Protein AF-A0A7S4ME81-F1 (afdb_monomer_lite)

Sequence (544 aa):
RNMQAREQHVLFHGTSWETSQLIREHGFKPSTDGCCLGPGTYVARADKASRFGADCPRHGGESGAVVKVRITFTRAKYVTYDDNSWRSEGYDACRAERTSRSSHPEWCLKSPSQIEVLHIRPIACGSDFPAFEVETMSLGAVRRAAASAGLAEVYFGEATGVVSFATDPASGESPRVNVYCTTGTVLDHHTQRDRTPLVRRKVDLQKLADIFDALTQRSHAASCHCQQRKRQALDSPHRQQVNGHAAVSSEEEEVGVVLEKLRREVAEAEAVLNDHRLRREEEERRRAEERRLEQERLQREEAERQRQAAVAAAEAKRQEEERQRQAAVAAAEAKRQARGTRQTYLIPRIWHDDTDSNFTRSTTCVALGENCITMFYETGGWWNGTPTKQVYNKLNGRQRHLPAPTYVSLSGDSRYYIEFADGKSAWVGPDSMDDKIDAESRNIRTVAFGQDWDTWFIVFDDGYWGWQGDIPNGLQEQLARRDRRSDLTFVSLGSNGEWFMSAQNGRAWWGGLSDEQQDVVRSVKDRLTSMVFGGDRNIHIRYE

Secondary structure (DSSP, 8-state):
---PPPEEEEEEEEEEHHHHHHHHHH-PPPBSS-TTT-SBEEEE-HHHHHHHHT-HHHH-SSSEEEEEEEEEES-EEEESS--S-TTTTT-SEEEES-BTTBSS-EEEES-GGGEEEEEEEEE-TT--S-SS---S--HHHHHHHHHHTTPEEEEEETTTTEEEEES-SSSS-S-EEEEETTTTEEEEE-SSTTS--EEE-S--HHHHHHHHHHHHHHHHHHHHTTSSSS----------------PPPTTHHHHHHHHHHHHHHHHHHHHHHHHHHHHHHHHHHHHHHHHHHHHHHHHHHHHHHHHHHHHHHHHHHHHHHHHHHHHHHHHHHHHHHHH-SEEEEE--GGGHHHHHHH--TTEEEEEE-SS-EEEEETTS-EEEES--HHHHHHHTT--TTSPPEEEEEE-TTS-EEEEETTS-EEEE--HHHHHHHHHH---EEEEEE-SSTT-EEEEETTS-EEEES---HHHHHHHHHTTT-S-EEEEEE-TTS-EEEEETTS-EEEE---HHHHHHHHHHGGGEEEEEE-STT-EEEEE-

Structure (mmCIF, N/CA/C/O backbone):
data_AF-A0A7S4ME81-F1
#
_entry.id   AF-A0A7S4ME81-F1
#
loop_
_atom_site.group_PDB
_atom_site.id
_atom_site.type_symbol
_atom_site.label_atom_id
_atom_site.label_alt_id
_atom_site.label_comp_id
_atom_site.label_asym_id
_atom_site.label_entity_id
_atom_site.label_seq_id
_atom_site.pdbx_PDB_ins_code
_atom_site.Cartn_x
_atom_site.Cartn_y
_atom_site.Cartn_z
_atom_site.occupancy
_atom_site.B_iso_or_equiv
_atom_site.auth_seq_id
_atom_site.auth_comp_id
_atom_site.auth_asym_id
_atom_site.auth_atom_id
_atom_site.pdbx_PDB_model_num
ATOM 1 N N . ARG A 1 1 ? 61.399 -7.349 0.761 1.00 40.22 1 ARG A N 1
ATOM 2 C CA . ARG A 1 1 ? 60.046 -7.158 1.344 1.00 40.22 1 ARG A CA 1
ATOM 3 C C . ARG A 1 1 ? 59.133 -6.727 0.203 1.00 40.22 1 ARG A C 1
ATOM 5 O O . ARG A 1 1 ? 59.291 -5.606 -0.255 1.00 40.22 1 ARG A O 1
ATOM 12 N N . ASN A 1 2 ? 58.273 -7.614 -0.306 1.00 37.44 2 ASN A N 1
ATOM 13 C CA . ASN A 1 2 ? 57.301 -7.263 -1.348 1.00 37.44 2 ASN A CA 1
ATOM 14 C C . ASN A 1 2 ? 56.343 -6.206 -0.784 1.00 37.44 2 ASN A C 1
ATOM 16 O O . ASN A 1 2 ? 55.561 -6.514 0.113 1.00 37.44 2 ASN A O 1
ATOM 20 N N . MET A 1 3 ? 56.437 -4.963 -1.261 1.00 47.88 3 MET A N 1
ATOM 21 C CA . MET A 1 3 ? 55.400 -3.961 -1.024 1.00 47.88 3 MET A CA 1
ATOM 22 C C . MET A 1 3 ? 54.149 -4.435 -1.766 1.00 47.88 3 MET A C 1
ATOM 24 O O . MET A 1 3 ? 54.098 -4.376 -2.990 1.00 47.88 3 MET A O 1
ATOM 28 N N . GLN A 1 4 ? 53.167 -4.968 -1.035 1.00 56.88 4 GLN A N 1
ATOM 29 C CA . GLN A 1 4 ? 51.828 -5.179 -1.584 1.00 56.88 4 GLN A CA 1
ATOM 30 C C . GLN A 1 4 ? 51.305 -3.829 -2.092 1.00 56.88 4 GLN A C 1
ATOM 32 O O . GLN A 1 4 ? 51.445 -2.815 -1.400 1.00 56.88 4 GLN A O 1
ATOM 37 N N . ALA A 1 5 ? 50.770 -3.810 -3.314 1.00 63.03 5 ALA A N 1
ATOM 38 C CA . ALA A 1 5 ? 50.216 -2.606 -3.916 1.00 63.03 5 ALA A CA 1
ATOM 39 C C . ALA A 1 5 ? 49.115 -2.039 -3.007 1.00 63.03 5 ALA A C 1
ATOM 41 O O . ALA A 1 5 ? 48.243 -2.773 -2.546 1.00 63.03 5 ALA A O 1
ATOM 42 N N . ARG A 1 6 ? 49.188 -0.739 -2.706 1.00 79.56 6 ARG A N 1
ATOM 43 C CA . ARG A 1 6 ? 48.147 -0.037 -1.951 1.00 79.56 6 ARG A CA 1
ATOM 44 C C . ARG A 1 6 ? 47.025 0.321 -2.913 1.00 79.56 6 ARG A C 1
ATOM 46 O O . ARG A 1 6 ? 47.255 1.068 -3.860 1.00 79.56 6 ARG A O 1
ATOM 53 N N . GLU A 1 7 ? 45.834 -0.196 -2.660 1.00 82.50 7 GLU A N 1
ATOM 54 C CA . GLU A 1 7 ? 44.632 0.157 -3.407 1.00 82.50 7 GLU A CA 1
ATOM 55 C C . GLU A 1 7 ? 43.965 1.375 -2.763 1.00 82.50 7 GLU A C 1
ATOM 57 O O . GLU A 1 7 ? 43.968 1.531 -1.536 1.00 82.50 7 GLU A O 1
ATOM 62 N N . GLN A 1 8 ? 43.405 2.252 -3.599 1.00 85.56 8 GLN A N 1
ATOM 63 C CA . GLN A 1 8 ? 42.709 3.456 -3.160 1.00 85.56 8 GLN A CA 1
ATOM 64 C C . GLN A 1 8 ? 41.335 3.562 -3.806 1.00 85.56 8 GLN A C 1
ATOM 66 O O . GLN A 1 8 ? 41.189 3.391 -5.014 1.00 85.56 8 GLN A O 1
ATOM 71 N N . HIS A 1 9 ? 40.330 3.902 -3.003 1.00 84.50 9 HIS A N 1
ATOM 72 C CA . HIS A 1 9 ? 38.974 4.147 -3.486 1.00 84.50 9 HIS A CA 1
ATOM 73 C C . HIS A 1 9 ? 38.405 5.428 -2.893 1.00 84.50 9 HIS A C 1
ATOM 75 O O . HIS A 1 9 ? 38.679 5.772 -1.746 1.00 84.50 9 HIS A O 1
ATOM 81 N N . VAL A 1 10 ? 37.567 6.114 -3.666 1.00 86.06 10 VAL A N 1
ATOM 82 C CA . VAL A 1 10 ? 36.777 7.247 -3.182 1.00 86.06 10 VAL A CA 1
ATOM 83 C C . VAL A 1 10 ? 35.384 6.748 -2.816 1.00 86.06 10 VAL A C 1
ATOM 85 O O . VAL A 1 10 ? 34.676 6.184 -3.650 1.00 86.06 10 VAL A O 1
ATOM 88 N N . LEU A 1 11 ? 35.008 6.932 -1.555 1.00 89.31 11 LEU A N 1
ATOM 89 C CA . LEU A 1 11 ? 33.741 6.495 -0.973 1.00 89.31 11 LEU A CA 1
ATOM 90 C C . LEU A 1 11 ? 33.145 7.613 -0.112 1.00 89.31 11 LEU A C 1
ATOM 92 O O . LEU A 1 11 ? 33.676 8.720 -0.039 1.00 89.31 11 LEU A O 1
ATOM 96 N N . PHE A 1 12 ? 31.996 7.339 0.495 1.00 91.69 12 PHE A N 1
ATOM 97 C CA . PHE A 1 12 ? 31.176 8.334 1.168 1.00 91.69 12 PHE A CA 1
ATOM 98 C C . PHE A 1 12 ? 30.632 7.793 2.491 1.00 91.69 12 PHE A C 1
ATOM 100 O O . PHE A 1 12 ? 30.315 6.609 2.608 1.00 91.69 12 PHE A O 1
ATOM 107 N N . HIS A 1 13 ? 30.486 8.667 3.478 1.00 91.94 13 HIS A N 1
ATOM 108 C CA . HIS A 1 13 ? 29.877 8.363 4.769 1.00 91.94 13 HIS A CA 1
ATOM 109 C C . HIS A 1 13 ? 28.739 9.349 5.040 1.00 91.94 13 HIS A C 1
ATOM 111 O O . HIS A 1 13 ? 28.950 10.556 4.966 1.00 91.94 13 HIS A O 1
ATOM 117 N N . GLY A 1 14 ? 27.535 8.839 5.300 1.00 90.75 14 GLY A N 1
ATOM 118 C CA . GLY A 1 14 ? 26.366 9.651 5.643 1.00 90.75 14 GLY A CA 1
ATOM 119 C C . GLY A 1 14 ? 26.177 9.696 7.148 1.00 90.75 14 GLY A C 1
ATOM 120 O O . GLY A 1 14 ? 26.168 8.640 7.777 1.00 90.75 14 GLY A O 1
ATOM 121 N N . THR A 1 15 ? 26.050 10.891 7.713 1.00 91.88 15 THR A N 1
ATOM 122 C CA . THR A 1 15 ? 25.890 11.097 9.158 1.00 91.88 15 THR A CA 1
ATOM 123 C C . THR A 1 15 ? 25.230 12.451 9.442 1.00 91.88 15 THR A C 1
ATOM 125 O O . THR A 1 15 ? 24.902 13.171 8.502 1.00 91.88 15 THR A O 1
ATOM 128 N N . SER A 1 16 ? 25.019 12.807 10.710 1.00 92.38 16 SER A N 1
ATOM 129 C CA . SER A 1 16 ? 24.516 14.135 11.079 1.00 92.38 16 SER A CA 1
ATOM 130 C C . SER A 1 16 ? 25.556 15.227 10.801 1.00 92.38 16 SER A C 1
ATOM 132 O O . SER A 1 16 ? 26.765 14.963 10.761 1.00 92.38 16 SER A O 1
ATOM 134 N N . TRP A 1 17 ? 25.111 16.471 10.629 1.00 90.44 17 TRP A N 1
ATOM 135 C CA . TRP A 1 17 ? 26.010 17.607 10.431 1.00 90.44 17 TRP A CA 1
ATOM 136 C C . TRP A 1 17 ? 27.009 17.744 11.587 1.00 90.44 17 TRP A C 1
ATOM 138 O O . TRP A 1 17 ? 28.210 17.852 11.344 1.00 90.44 17 TRP A O 1
ATOM 148 N N . GLU A 1 18 ? 26.553 17.621 12.831 1.00 89.94 18 GLU A N 1
ATOM 149 C CA . GLU A 1 18 ? 27.372 17.714 14.046 1.00 89.94 18 GLU A CA 1
ATOM 150 C C . GLU A 1 18 ? 28.446 16.621 14.067 1.00 89.94 18 GLU A C 1
ATOM 152 O O . GLU A 1 18 ? 29.627 16.888 14.294 1.00 89.94 18 GLU A O 1
ATOM 157 N N . THR A 1 19 ? 28.060 15.388 13.733 1.00 89.69 19 THR A N 1
ATOM 158 C CA . THR A 1 19 ? 28.992 14.258 13.663 1.00 89.69 19 THR A CA 1
ATOM 159 C C . THR A 1 19 ? 30.024 14.454 12.554 1.00 89.69 19 THR A C 1
ATOM 161 O O . THR A 1 19 ? 31.190 14.096 12.717 1.00 89.69 19 THR A O 1
ATOM 164 N N . SER A 1 20 ? 29.637 15.059 11.428 1.00 91.06 20 SER A N 1
ATOM 165 C CA . SER A 1 20 ? 30.575 15.363 10.343 1.00 91.06 20 SER A CA 1
ATOM 166 C C . SER A 1 20 ? 31.630 16.397 10.748 1.00 91.06 20 SER A C 1
ATOM 168 O O . SER A 1 20 ? 32.789 16.264 10.352 1.00 91.06 20 SER A O 1
ATOM 170 N N . GLN A 1 21 ? 31.267 17.374 11.589 1.00 91.00 21 GLN A N 1
ATOM 171 C CA . GLN A 1 21 ? 32.215 18.337 12.156 1.00 91.00 21 GLN A CA 1
ATOM 172 C C . GLN A 1 21 ? 33.206 17.639 13.094 1.00 91.00 21 GLN A C 1
ATOM 174 O O . GLN A 1 21 ? 34.412 17.835 12.960 1.00 91.00 21 GLN A O 1
ATOM 179 N N . LEU A 1 22 ? 32.721 16.734 13.953 1.00 90.50 22 LEU A N 1
ATOM 180 C CA . LEU A 1 22 ? 33.584 15.926 14.822 1.00 90.50 22 LEU A CA 1
ATOM 181 C C . LEU A 1 22 ? 34.548 15.040 14.019 1.00 90.50 22 LEU A C 1
ATOM 183 O O . LEU A 1 22 ? 35.723 14.940 14.363 1.00 90.50 22 LEU A O 1
ATOM 187 N N . ILE A 1 23 ? 34.085 14.438 12.918 1.00 91.25 23 ILE A N 1
ATOM 188 C CA . ILE A 1 23 ? 34.941 13.658 12.008 1.00 91.25 23 ILE A CA 1
ATOM 189 C C . ILE A 1 23 ? 36.022 14.541 11.374 1.00 91.25 23 ILE A C 1
ATOM 191 O O . ILE A 1 23 ? 37.146 14.082 11.173 1.00 91.25 23 ILE A O 1
ATOM 195 N N . ARG A 1 24 ? 35.706 15.802 11.059 1.00 89.56 24 ARG A N 1
ATOM 196 C CA . ARG A 1 24 ? 36.673 16.749 10.491 1.00 89.56 24 ARG A CA 1
ATOM 197 C C . ARG A 1 24 ? 37.780 17.109 11.483 1.00 89.56 24 ARG A C 1
ATOM 199 O O . ARG A 1 24 ? 38.927 17.233 11.067 1.00 89.56 24 ARG A O 1
ATOM 206 N N . GLU A 1 25 ? 37.443 17.278 12.758 1.00 87.19 25 GLU A N 1
ATOM 207 C CA . GLU A 1 25 ? 38.384 17.726 13.797 1.00 87.19 25 GLU A CA 1
ATOM 208 C C . GLU A 1 25 ? 39.169 16.579 14.442 1.00 87.19 25 GLU A C 1
ATOM 210 O O . GLU A 1 25 ? 40.355 16.723 14.737 1.00 87.19 25 GLU A O 1
ATOM 215 N N . HIS A 1 26 ? 38.528 15.427 14.646 1.00 88.38 26 HIS A N 1
ATOM 216 C CA . HIS A 1 26 ? 39.086 14.313 15.420 1.00 88.38 26 HIS A CA 1
ATOM 217 C C . HIS A 1 26 ? 39.256 13.019 14.613 1.00 88.38 26 HIS A C 1
ATOM 219 O O . HIS A 1 26 ? 39.767 12.026 15.135 1.00 88.38 26 HIS A O 1
ATOM 225 N N . GLY A 1 27 ? 38.859 13.014 13.339 1.00 87.31 27 GLY A N 1
ATOM 226 C CA . GLY A 1 27 ? 38.858 11.820 12.502 1.00 87.31 27 GLY A CA 1
ATOM 227 C C . GLY A 1 27 ? 37.706 10.863 12.823 1.00 87.31 27 GLY A C 1
ATOM 228 O O . GLY A 1 27 ? 36.843 11.113 13.664 1.00 87.31 27 GLY A O 1
ATOM 229 N N . PHE A 1 28 ? 37.669 9.732 12.118 1.00 89.19 28 PHE A N 1
ATOM 230 C CA . PHE A 1 28 ? 36.620 8.734 12.317 1.00 89.19 28 PHE A CA 1
ATOM 231 C C . PHE A 1 28 ? 36.801 7.966 13.628 1.00 89.19 28 PHE A C 1
ATOM 233 O O . PHE A 1 28 ? 37.858 7.390 13.884 1.00 89.19 28 PHE A O 1
ATOM 240 N N . LYS A 1 29 ? 35.718 7.846 14.401 1.00 86.25 29 LYS A N 1
ATOM 241 C CA . LYS A 1 29 ? 35.632 6.903 15.518 1.00 86.25 29 LYS A CA 1
ATOM 242 C C . LYS A 1 29 ? 35.063 5.568 15.012 1.00 86.25 29 LYS A C 1
ATOM 244 O O . LYS A 1 29 ? 33.946 5.558 14.495 1.00 86.25 29 LYS A O 1
ATOM 249 N N . PRO A 1 30 ? 35.797 4.447 15.123 1.00 82.44 30 PRO A N 1
ATOM 250 C CA . PRO A 1 30 ? 35.313 3.156 14.650 1.00 82.44 30 PRO A CA 1
ATOM 251 C C . PRO A 1 30 ? 34.151 2.671 15.525 1.00 82.44 30 PRO A C 1
ATOM 253 O O . PRO A 1 30 ? 34.158 2.856 16.743 1.00 82.44 30 PRO A O 1
ATOM 256 N N . SER A 1 31 ? 33.157 2.036 14.902 1.00 78.88 31 SER A N 1
ATOM 257 C CA . SER A 1 31 ? 32.038 1.416 15.615 1.00 78.88 31 SER A CA 1
ATOM 258 C C . SER A 1 31 ? 32.527 0.200 16.406 1.00 78.88 31 SER A C 1
ATOM 260 O O . SER A 1 31 ? 33.283 -0.611 15.868 1.00 78.88 31 SER A O 1
ATOM 262 N N . THR A 1 32 ? 32.094 0.073 17.663 1.00 73.75 32 THR A N 1
ATOM 263 C CA . THR A 1 32 ? 32.402 -1.064 18.549 1.00 73.75 32 THR A CA 1
ATOM 264 C C . THR A 1 32 ? 31.439 -2.234 18.362 1.00 73.75 32 THR A C 1
ATOM 266 O O . THR A 1 32 ? 31.876 -3.377 18.438 1.00 73.75 32 THR A O 1
ATOM 269 N N . ASP A 1 33 ? 30.169 -1.950 18.057 1.00 64.94 33 ASP A N 1
ATOM 270 C CA . ASP A 1 33 ? 29.099 -2.959 17.984 1.00 64.94 33 ASP A CA 1
ATOM 271 C C . ASP A 1 33 ? 28.948 -3.588 16.597 1.00 64.94 33 ASP A C 1
ATOM 273 O O . ASP A 1 33 ? 28.483 -4.718 16.487 1.00 64.94 33 ASP A O 1
ATOM 277 N N . GLY A 1 34 ? 29.337 -2.867 15.535 1.00 57.91 34 GLY A N 1
ATOM 278 C CA . GLY A 1 34 ? 29.541 -3.403 14.188 1.00 57.91 34 GLY A CA 1
ATOM 279 C C . GLY A 1 34 ? 28.524 -4.449 13.714 1.00 57.91 34 GLY A C 1
ATOM 280 O O . GLY A 1 34 ? 28.908 -5.583 13.447 1.00 57.91 34 GLY A O 1
ATOM 281 N N . CYS A 1 35 ? 27.239 -4.097 13.609 1.00 58.09 35 CYS A N 1
ATOM 282 C CA . CYS A 1 35 ? 26.143 -5.075 13.522 1.00 58.09 35 CYS A CA 1
ATOM 283 C C . CYS A 1 35 ? 26.149 -6.039 12.308 1.00 58.09 35 CYS A C 1
ATOM 285 O O . CYS A 1 35 ? 25.329 -6.951 12.305 1.00 58.09 35 CYS A O 1
ATOM 287 N N . CYS A 1 36 ? 26.991 -5.844 11.280 1.00 71.56 36 CYS A N 1
ATOM 288 C CA . CYS A 1 36 ? 26.954 -6.657 10.044 1.00 71.56 36 CYS A CA 1
ATOM 289 C C . CYS A 1 36 ? 28.332 -7.063 9.488 1.00 71.56 36 CYS A C 1
ATOM 291 O O . CYS A 1 36 ? 28.440 -8.116 8.866 1.00 71.56 36 CYS A O 1
ATOM 293 N N . LEU A 1 37 ? 29.374 -6.238 9.675 1.00 78.44 37 LEU A N 1
ATOM 294 C CA . LEU A 1 37 ? 30.759 -6.552 9.280 1.00 78.44 37 LEU A CA 1
ATOM 295 C C . LEU A 1 37 ? 31.740 -6.413 10.453 1.00 78.44 37 LEU A C 1
ATOM 297 O O . LEU A 1 37 ? 32.946 -6.273 10.265 1.00 78.44 37 LEU A O 1
ATOM 301 N N . GLY A 1 38 ? 31.230 -6.405 11.681 1.00 82.00 38 GLY A N 1
ATOM 302 C CA . GLY A 1 38 ? 32.028 -6.291 12.888 1.00 82.00 38 GLY A CA 1
ATOM 303 C C . GLY A 1 38 ? 32.581 -4.882 13.120 1.00 82.00 38 GLY A C 1
ATOM 304 O O . GLY A 1 38 ? 32.179 -3.916 12.456 1.00 82.00 38 GLY A O 1
ATOM 305 N N . PRO A 1 39 ? 33.470 -4.727 14.115 1.00 83.56 39 PRO A N 1
ATOM 306 C CA . PRO A 1 39 ? 33.929 -3.415 14.548 1.00 83.56 39 PRO A CA 1
ATOM 307 C C . PRO A 1 39 ? 34.842 -2.762 13.506 1.00 83.56 39 PRO A C 1
ATOM 309 O O . PRO A 1 39 ? 35.803 -3.383 13.039 1.00 83.56 39 PRO A O 1
ATOM 312 N N . GLY A 1 40 ? 34.583 -1.495 13.187 1.00 88.81 40 GLY A N 1
ATOM 313 C CA . GLY A 1 40 ? 35.330 -0.756 12.171 1.00 88.81 40 GLY A CA 1
ATOM 314 C C . GLY A 1 40 ? 34.639 0.522 11.712 1.00 88.81 40 GLY A C 1
ATOM 315 O O . GLY A 1 40 ? 33.607 0.928 12.255 1.00 88.81 40 GLY A O 1
ATOM 316 N N . THR A 1 41 ? 35.224 1.170 10.708 1.00 90.81 41 THR A N 1
ATOM 317 C CA . THR A 1 41 ? 34.659 2.385 10.109 1.00 90.81 41 THR A CA 1
ATOM 318 C C . THR A 1 41 ? 33.930 2.046 8.818 1.00 90.81 41 THR A C 1
ATOM 320 O O . THR A 1 41 ? 34.516 1.466 7.903 1.00 90.81 41 THR A O 1
ATOM 323 N N . TYR A 1 42 ? 32.654 2.422 8.747 1.00 90.31 42 TYR A N 1
ATOM 324 C CA . TYR A 1 42 ? 31.767 2.074 7.643 1.00 90.31 42 TYR A CA 1
ATOM 325 C C . TYR A 1 42 ? 31.682 3.200 6.619 1.00 90.31 42 TYR A C 1
ATOM 327 O O . TYR A 1 42 ? 31.387 4.349 6.956 1.00 90.31 42 TYR A O 1
ATOM 335 N N . VAL A 1 43 ? 31.897 2.853 5.355 1.00 91.12 43 VAL A N 1
ATOM 336 C CA . VAL A 1 43 ? 31.788 3.763 4.213 1.00 91.12 43 VAL A CA 1
ATOM 337 C C . VAL A 1 43 ? 31.049 3.064 3.073 1.00 91.12 43 VAL A C 1
ATOM 339 O O . VAL A 1 43 ? 31.014 1.837 2.968 1.00 91.12 43 VAL A O 1
ATOM 342 N N . ALA A 1 44 ? 30.408 3.843 2.217 1.00 88.56 44 ALA A N 1
ATOM 343 C CA . ALA A 1 44 ? 29.531 3.349 1.169 1.00 88.56 44 ALA A CA 1
ATOM 344 C C . ALA A 1 44 ? 29.648 4.193 -0.104 1.00 88.56 44 ALA A C 1
ATOM 346 O O . ALA A 1 44 ? 30.411 5.153 -0.188 1.00 88.56 44 ALA A O 1
ATOM 347 N N . ARG A 1 45 ? 28.880 3.829 -1.130 1.00 84.19 45 ARG A N 1
ATOM 348 C CA . ARG A 1 45 ? 28.698 4.679 -2.312 1.00 84.19 45 ARG A CA 1
ATOM 349 C C . ARG A 1 45 ? 27.910 5.949 -1.968 1.00 84.19 45 ARG A C 1
ATOM 351 O O . ARG A 1 45 ? 27.152 5.964 -0.998 1.00 84.19 45 ARG A O 1
ATOM 358 N N . ALA A 1 46 ? 28.037 6.978 -2.806 1.00 81.19 46 ALA A N 1
ATOM 359 C CA . ALA A 1 46 ? 27.397 8.279 -2.602 1.00 81.19 46 ALA A CA 1
ATOM 360 C C . ALA A 1 46 ? 25.868 8.203 -2.481 1.00 81.19 46 ALA A C 1
ATOM 362 O O . ALA A 1 46 ? 25.301 8.865 -1.620 1.00 81.19 46 ALA A O 1
ATOM 363 N N . ASP A 1 47 ? 25.202 7.383 -3.298 1.00 79.62 47 ASP A N 1
ATOM 364 C CA . ASP A 1 47 ? 23.741 7.212 -3.291 1.00 79.62 47 ASP A CA 1
ATOM 365 C C . ASP A 1 47 ? 23.233 6.657 -1.956 1.00 79.62 47 ASP A C 1
ATOM 367 O O . ASP A 1 47 ? 22.190 7.050 -1.435 1.00 79.62 47 ASP A O 1
ATOM 371 N N . LYS A 1 48 ? 23.991 5.723 -1.384 1.00 83.19 48 LYS A N 1
ATOM 372 C CA . LYS A 1 48 ? 23.680 5.134 -0.091 1.00 83.19 48 LYS A CA 1
ATOM 373 C C . LYS A 1 48 ? 24.019 6.104 1.031 1.00 83.19 48 LYS A C 1
ATOM 375 O O . LYS A 1 48 ? 23.164 6.374 1.860 1.00 83.19 48 LYS A O 1
ATOM 380 N N . ALA A 1 49 ? 25.225 6.663 1.032 1.00 87.38 49 ALA A N 1
ATOM 381 C CA . ALA A 1 49 ? 25.642 7.631 2.039 1.00 87.38 49 ALA A CA 1
ATOM 382 C C . ALA A 1 49 ? 24.707 8.851 2.090 1.00 87.38 49 ALA A C 1
ATOM 384 O O . ALA A 1 49 ? 24.363 9.302 3.173 1.00 87.38 49 ALA A O 1
ATOM 385 N N . SER A 1 50 ? 24.220 9.329 0.942 1.00 86.69 50 SER A N 1
ATOM 386 C CA . SER A 1 50 ? 23.266 10.443 0.889 1.00 86.69 50 SER A CA 1
ATOM 387 C C . SER A 1 50 ? 21.922 10.085 1.512 1.00 86.69 50 SER A C 1
ATOM 389 O O . SER A 1 50 ? 21.414 10.865 2.304 1.00 86.69 50 SER A O 1
ATOM 391 N N . ARG A 1 51 ? 21.390 8.881 1.257 1.00 86.12 51 ARG A N 1
ATOM 392 C CA . ARG A 1 51 ? 20.166 8.406 1.926 1.00 86.12 51 ARG A CA 1
ATOM 393 C C . ARG A 1 51 ? 20.318 8.341 3.442 1.00 86.12 51 ARG A C 1
ATOM 395 O O . ARG A 1 51 ? 19.397 8.704 4.153 1.00 86.12 51 ARG A O 1
ATOM 402 N N . PHE A 1 52 ? 21.476 7.901 3.931 1.00 86.12 52 PHE A N 1
ATOM 403 C CA . PHE A 1 52 ? 21.759 7.899 5.368 1.00 86.12 52 PHE A CA 1
ATOM 404 C C . PHE A 1 52 ? 21.883 9.315 5.936 1.00 86.12 52 PHE A C 1
ATOM 406 O O . PHE A 1 52 ? 21.371 9.567 7.018 1.00 86.12 52 PHE A O 1
ATOM 413 N N . GLY A 1 53 ? 22.543 10.227 5.217 1.00 86.00 53 GLY A N 1
ATOM 414 C CA . GLY A 1 53 ? 22.654 11.628 5.621 1.00 86.00 53 GLY A CA 1
ATOM 415 C C . GLY A 1 53 ? 21.317 12.375 5.582 1.00 86.00 53 GLY A C 1
ATOM 416 O O . GLY A 1 53 ? 21.127 13.275 6.375 1.00 86.00 53 GLY A O 1
ATOM 417 N N . ALA A 1 54 ? 20.381 12.005 4.705 1.00 86.38 54 ALA A N 1
ATOM 418 C CA . ALA A 1 54 ? 19.057 12.628 4.619 1.00 86.38 54 ALA A CA 1
ATOM 419 C C . ALA A 1 54 ? 18.022 12.050 5.614 1.00 86.38 54 ALA A C 1
ATOM 421 O O . ALA A 1 54 ? 16.915 12.579 5.719 1.00 86.38 54 ALA A O 1
ATOM 422 N N . ASP A 1 55 ? 18.346 10.962 6.320 1.00 85.94 55 ASP A N 1
ATOM 423 C CA . ASP A 1 55 ? 17.445 10.239 7.228 1.00 85.94 55 ASP A CA 1
ATOM 424 C C . ASP A 1 55 ? 17.603 10.740 8.679 1.00 85.94 55 ASP A C 1
ATOM 426 O O . ASP A 1 55 ? 18.253 10.107 9.516 1.00 85.94 55 ASP A O 1
ATOM 430 N N . CYS A 1 56 ? 17.001 11.904 8.959 1.00 84.12 56 CYS A N 1
ATOM 431 C CA . CYS A 1 56 ? 16.983 12.565 10.275 1.00 84.12 56 CYS A CA 1
ATOM 432 C C . CYS A 1 56 ? 16.634 11.620 11.447 1.00 84.12 56 CYS A C 1
ATOM 434 O O . CYS A 1 56 ? 17.403 11.565 12.412 1.00 84.12 56 CYS A O 1
ATOM 436 N N . PRO A 1 57 ? 15.540 10.824 11.383 1.00 82.75 57 PRO A N 1
ATOM 437 C CA . PRO A 1 57 ? 15.197 9.872 12.444 1.00 82.75 57 PRO A CA 1
ATOM 438 C C . PRO A 1 57 ? 16.302 8.855 12.743 1.00 82.75 57 PRO A C 1
ATOM 440 O O . PRO A 1 57 ? 16.413 8.365 13.865 1.00 82.75 57 PRO A O 1
ATOM 443 N N . ARG A 1 58 ? 17.121 8.520 11.743 1.00 81.62 58 ARG A N 1
ATOM 444 C CA . ARG A 1 58 ? 18.163 7.503 11.861 1.00 81.62 58 ARG A CA 1
ATOM 445 C C . ARG A 1 58 ? 19.479 8.033 12.415 1.00 81.62 58 ARG A C 1
ATOM 447 O O . ARG A 1 58 ? 20.129 7.308 13.165 1.00 81.62 58 ARG A O 1
ATOM 454 N N . HIS A 1 59 ? 19.907 9.233 12.022 1.00 79.56 59 HIS A N 1
ATOM 455 C CA . HIS A 1 59 ? 21.151 9.828 12.532 1.00 79.56 59 HIS A CA 1
ATOM 456 C C . HIS A 1 59 ? 20.939 10.713 13.771 1.00 79.56 59 HIS A C 1
ATOM 458 O O . HIS A 1 59 ? 21.921 11.096 14.400 1.00 79.56 59 HIS A O 1
ATOM 464 N N . GLY A 1 60 ? 19.687 11.024 14.134 1.00 78.31 60 GLY A N 1
ATOM 465 C CA . GLY A 1 60 ? 19.327 11.683 15.395 1.00 78.31 60 GLY A CA 1
ATOM 466 C C . GLY A 1 60 ? 19.736 13.155 15.505 1.00 78.31 60 GLY A C 1
ATOM 467 O O . GLY A 1 60 ? 19.811 13.671 16.615 1.00 78.31 60 GLY A O 1
ATOM 468 N N . GLY A 1 61 ? 20.028 13.815 14.379 1.00 77.25 61 GLY A N 1
ATOM 469 C CA . GLY A 1 61 ? 20.412 15.233 14.323 1.00 77.25 61 GLY A CA 1
ATOM 470 C C . GLY A 1 61 ? 19.412 16.053 13.509 1.00 77.25 61 GLY A C 1
ATOM 471 O O . GLY A 1 61 ? 18.661 15.486 12.720 1.00 77.25 61 GLY A O 1
ATOM 472 N N . GLU A 1 62 ? 19.417 17.376 13.676 1.00 78.12 62 GLU A N 1
ATOM 473 C CA . GLU A 1 62 ? 18.494 18.292 12.981 1.00 78.12 62 GLU A CA 1
ATOM 474 C C . GLU A 1 62 ? 18.848 18.489 11.499 1.00 78.12 62 GLU A C 1
ATOM 476 O O . GLU A 1 62 ? 18.021 18.923 10.698 1.00 78.12 62 GLU A O 1
ATOM 481 N N . SER A 1 63 ? 20.094 18.196 11.117 1.00 85.81 63 SER A N 1
ATOM 482 C CA . SER A 1 63 ? 20.588 18.325 9.746 1.00 85.81 63 SER A CA 1
ATOM 483 C C . SER A 1 63 ? 21.573 17.218 9.390 1.00 85.81 63 SER A C 1
ATOM 485 O O . SER A 1 63 ? 22.306 16.700 10.236 1.00 85.81 63 SER A O 1
ATOM 487 N N . GLY A 1 64 ? 21.593 16.867 8.109 1.00 90.62 64 GLY A N 1
ATOM 488 C CA . GLY A 1 64 ? 22.418 15.808 7.555 1.00 90.62 64 GLY A CA 1
ATOM 489 C C . GLY A 1 64 ? 23.729 16.290 6.948 1.00 90.62 64 GLY A C 1
ATOM 490 O O . GLY A 1 64 ? 23.866 17.432 6.504 1.00 90.62 64 GLY A O 1
ATOM 491 N N . ALA A 1 65 ? 24.688 15.379 6.827 1.00 91.19 65 ALA A N 1
ATOM 492 C CA . ALA A 1 65 ? 25.913 15.565 6.066 1.00 91.19 65 ALA A CA 1
ATOM 493 C C . ALA A 1 65 ? 26.331 14.294 5.326 1.00 91.19 65 ALA A C 1
ATOM 495 O O . ALA A 1 65 ? 26.132 13.164 5.779 1.00 91.19 65 ALA A O 1
ATOM 496 N N . VAL A 1 66 ? 27.017 14.493 4.203 1.00 91.69 66 VAL A N 1
ATOM 497 C CA . VAL A 1 66 ? 27.788 13.445 3.537 1.00 91.69 66 VAL A CA 1
ATOM 498 C C . VAL A 1 66 ? 29.262 13.829 3.565 1.00 91.69 66 VAL A C 1
ATOM 500 O O . VAL A 1 66 ? 29.640 14.954 3.238 1.00 91.69 66 VAL A O 1
ATOM 503 N N . VAL A 1 67 ? 30.109 12.877 3.937 1.00 93.25 67 VAL A N 1
ATOM 504 C CA . VAL A 1 67 ? 31.566 13.009 3.996 1.00 93.25 67 VAL A CA 1
ATOM 505 C C . VAL A 1 67 ? 32.163 12.199 2.845 1.00 93.25 67 VAL A C 1
ATOM 507 O O . VAL A 1 67 ? 32.066 10.974 2.842 1.00 93.25 67 VAL A O 1
ATOM 510 N N . LYS A 1 68 ? 32.768 12.864 1.856 1.00 92.38 68 LYS A N 1
ATOM 511 C CA . LYS A 1 68 ? 33.562 12.237 0.787 1.00 92.38 68 LYS A CA 1
ATOM 512 C C . LYS A 1 68 ? 34.939 11.894 1.343 1.00 92.38 68 LYS A C 1
ATOM 514 O O . LYS A 1 68 ? 35.643 12.770 1.846 1.00 92.38 68 LYS A O 1
ATOM 519 N N . VAL A 1 69 ? 35.330 10.632 1.226 1.00 91.94 69 VAL A N 1
ATOM 520 C CA . VAL A 1 69 ? 36.574 10.098 1.781 1.00 91.94 69 VAL A CA 1
ATOM 521 C C . VAL A 1 69 ? 37.369 9.326 0.737 1.00 91.94 69 VAL A C 1
ATOM 523 O O . VAL A 1 69 ? 36.797 8.679 -0.140 1.00 91.94 69 VAL A O 1
ATOM 526 N N . ARG A 1 70 ? 38.695 9.357 0.851 1.00 91.81 70 ARG A N 1
ATOM 527 C CA . ARG A 1 70 ? 39.600 8.436 0.165 1.00 91.81 70 ARG A CA 1
ATOM 528 C C . ARG A 1 70 ? 40.027 7.365 1.153 1.00 91.81 70 ARG A C 1
ATOM 530 O O . ARG A 1 70 ? 40.531 7.673 2.227 1.00 91.81 70 ARG A O 1
ATOM 537 N N . ILE A 1 71 ? 39.822 6.110 0.788 1.00 91.19 71 ILE A N 1
ATOM 538 C CA . ILE A 1 71 ? 40.227 4.963 1.593 1.00 91.19 71 ILE A CA 1
ATOM 539 C C . ILE A 1 71 ? 41.467 4.327 0.983 1.00 91.19 71 ILE A C 1
ATOM 541 O O . ILE A 1 71 ? 41.567 4.252 -0.239 1.00 91.19 71 ILE A O 1
ATOM 545 N N . THR A 1 72 ? 42.396 3.878 1.822 1.00 91.50 72 THR A N 1
ATOM 546 C CA . THR A 1 72 ? 43.607 3.160 1.412 1.00 91.50 72 THR A CA 1
ATOM 547 C C . THR A 1 72 ? 43.681 1.819 2.136 1.00 91.50 72 THR A C 1
ATOM 549 O O . THR A 1 72 ? 43.639 1.768 3.366 1.00 91.50 72 THR A O 1
ATOM 552 N N . PHE A 1 73 ? 43.817 0.725 1.394 1.00 90.31 73 PHE A N 1
ATOM 553 C CA . PHE A 1 73 ? 43.952 -0.617 1.965 1.00 90.31 73 PHE A CA 1
ATOM 554 C C . PHE A 1 73 ? 44.927 -1.475 1.156 1.00 90.31 73 PHE A C 1
ATOM 556 O O . PHE A 1 73 ? 45.338 -1.117 0.053 1.00 90.31 73 PHE A O 1
ATOM 563 N N . THR A 1 74 ? 45.337 -2.596 1.739 1.00 89.19 74 THR A N 1
ATOM 564 C CA . THR A 1 74 ? 46.281 -3.542 1.129 1.00 89.19 74 THR A CA 1
ATOM 565 C C . THR A 1 74 ? 45.655 -4.906 0.875 1.00 89.19 74 THR A C 1
ATOM 567 O O . THR A 1 74 ? 46.040 -5.589 -0.070 1.00 89.19 74 THR A O 1
ATOM 570 N N . ARG A 1 75 ? 44.685 -5.322 1.700 1.00 89.38 75 ARG A N 1
ATOM 571 C CA . ARG A 1 75 ? 44.058 -6.644 1.639 1.00 89.38 75 ARG A CA 1
ATOM 572 C C . ARG A 1 75 ? 42.581 -6.544 2.007 1.00 89.38 75 ARG A C 1
ATOM 574 O O . ARG A 1 75 ? 42.208 -6.671 3.175 1.00 89.38 75 ARG A O 1
ATOM 581 N N . ALA A 1 76 ? 41.741 -6.400 0.987 1.00 90.12 76 ALA A N 1
ATOM 582 C CA . ALA A 1 76 ? 40.292 -6.437 1.142 1.00 90.12 76 ALA A CA 1
ATOM 583 C C . ALA A 1 76 ? 39.734 -7.867 1.038 1.00 90.12 76 ALA A C 1
ATOM 585 O O . ALA A 1 76 ? 40.081 -8.607 0.115 1.00 90.12 76 ALA A O 1
ATOM 586 N N . LYS A 1 77 ? 38.829 -8.236 1.951 1.00 88.81 77 LYS A N 1
ATOM 587 C CA . LYS A 1 77 ? 37.965 -9.417 1.810 1.00 88.81 77 LYS A CA 1
ATOM 588 C C . LYS A 1 77 ? 36.681 -9.020 1.084 1.00 88.81 77 LYS A C 1
ATOM 590 O O . LYS A 1 77 ? 36.071 -8.005 1.416 1.00 88.81 77 LYS A O 1
ATOM 595 N N . TYR A 1 78 ? 36.265 -9.820 0.110 1.00 89.50 78 TYR A N 1
ATOM 596 C CA . TYR A 1 78 ? 35.020 -9.619 -0.629 1.00 89.50 78 TYR A CA 1
ATOM 597 C C . TYR A 1 78 ? 34.027 -10.707 -0.245 1.00 89.50 78 TYR A C 1
ATOM 599 O O . TYR A 1 78 ? 34.316 -11.891 -0.409 1.00 89.50 78 TYR A O 1
ATOM 607 N N . VAL A 1 79 ? 32.867 -10.302 0.263 1.00 84.62 79 VAL A N 1
ATOM 608 C CA . VAL A 1 79 ? 31.837 -11.209 0.774 1.00 84.62 79 VAL A CA 1
ATOM 609 C C . VAL A 1 79 ? 30.480 -10.883 0.164 1.00 84.62 79 VAL A C 1
ATOM 611 O O . VAL A 1 79 ? 30.194 -9.748 -0.219 1.00 84.62 79 VAL A O 1
ATOM 614 N N . THR A 1 80 ? 29.624 -11.892 0.038 1.00 83.44 80 THR A N 1
ATOM 615 C CA . THR A 1 80 ? 28.273 -11.732 -0.522 1.00 83.44 80 THR A CA 1
ATOM 616 C C . THR A 1 80 ? 27.228 -11.386 0.542 1.00 83.44 80 THR A C 1
ATOM 618 O O . THR A 1 80 ? 26.146 -10.921 0.185 1.00 83.44 80 THR A O 1
ATOM 621 N N . TYR A 1 81 ? 27.537 -11.602 1.825 1.00 85.25 81 TYR A N 1
ATOM 622 C CA . TYR A 1 81 ? 26.660 -11.372 2.978 1.00 85.25 81 TYR A CA 1
ATOM 623 C C . TYR A 1 81 ? 27.475 -10.962 4.225 1.00 85.25 81 TYR A C 1
ATOM 625 O O . TYR A 1 81 ? 28.677 -10.736 4.103 1.00 85.25 81 TYR A O 1
ATOM 633 N N . ASP A 1 82 ? 26.834 -10.858 5.396 1.00 86.00 82 ASP A N 1
ATOM 634 C CA . ASP A 1 82 ? 27.467 -10.522 6.683 1.00 86.00 82 ASP A CA 1
ATOM 635 C C . ASP A 1 82 ? 28.697 -11.399 6.977 1.00 86.00 82 ASP A C 1
ATOM 637 O O . ASP A 1 82 ? 28.662 -12.622 6.824 1.00 86.00 82 ASP A O 1
ATOM 641 N N . ASP A 1 83 ? 29.781 -10.767 7.427 1.00 84.00 83 ASP A N 1
ATOM 642 C CA . ASP A 1 83 ? 31.031 -11.432 7.794 1.00 84.00 83 ASP A CA 1
ATOM 643 C C . ASP A 1 83 ? 31.785 -10.596 8.837 1.00 84.00 83 ASP A C 1
ATOM 645 O O . ASP A 1 83 ? 32.199 -9.466 8.571 1.00 84.00 83 ASP A O 1
ATOM 649 N N . ASN A 1 84 ? 32.012 -11.190 10.010 1.00 85.31 84 ASN A N 1
ATOM 650 C CA . ASN A 1 84 ? 32.730 -10.572 11.124 1.00 85.31 84 ASN A CA 1
ATOM 651 C C . ASN A 1 84 ? 34.138 -11.172 11.353 1.00 85.31 84 ASN A C 1
ATOM 653 O O . ASN A 1 84 ? 34.854 -10.708 12.242 1.00 85.31 84 ASN A O 1
ATOM 657 N N . SER A 1 85 ? 34.561 -12.186 10.584 1.00 86.44 85 SER A N 1
ATOM 658 C CA . SER A 1 85 ? 35.838 -12.903 10.758 1.00 86.44 85 SER A CA 1
ATOM 659 C C . SER A 1 85 ? 36.997 -12.326 9.940 1.00 86.44 85 SER A C 1
ATOM 661 O O . SER A 1 85 ? 38.160 -12.607 10.219 1.00 86.44 85 SER A O 1
ATOM 663 N N . TRP A 1 86 ? 36.735 -11.447 8.971 1.00 88.56 86 TRP A N 1
ATOM 664 C CA . TRP A 1 86 ? 37.781 -10.862 8.115 1.00 88.56 86 TRP A CA 1
ATOM 665 C C . TRP A 1 86 ? 38.942 -10.201 8.885 1.00 88.56 86 TRP A C 1
ATOM 667 O O . TRP A 1 86 ? 40.091 -10.252 8.440 1.00 88.56 86 TRP A O 1
ATOM 677 N N . ARG A 1 87 ? 38.691 -9.614 10.066 1.00 86.56 87 ARG A N 1
ATOM 678 C CA . ARG A 1 87 ? 39.756 -8.999 10.881 1.00 86.56 87 ARG A CA 1
ATOM 679 C C . ARG A 1 87 ? 40.706 -10.034 11.477 1.00 86.56 87 ARG A C 1
ATOM 681 O O . ARG A 1 87 ? 41.914 -9.781 11.490 1.00 86.56 87 ARG A O 1
ATOM 688 N N . SER A 1 88 ? 40.179 -11.154 11.981 1.00 85.56 88 SER A N 1
ATOM 689 C CA . SER A 1 88 ? 40.984 -12.245 12.552 1.00 85.56 88 SER A CA 1
ATOM 690 C C . SER A 1 88 ? 41.712 -13.036 11.466 1.00 85.56 88 SER A C 1
ATOM 692 O O . SER A 1 88 ? 42.814 -13.521 11.700 1.00 85.56 88 SER A O 1
ATOM 694 N N . GLU A 1 89 ? 41.167 -13.065 10.252 1.00 87.88 89 GLU A N 1
ATOM 695 C CA . GLU A 1 89 ? 41.812 -13.634 9.061 1.00 87.88 89 GLU A CA 1
ATOM 696 C C . GLU A 1 89 ? 42.937 -12.752 8.475 1.00 87.88 89 GLU A C 1
ATOM 698 O O . GLU A 1 89 ? 43.622 -13.145 7.528 1.00 87.88 89 GLU A O 1
ATOM 703 N N . GLY A 1 90 ? 43.161 -11.560 9.038 1.00 87.88 90 GLY A N 1
ATOM 704 C CA . GLY A 1 90 ? 44.278 -10.686 8.673 1.00 87.88 90 GLY A CA 1
ATOM 705 C C . GLY A 1 90 ? 44.001 -9.711 7.526 1.00 87.88 90 GLY A C 1
ATOM 706 O O . GLY A 1 90 ? 44.953 -9.139 6.993 1.00 87.88 90 GLY A O 1
ATOM 707 N N . TYR A 1 91 ? 42.736 -9.490 7.157 1.00 90.50 91 TYR A N 1
ATOM 708 C CA . TYR A 1 91 ? 42.342 -8.444 6.205 1.00 90.50 91 TYR A CA 1
ATOM 709 C C . TYR A 1 91 ? 42.261 -7.066 6.887 1.00 90.50 91 TYR A C 1
ATOM 711 O O . TYR A 1 91 ? 41.977 -6.956 8.086 1.00 90.50 91 TYR A O 1
ATOM 719 N N . ASP A 1 92 ? 42.530 -6.000 6.128 1.00 91.25 92 ASP A N 1
ATOM 720 C CA . ASP A 1 92 ? 42.473 -4.605 6.595 1.00 91.25 92 ASP A CA 1
ATOM 721 C C . ASP A 1 92 ? 41.235 -3.846 6.084 1.00 91.25 92 ASP A C 1
ATOM 723 O O . ASP A 1 92 ? 40.922 -2.765 6.590 1.00 91.25 92 ASP A O 1
ATOM 727 N N . ALA A 1 93 ? 40.487 -4.441 5.154 1.00 91.44 93 ALA A N 1
ATOM 728 C CA . ALA A 1 93 ? 39.182 -3.982 4.695 1.00 91.44 93 ALA A CA 1
ATOM 729 C C . ALA A 1 93 ? 38.253 -5.172 4.405 1.00 91.44 93 ALA A C 1
ATOM 731 O O . ALA A 1 93 ? 38.704 -6.257 4.034 1.00 91.44 93 ALA A O 1
ATOM 732 N N . CYS A 1 94 ? 36.946 -4.960 4.517 1.00 91.06 94 CYS A N 1
ATOM 733 C CA . CYS A 1 94 ? 35.928 -5.908 4.080 1.00 91.06 94 CYS A CA 1
ATOM 734 C C . CYS A 1 94 ? 34.867 -5.189 3.257 1.00 91.06 94 CYS A C 1
ATOM 736 O O . CYS A 1 94 ? 34.413 -4.107 3.632 1.00 91.06 94 CYS A O 1
ATOM 738 N N . ARG A 1 95 ? 34.469 -5.793 2.139 1.00 90.62 95 ARG A N 1
ATOM 739 C CA . ARG A 1 95 ? 33.377 -5.319 1.299 1.00 90.62 95 ARG A CA 1
ATOM 740 C C . ARG A 1 95 ? 32.306 -6.392 1.189 1.00 90.62 95 ARG A C 1
ATOM 742 O O . ARG A 1 95 ? 32.566 -7.454 0.625 1.00 90.62 95 ARG A O 1
ATOM 749 N N . ALA A 1 96 ? 31.092 -6.055 1.606 1.00 85.31 96 ALA A N 1
ATOM 750 C CA . ALA A 1 96 ? 29.915 -6.889 1.403 1.00 85.31 96 ALA A CA 1
ATOM 751 C C . ALA A 1 96 ? 29.081 -6.411 0.211 1.00 85.31 96 ALA A C 1
ATOM 753 O O . ALA A 1 96 ? 28.944 -5.206 -0.010 1.00 85.31 96 ALA A O 1
ATOM 754 N N . GLU A 1 97 ? 28.507 -7.337 -0.562 1.00 80.31 97 GLU A N 1
ATOM 755 C CA . GLU A 1 97 ? 27.531 -7.004 -1.613 1.00 80.31 97 GLU A CA 1
ATOM 756 C C . GLU A 1 97 ? 26.171 -6.595 -1.033 1.00 80.31 97 GLU A C 1
ATOM 758 O O . GLU A 1 97 ? 25.532 -5.672 -1.541 1.00 80.31 97 GLU A O 1
ATOM 763 N N . ARG A 1 98 ? 25.764 -7.255 0.052 1.00 80.12 98 ARG A N 1
ATOM 764 C CA . ARG A 1 98 ? 24.578 -6.964 0.864 1.00 80.12 98 ARG A CA 1
ATOM 765 C C . ARG A 1 98 ? 24.850 -7.380 2.308 1.00 80.12 98 ARG A C 1
ATOM 767 O O . ARG A 1 98 ? 25.684 -8.245 2.547 1.00 80.12 98 ARG A O 1
ATOM 774 N N . THR A 1 99 ? 24.124 -6.787 3.240 1.00 81.31 99 THR A N 1
ATOM 775 C CA . THR A 1 99 ? 24.150 -7.099 4.669 1.00 81.31 99 THR A CA 1
ATOM 776 C C . THR A 1 99 ? 22.737 -7.366 5.182 1.00 81.31 99 THR A C 1
ATOM 778 O O . THR A 1 99 ? 21.751 -7.022 4.520 1.00 81.31 99 THR A O 1
ATOM 781 N N . SER A 1 100 ? 22.598 -7.947 6.373 1.00 81.56 100 SER A N 1
ATOM 782 C CA . SER A 1 100 ? 21.296 -8.138 7.040 1.00 81.56 100 SER A CA 1
ATOM 783 C C . SER A 1 100 ? 20.494 -6.840 7.197 1.00 81.56 100 SER A C 1
ATOM 785 O O . SER A 1 100 ? 19.264 -6.867 7.240 1.00 81.56 100 SER A O 1
ATOM 787 N N . ARG A 1 101 ? 21.174 -5.686 7.220 1.00 76.38 101 ARG A N 1
ATOM 788 C CA . ARG A 1 101 ? 20.565 -4.354 7.361 1.00 76.38 101 ARG A CA 1
ATOM 789 C C . ARG A 1 101 ? 20.547 -3.535 6.068 1.00 76.38 101 ARG A C 1
ATOM 791 O O . ARG A 1 101 ? 20.018 -2.420 6.071 1.00 76.38 101 ARG A O 1
ATOM 798 N N . SER A 1 102 ? 21.104 -4.041 4.963 1.00 75.75 102 SER A N 1
ATOM 799 C CA . SER A 1 102 ? 21.093 -3.328 3.685 1.00 75.75 102 SER A CA 1
ATOM 800 C C . SER A 1 102 ? 21.268 -4.219 2.455 1.00 75.75 102 SER A C 1
ATOM 802 O O . SER A 1 102 ? 22.209 -4.989 2.345 1.00 75.75 102 SER A O 1
ATOM 804 N N . SER A 1 103 ? 20.444 -4.005 1.431 1.00 77.50 103 SER A N 1
ATOM 805 C CA . SER A 1 103 ? 20.592 -4.641 0.112 1.00 77.50 103 SER A CA 1
ATOM 806 C C . SER A 1 103 ? 21.694 -4.035 -0.773 1.00 77.50 103 SER A C 1
ATOM 808 O O . SER A 1 103 ? 21.824 -4.417 -1.932 1.00 77.50 103 SER A O 1
ATOM 810 N N . HIS A 1 104 ? 22.445 -3.054 -0.268 1.00 75.81 104 HIS A N 1
ATOM 811 C CA . HIS A 1 104 ? 23.425 -2.292 -1.041 1.00 75.81 104 HIS A CA 1
ATOM 812 C C . HIS A 1 104 ? 24.843 -2.515 -0.512 1.00 75.81 104 HIS A C 1
ATOM 814 O O . HIS A 1 104 ? 24.997 -2.599 0.710 1.00 75.81 104 HIS A O 1
ATOM 820 N N . PRO A 1 105 ? 25.876 -2.467 -1.376 1.00 80.62 105 PRO A N 1
ATOM 821 C CA . PRO A 1 105 ? 27.242 -2.732 -0.953 1.00 80.62 105 PRO A CA 1
ATOM 822 C C . PRO A 1 105 ? 27.741 -1.801 0.155 1.00 80.62 105 PRO A C 1
ATOM 824 O O . PRO A 1 105 ? 27.470 -0.595 0.134 1.00 80.62 105 PRO A O 1
ATOM 827 N N . GLU A 1 106 ? 28.507 -2.358 1.091 1.00 84.88 106 GLU A N 1
ATOM 828 C CA . GLU A 1 106 ? 29.132 -1.645 2.214 1.00 84.88 106 GLU A CA 1
ATOM 829 C C . GLU A 1 106 ? 30.600 -2.012 2.322 1.00 84.88 106 GLU A C 1
ATOM 831 O O . GLU A 1 106 ? 30.988 -3.146 2.041 1.00 84.88 106 GLU A O 1
ATOM 836 N N . TRP A 1 107 ? 31.400 -1.042 2.746 1.00 91.19 107 TRP A N 1
ATOM 837 C CA . TRP A 1 107 ? 32.794 -1.240 3.097 1.00 91.19 107 TRP A CA 1
ATOM 838 C C . TRP A 1 107 ? 32.980 -1.002 4.589 1.00 91.19 107 TRP A C 1
ATOM 840 O O . TRP A 1 107 ? 32.491 -0.009 5.128 1.00 91.19 107 TRP A O 1
ATOM 850 N N . CYS A 1 108 ? 33.727 -1.890 5.234 1.00 91.50 108 CYS A N 1
ATOM 851 C CA . CYS A 1 108 ? 34.169 -1.756 6.611 1.00 91.50 108 CYS A CA 1
ATOM 852 C C . CYS A 1 108 ? 35.699 -1.764 6.653 1.00 91.50 108 CYS A C 1
ATOM 854 O O . CYS A 1 108 ? 36.342 -2.651 6.088 1.00 91.50 108 CYS A O 1
ATOM 856 N N . LEU A 1 109 ? 36.286 -0.759 7.299 1.00 92.44 109 LEU A N 1
ATOM 857 C CA . LEU A 1 109 ? 37.733 -0.593 7.415 1.00 92.44 109 LEU A CA 1
ATOM 858 C C . LEU A 1 109 ? 38.208 -0.900 8.827 1.00 92.44 109 LEU A C 1
ATOM 860 O O . LEU A 1 109 ? 37.561 -0.530 9.811 1.00 92.44 109 LEU A O 1
ATOM 864 N N . LYS A 1 110 ? 39.367 -1.560 8.921 1.00 90.06 110 LYS A N 1
ATOM 865 C CA . LYS A 1 110 ? 39.934 -2.015 10.195 1.00 90.06 110 LYS A CA 1
ATOM 866 C C . LYS A 1 110 ? 40.381 -0.861 11.083 1.00 90.06 110 LYS A C 1
ATOM 868 O O . LYS A 1 110 ? 40.281 -0.993 12.305 1.00 90.06 110 LYS A O 1
ATOM 873 N N . SER A 1 111 ? 40.910 0.204 10.483 1.00 88.50 111 SER A N 1
ATOM 874 C CA . SER A 1 111 ? 41.466 1.366 11.171 1.00 88.50 111 SER A CA 1
ATOM 875 C C . SER A 1 111 ? 41.007 2.679 10.524 1.00 88.50 111 SER A C 1
ATOM 877 O O . SER A 1 111 ? 41.070 2.806 9.300 1.00 88.50 111 SER A O 1
ATOM 879 N N . PRO A 1 112 ? 40.643 3.702 11.319 1.00 88.31 112 PRO A N 1
ATOM 880 C CA . PRO A 1 112 ? 40.399 5.059 10.827 1.00 88.31 112 PRO A CA 1
ATOM 881 C C . PRO A 1 112 ? 41.583 5.680 10.081 1.00 88.31 112 PRO A C 1
ATOM 883 O O . PRO A 1 112 ? 41.375 6.495 9.192 1.00 88.31 112 PRO A O 1
ATOM 886 N N . SER A 1 113 ? 42.820 5.269 10.391 1.00 88.88 113 SER A N 1
ATOM 887 C CA . SER A 1 113 ? 44.030 5.765 9.714 1.00 88.88 113 SER A CA 1
ATOM 888 C C . SER A 1 113 ? 44.093 5.416 8.222 1.00 88.88 113 SER A C 1
ATOM 890 O O . SER A 1 113 ? 44.926 5.950 7.497 1.00 88.88 113 SER A O 1
ATOM 892 N N . GLN A 1 114 ? 43.221 4.518 7.760 1.00 91.12 114 GLN A N 1
ATOM 893 C CA . GLN A 1 114 ? 43.055 4.169 6.351 1.00 91.12 114 GLN A CA 1
ATOM 894 C C . GLN A 1 114 ? 42.199 5.188 5.586 1.00 91.12 114 GLN A C 1
ATOM 896 O O . GLN A 1 114 ? 41.994 5.008 4.387 1.00 91.12 114 GLN A O 1
ATOM 901 N N . ILE A 1 115 ? 41.664 6.212 6.258 1.00 92.94 115 ILE A N 1
ATOM 902 C CA . ILE A 1 115 ? 40.662 7.129 5.718 1.00 92.94 115 ILE A CA 1
ATOM 903 C C . ILE A 1 115 ? 41.202 8.555 5.720 1.00 92.94 115 ILE A C 1
ATOM 905 O O . ILE A 1 115 ? 41.584 9.093 6.754 1.00 92.94 115 ILE A O 1
ATOM 909 N N . GLU A 1 116 ? 41.154 9.184 4.555 1.00 91.94 116 GLU A N 1
ATOM 910 C CA . GLU A 1 116 ? 41.434 10.599 4.348 1.00 91.94 116 GLU A CA 1
ATOM 911 C C . GLU A 1 116 ? 40.119 11.311 4.000 1.00 91.94 116 GLU A C 1
ATOM 913 O O . GLU A 1 116 ? 39.437 10.945 3.039 1.00 91.94 116 GLU A O 1
ATOM 918 N N . VAL A 1 117 ? 39.731 12.319 4.784 1.00 91.69 117 VAL A N 1
ATOM 919 C CA . VAL A 1 117 ? 38.536 13.132 4.506 1.00 91.69 117 VAL A CA 1
ATOM 920 C C . VAL A 1 117 ? 38.865 14.137 3.405 1.00 91.69 117 VAL A C 1
ATOM 922 O O . VAL A 1 117 ? 39.741 14.976 3.577 1.00 91.69 117 VAL A O 1
ATOM 925 N N . LEU A 1 118 ? 38.149 14.067 2.281 1.00 89.12 118 LEU A N 1
ATOM 926 C CA . LEU A 1 118 ? 38.366 14.954 1.135 1.00 89.12 118 LEU A CA 1
ATOM 927 C C . LEU A 1 118 ? 37.438 16.171 1.162 1.00 89.12 118 LEU A C 1
ATOM 929 O O . LEU A 1 118 ? 37.858 17.286 0.870 1.00 89.12 118 LEU A O 1
ATOM 933 N N . HIS A 1 119 ? 36.151 15.958 1.448 1.00 89.44 119 HIS A N 1
ATOM 934 C CA . HIS A 1 119 ? 35.149 17.024 1.420 1.00 89.44 119 HIS A CA 1
ATOM 935 C C . HIS A 1 119 ? 33.917 16.649 2.246 1.00 89.44 119 HIS A C 1
ATOM 937 O O . HIS A 1 119 ? 33.547 15.478 2.307 1.00 89.44 119 HIS A O 1
ATOM 943 N N . ILE A 1 120 ? 33.243 17.638 2.828 1.00 91.62 120 ILE A N 1
ATOM 944 C CA . ILE A 1 120 ? 31.988 17.460 3.571 1.00 91.62 120 ILE A CA 1
ATOM 945 C C . ILE A 1 120 ? 30.935 18.358 2.935 1.00 91.62 120 ILE A C 1
ATOM 947 O O . ILE A 1 120 ? 31.199 19.538 2.712 1.00 91.62 120 ILE A O 1
ATOM 951 N N . ARG A 1 121 ? 29.752 17.806 2.651 1.00 89.50 121 ARG A N 1
ATOM 952 C CA . ARG A 1 121 ? 28.602 18.572 2.158 1.00 89.50 121 ARG A CA 1
ATOM 953 C C . ARG A 1 121 ? 27.393 18.404 3.067 1.00 89.50 121 ARG A C 1
ATOM 955 O O . ARG A 1 121 ? 27.076 17.262 3.407 1.00 89.50 121 ARG A O 1
ATOM 962 N N . PRO A 1 122 ? 26.704 19.503 3.415 1.00 88.25 122 PRO A N 1
ATOM 963 C CA . PRO A 1 122 ? 25.418 19.418 4.086 1.00 88.25 122 PRO A CA 1
ATOM 964 C C . PRO A 1 122 ? 24.374 18.810 3.143 1.00 88.25 122 PRO A C 1
ATOM 966 O O . PRO A 1 122 ? 24.427 19.009 1.927 1.00 88.25 122 PRO A O 1
ATOM 969 N N . ILE A 1 123 ? 23.428 18.069 3.711 1.00 85.62 123 ILE A N 1
ATOM 970 C CA . ILE A 1 123 ? 22.252 17.551 3.012 1.00 85.62 123 ILE A CA 1
ATOM 971 C C . ILE A 1 123 ? 21.012 17.821 3.863 1.00 85.62 123 ILE A C 1
ATOM 973 O O . ILE A 1 123 ? 21.017 17.607 5.075 1.00 85.62 123 ILE A O 1
ATOM 977 N N . ALA A 1 124 ? 19.955 18.322 3.226 1.00 82.25 124 ALA A N 1
ATOM 978 C CA . ALA A 1 124 ? 18.681 18.537 3.897 1.00 82.25 124 ALA A CA 1
ATOM 979 C C . ALA A 1 124 ? 18.019 17.190 4.216 1.00 82.25 124 ALA A C 1
ATOM 981 O O . ALA A 1 124 ? 18.058 16.260 3.401 1.00 82.25 124 ALA A O 1
ATOM 982 N N . CYS A 1 125 ? 17.389 17.088 5.385 1.00 82.75 125 CYS A N 1
ATOM 983 C CA . CYS A 1 125 ? 16.620 15.900 5.727 1.00 82.75 125 CYS A CA 1
ATOM 984 C C . CYS A 1 125 ? 15.443 15.716 4.764 1.00 82.75 125 CYS A C 1
ATOM 986 O O . CYS A 1 125 ? 14.768 16.677 4.400 1.00 82.75 125 CYS A O 1
ATOM 988 N N . GLY A 1 126 ? 15.231 14.479 4.314 1.00 74.25 126 GLY A N 1
ATOM 989 C CA . GLY A 1 126 ? 14.255 14.158 3.270 1.00 74.25 126 GLY A CA 1
ATOM 990 C C . GLY A 1 126 ? 14.684 14.524 1.841 1.00 74.25 126 GLY A C 1
ATOM 991 O O . GLY A 1 126 ? 13.860 14.452 0.937 1.00 74.25 126 GLY A O 1
ATOM 992 N N . SER A 1 127 ? 15.945 14.910 1.604 1.00 73.50 127 SER A N 1
ATOM 993 C CA . SER A 1 127 ? 16.455 15.139 0.246 1.00 73.50 127 SER A CA 1
ATOM 994 C C . SER A 1 127 ? 16.553 13.836 -0.553 1.00 73.50 127 SER A C 1
ATOM 996 O O . SER A 1 127 ? 17.313 12.935 -0.193 1.00 73.50 127 SER A O 1
ATOM 998 N N . ASP A 1 128 ? 15.878 13.793 -1.703 1.00 59.12 128 ASP A N 1
ATOM 999 C CA . ASP A 1 128 ? 16.010 12.715 -2.695 1.00 59.12 128 ASP A CA 1
ATOM 1000 C C . ASP A 1 128 ? 17.279 12.844 -3.560 1.00 59.12 128 ASP A C 1
ATOM 1002 O O . ASP A 1 128 ? 17.676 11.904 -4.255 1.00 59.12 128 ASP A O 1
ATOM 1006 N N . PHE A 1 129 ? 17.952 13.999 -3.512 1.00 57.00 129 PHE A N 1
ATOM 1007 C CA . PHE A 1 129 ? 19.154 14.267 -4.299 1.00 57.00 129 PHE A CA 1
ATOM 1008 C C . PHE A 1 129 ? 20.431 13.902 -3.530 1.00 57.00 129 PHE A C 1
ATOM 1010 O O . PHE A 1 129 ? 20.554 14.236 -2.345 1.00 57.00 129 PHE A O 1
ATOM 1017 N N . PRO A 1 130 ? 21.416 13.248 -4.177 1.00 61.97 130 PRO A N 1
ATOM 1018 C CA . PRO A 1 130 ? 22.676 12.927 -3.528 1.00 61.97 130 PRO A CA 1
ATOM 1019 C C . PRO A 1 130 ? 23.500 14.197 -3.269 1.00 61.97 130 PRO A C 1
ATOM 1021 O O . PRO A 1 130 ? 23.662 15.033 -4.154 1.00 61.97 130 PRO A O 1
ATOM 1024 N N . ALA A 1 131 ? 24.072 14.328 -2.064 1.00 60.03 131 ALA A N 1
ATOM 1025 C CA . ALA A 1 131 ? 24.832 15.523 -1.658 1.00 60.03 131 ALA A CA 1
ATOM 1026 C C . ALA A 1 131 ? 26.070 15.767 -2.539 1.00 60.03 131 ALA A C 1
ATOM 1028 O O . ALA A 1 131 ? 26.514 16.895 -2.764 1.00 60.03 131 ALA A O 1
ATOM 1029 N N . PHE A 1 132 ? 26.642 14.681 -3.045 1.00 60.69 132 PHE A N 1
ATOM 1030 C CA . PHE A 1 132 ? 27.671 14.704 -4.065 1.00 60.69 132 PHE A CA 1
ATOM 1031 C C . PHE A 1 132 ? 27.060 14.185 -5.353 1.00 60.69 132 PHE A C 1
ATOM 1033 O O . PHE A 1 132 ? 26.510 13.082 -5.359 1.00 60.69 132 PHE A O 1
ATOM 1040 N N . GLU A 1 133 ? 27.223 14.935 -6.446 1.00 52.22 133 GLU A N 1
ATOM 1041 C CA . GLU A 1 133 ? 27.128 14.331 -7.769 1.00 52.22 133 GLU A CA 1
ATOM 1042 C C . GLU A 1 133 ? 28.069 13.136 -7.765 1.00 52.22 133 GLU A C 1
ATOM 1044 O O . GLU A 1 133 ? 29.270 13.247 -7.494 1.00 52.22 133 GLU A O 1
ATOM 1049 N N . VAL A 1 134 ? 27.482 11.963 -7.940 1.00 48.19 134 VAL A N 1
ATOM 1050 C CA . VAL A 1 134 ? 28.224 10.725 -7.907 1.00 48.19 134 VAL A CA 1
ATOM 1051 C C . VAL A 1 134 ? 29.239 10.822 -9.050 1.00 48.19 134 VAL A C 1
ATOM 1053 O O . VAL A 1 134 ? 28.846 10.887 -10.214 1.00 48.19 134 VAL A O 1
ATOM 1056 N N . GLU A 1 135 ? 30.541 10.765 -8.750 1.00 46.75 135 GLU A N 1
ATOM 1057 C CA . GLU A 1 135 ? 31.583 10.370 -9.721 1.00 46.75 135 GLU A CA 1
ATOM 1058 C C . GLU A 1 135 ? 31.410 8.879 -10.093 1.00 46.75 135 GLU A C 1
ATOM 1060 O O . GLU A 1 135 ? 32.340 8.084 -10.151 1.00 46.75 135 GLU A O 1
ATOM 1065 N N . THR A 1 136 ? 30.169 8.460 -10.317 1.00 49.44 136 THR A N 1
ATOM 1066 C CA . THR A 1 136 ? 29.835 7.460 -11.316 1.00 49.44 136 THR A CA 1
ATOM 1067 C C . THR A 1 136 ? 30.059 8.085 -12.681 1.00 49.44 136 THR A C 1
ATOM 1069 O O . THR A 1 136 ? 30.324 9.280 -12.787 1.00 49.44 136 THR A O 1
ATOM 1072 N N . MET A 1 137 ? 29.953 7.271 -13.724 1.00 57.91 137 MET A N 1
ATOM 1073 C CA . MET A 1 137 ? 29.995 7.660 -15.130 1.00 57.91 137 MET A CA 1
ATOM 1074 C C . MET A 1 137 ? 28.893 8.673 -15.487 1.00 57.91 137 MET A C 1
ATOM 1076 O O . MET A 1 137 ? 27.992 8.374 -16.269 1.00 57.91 137 MET A O 1
ATOM 1080 N N . SER A 1 138 ? 28.930 9.867 -14.894 1.00 64.94 138 SER A N 1
ATOM 1081 C CA . SER A 1 138 ? 28.050 10.963 -15.238 1.00 64.94 138 SER A CA 1
ATOM 1082 C C . SER A 1 138 ? 28.259 11.225 -16.715 1.00 64.94 138 SER A C 1
ATOM 1084 O O . SER A 1 138 ? 29.386 11.181 -17.217 1.00 64.94 138 SER A O 1
ATOM 1086 N N . LEU A 1 139 ? 27.163 11.458 -17.426 1.00 75.50 139 LEU A N 1
ATOM 1087 C CA . LEU A 1 139 ? 27.186 11.675 -18.866 1.00 75.50 139 LEU A CA 1
ATOM 1088 C C . LEU A 1 139 ? 28.261 12.702 -19.264 1.00 75.50 139 LEU A C 1
ATOM 1090 O O . LEU A 1 139 ? 29.007 12.493 -20.216 1.00 75.50 139 LEU A O 1
ATOM 1094 N N . GLY A 1 140 ? 28.415 13.764 -18.466 1.00 74.12 140 GLY A N 1
ATOM 1095 C CA . GLY A 1 140 ? 29.462 14.769 -18.645 1.00 74.12 140 GLY A CA 1
ATOM 1096 C C . GLY A 1 140 ? 30.890 14.241 -18.459 1.00 74.12 140 GLY A C 1
ATOM 1097 O O . GLY A 1 140 ? 31.769 14.610 -19.231 1.00 74.12 140 GLY A O 1
ATOM 1098 N N . ALA A 1 141 ? 31.149 13.372 -17.478 1.00 73.69 141 ALA A N 1
ATOM 1099 C CA . ALA A 1 141 ? 32.469 12.766 -17.286 1.00 73.69 141 ALA A CA 1
ATOM 1100 C C . ALA A 1 141 ? 32.830 11.790 -18.417 1.00 73.69 141 ALA A C 1
ATOM 1102 O O . ALA A 1 141 ? 33.967 11.793 -18.884 1.00 73.69 141 ALA A O 1
ATOM 1103 N N . VAL A 1 142 ? 31.854 11.017 -18.903 1.00 81.56 142 VAL A N 1
ATOM 1104 C CA . VAL A 1 142 ? 32.024 10.109 -20.049 1.00 81.56 142 VAL A CA 1
ATOM 1105 C C . VAL A 1 142 ? 32.323 10.889 -21.327 1.00 81.56 142 VAL A C 1
ATOM 1107 O O . VAL A 1 142 ? 33.270 10.558 -22.035 1.00 81.56 142 VAL A O 1
ATOM 1110 N N . ARG A 1 143 ? 31.570 11.965 -21.586 1.00 86.25 143 ARG A N 1
ATOM 1111 C CA . ARG A 1 143 ? 31.791 12.858 -22.733 1.00 86.25 143 ARG A CA 1
ATOM 1112 C C . ARG A 1 143 ? 33.169 13.510 -22.703 1.00 86.25 143 ARG A C 1
ATOM 1114 O O . ARG A 1 143 ? 33.835 13.556 -23.728 1.00 86.25 143 ARG A O 1
ATOM 1121 N N . ARG A 1 144 ? 33.623 13.971 -21.531 1.00 81.25 144 ARG A N 1
ATOM 1122 C CA . ARG A 1 144 ? 34.975 14.535 -21.375 1.00 81.25 144 ARG A CA 1
ATOM 1123 C C . ARG A 1 144 ? 36.063 13.495 -21.639 1.00 81.25 144 ARG A C 1
ATOM 1125 O O . ARG A 1 144 ? 37.001 13.801 -22.360 1.00 81.25 144 ARG A O 1
ATOM 1132 N N . ALA A 1 145 ? 35.924 12.279 -21.108 1.00 81.75 145 ALA A N 1
ATOM 1133 C CA . ALA A 1 145 ? 36.879 11.199 -21.360 1.00 81.75 145 ALA A CA 1
ATOM 1134 C C . ALA A 1 145 ? 36.931 10.808 -22.848 1.00 81.75 145 ALA A C 1
ATOM 1136 O O . ALA A 1 145 ? 38.014 10.630 -23.396 1.00 81.75 145 ALA A O 1
ATOM 1137 N N . ALA A 1 146 ? 35.775 10.731 -23.516 1.00 86.25 146 ALA A N 1
ATOM 1138 C CA . ALA A 1 146 ? 35.692 10.440 -24.947 1.00 86.25 146 ALA A CA 1
ATOM 1139 C C . ALA A 1 146 ? 36.328 11.550 -25.799 1.00 86.25 146 ALA A C 1
ATOM 1141 O O . ALA A 1 146 ? 37.111 11.257 -26.700 1.00 86.25 146 ALA A O 1
ATOM 1142 N N . ALA A 1 147 ? 36.051 12.817 -25.472 1.00 83.56 147 ALA A N 1
ATOM 1143 C CA . ALA A 1 147 ? 36.629 13.968 -26.162 1.00 83.56 147 ALA A CA 1
ATOM 1144 C C . ALA A 1 147 ? 38.160 14.019 -26.022 1.00 83.56 147 ALA A C 1
ATOM 1146 O O . ALA A 1 147 ? 38.851 14.265 -27.008 1.00 83.56 147 ALA A O 1
ATOM 1147 N N . SER A 1 148 ? 38.697 13.726 -24.833 1.00 82.19 148 SER A N 1
ATOM 1148 C CA . SER A 1 148 ? 40.148 13.648 -24.607 1.00 82.19 148 SER A CA 1
ATOM 1149 C C . SER A 1 148 ? 40.830 12.534 -25.411 1.00 82.19 148 SER A C 1
ATOM 1151 O O . SER A 1 148 ? 41.992 12.684 -25.773 1.00 82.19 148 SER A O 1
ATOM 1153 N N . ALA A 1 149 ? 40.110 11.451 -25.721 1.00 83.19 149 ALA A N 1
ATOM 1154 C CA . ALA A 1 149 ? 40.591 10.329 -26.532 1.00 83.19 149 ALA A CA 1
ATOM 1155 C C . ALA A 1 149 ? 40.309 10.485 -28.045 1.00 83.19 149 ALA A C 1
ATOM 1157 O O . ALA A 1 149 ? 40.606 9.580 -28.830 1.00 83.19 149 ALA A O 1
ATOM 1158 N N . GLY A 1 150 ? 39.720 11.614 -28.466 1.00 83.00 150 GLY A N 1
ATOM 1159 C CA . GLY A 1 150 ? 39.402 11.907 -29.868 1.00 83.00 150 GLY A CA 1
ATOM 1160 C C . GLY A 1 150 ? 38.184 11.162 -30.428 1.00 83.00 150 GLY A C 1
ATOM 1161 O O . GLY A 1 150 ? 38.065 11.022 -31.642 1.00 83.00 150 GLY A O 1
ATOM 1162 N N . LEU A 1 151 ? 37.286 10.669 -29.571 1.00 85.38 151 LEU A N 1
ATOM 1163 C CA . LEU A 1 151 ? 36.069 9.967 -29.980 1.00 85.38 151 LEU A CA 1
ATOM 1164 C C . LEU A 1 151 ? 34.882 10.929 -30.109 1.00 85.38 151 LEU A C 1
ATOM 1166 O O . LEU A 1 151 ? 34.658 11.789 -29.256 1.00 85.38 151 LEU A O 1
ATOM 1170 N N . ALA A 1 152 ? 34.069 10.726 -31.142 1.00 86.06 152 ALA A N 1
ATOM 1171 C CA . ALA A 1 152 ? 32.844 11.479 -31.373 1.00 86.06 152 ALA A CA 1
ATOM 1172 C C . ALA A 1 152 ? 31.615 10.717 -30.854 1.00 86.06 152 ALA A C 1
ATOM 1174 O O . ALA A 1 152 ? 31.501 9.500 -31.019 1.00 86.06 152 ALA A O 1
ATOM 1175 N N . GLU A 1 153 ? 30.683 11.440 -30.231 1.00 88.50 153 GLU A N 1
ATOM 1176 C CA . GLU A 1 153 ? 29.389 10.897 -29.805 1.00 88.50 153 GLU A CA 1
ATOM 1177 C C . GLU A 1 153 ? 28.511 10.625 -31.031 1.00 88.50 153 GLU A C 1
ATOM 1179 O O . GLU A 1 153 ? 28.284 11.514 -31.849 1.00 88.50 153 GLU A O 1
ATOM 1184 N N . VAL A 1 154 ? 28.019 9.391 -31.156 1.00 86.50 154 VAL A N 1
ATOM 1185 C CA . VAL A 1 154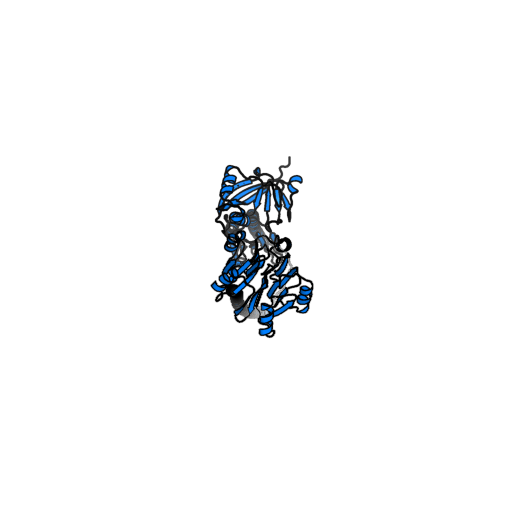 ? 27.174 8.962 -32.285 1.00 86.50 154 VAL A CA 1
ATOM 1186 C C . VAL A 1 154 ? 25.726 8.698 -31.882 1.00 86.50 154 VAL A C 1
ATOM 1188 O O . VAL A 1 154 ? 24.844 8.701 -32.737 1.00 86.50 154 VAL A O 1
ATOM 1191 N N . TYR A 1 155 ? 25.466 8.448 -30.597 1.00 85.25 155 TYR A N 1
ATOM 1192 C CA . TYR A 1 155 ? 24.119 8.208 -30.086 1.00 85.25 155 TYR A CA 1
ATOM 1193 C C . TYR A 1 155 ? 24.045 8.443 -28.576 1.00 85.25 155 TYR A C 1
ATOM 1195 O O . TYR A 1 155 ? 24.955 8.063 -27.838 1.00 85.25 155 TYR A O 1
ATOM 1203 N N . PHE A 1 156 ? 22.920 8.991 -28.117 1.00 86.56 156 PHE A N 1
ATOM 1204 C CA . PHE A 1 156 ? 22.564 9.063 -26.707 1.00 86.56 156 PHE A CA 1
ATOM 1205 C C . PHE A 1 156 ? 21.096 8.675 -26.515 1.00 86.56 156 PHE A C 1
ATOM 1207 O O . PHE A 1 156 ? 20.195 9.317 -27.049 1.00 86.56 156 PHE A O 1
ATOM 1214 N N . GLY A 1 157 ? 20.859 7.610 -25.748 1.00 79.56 157 GLY A N 1
ATOM 1215 C CA . GLY A 1 157 ? 19.525 7.159 -25.366 1.00 79.56 157 GLY A CA 1
ATOM 1216 C C . GLY A 1 157 ? 19.193 7.601 -23.948 1.00 79.56 157 GLY A C 1
ATOM 1217 O O . GLY A 1 157 ? 19.573 6.909 -23.001 1.00 79.56 157 GLY A O 1
ATOM 1218 N N . GLU A 1 158 ? 18.460 8.707 -23.812 1.00 67.69 158 GLU A N 1
ATOM 1219 C CA . GLU A 1 158 ? 18.117 9.347 -22.532 1.00 67.69 158 GLU A CA 1
ATOM 1220 C C . GLU A 1 158 ? 17.384 8.396 -21.569 1.00 67.69 158 GLU A C 1
ATOM 1222 O O . GLU A 1 158 ? 17.777 8.261 -20.413 1.00 67.69 158 GLU A O 1
ATOM 1227 N N . ALA A 1 159 ? 16.410 7.630 -22.072 1.00 54.59 159 ALA A N 1
ATOM 1228 C CA . ALA A 1 159 ? 15.654 6.653 -21.280 1.00 54.59 159 ALA A CA 1
ATOM 1229 C C . ALA A 1 159 ? 16.489 5.435 -20.833 1.00 54.59 159 ALA A C 1
ATOM 1231 O O . ALA A 1 159 ? 16.214 4.829 -19.800 1.00 54.59 159 ALA A O 1
ATOM 1232 N N . THR A 1 160 ? 17.511 5.058 -21.608 1.00 62.41 160 THR A N 1
ATOM 1233 C CA . THR A 1 160 ? 18.363 3.888 -21.324 1.00 62.41 160 THR A CA 1
ATOM 1234 C C . THR A 1 160 ? 19.658 4.245 -20.591 1.00 62.41 160 THR A C 1
ATOM 1236 O O . THR A 1 160 ? 20.344 3.358 -20.082 1.00 62.41 160 THR A O 1
ATOM 1239 N N . GLY A 1 161 ? 20.020 5.532 -20.553 1.00 68.12 161 GLY A N 1
ATOM 1240 C CA . GLY A 1 161 ? 21.302 6.009 -20.034 1.00 68.12 161 GLY A CA 1
ATOM 1241 C C . GLY A 1 161 ? 22.511 5.461 -20.800 1.00 68.12 161 GLY A C 1
ATOM 1242 O O . GLY A 1 161 ? 23.558 5.233 -20.192 1.00 68.12 161 GLY A O 1
ATOM 1243 N N . VAL A 1 162 ? 22.352 5.198 -22.104 1.00 83.19 162 VAL A N 1
ATOM 1244 C CA . VAL A 1 162 ? 23.395 4.633 -22.977 1.00 83.19 162 VAL A CA 1
ATOM 1245 C C . VAL A 1 162 ? 23.941 5.718 -23.885 1.00 83.19 162 VAL A C 1
ATOM 1247 O O . VAL A 1 162 ? 23.170 6.400 -24.556 1.00 83.19 162 VAL A O 1
ATOM 1250 N N . VAL A 1 163 ? 25.264 5.832 -23.940 1.00 86.81 163 VAL A N 1
ATOM 1251 C CA . VAL A 1 163 ? 25.981 6.735 -24.845 1.00 86.81 163 VAL A CA 1
ATOM 1252 C C . VAL A 1 163 ? 26.899 5.911 -25.731 1.00 86.81 163 VAL A C 1
ATOM 1254 O O . VAL A 1 163 ? 27.609 5.037 -25.231 1.00 86.81 163 VAL A O 1
ATOM 1257 N N . SER A 1 164 ? 26.900 6.181 -27.028 1.00 88.75 164 SER A N 1
ATOM 1258 C CA . SER A 1 164 ? 27.757 5.504 -27.996 1.00 88.75 164 SER A CA 1
ATOM 1259 C C . SER A 1 164 ? 28.785 6.467 -28.571 1.00 88.75 164 SER A C 1
ATOM 1261 O O . SER A 1 164 ? 28.433 7.584 -28.954 1.00 88.75 164 SER A O 1
ATOM 1263 N N . PHE A 1 165 ? 30.028 6.008 -28.702 1.00 90.12 165 PHE A N 1
ATOM 1264 C CA . PHE A 1 165 ? 31.126 6.775 -29.291 1.00 90.12 165 PHE A CA 1
ATOM 1265 C C . PHE A 1 165 ? 31.825 5.999 -30.413 1.00 90.12 165 PHE A C 1
ATOM 1267 O O . PHE A 1 165 ? 31.850 4.765 -30.390 1.00 90.12 165 PHE A O 1
ATOM 1274 N N . ALA A 1 166 ? 32.392 6.720 -31.383 1.00 87.00 166 ALA A N 1
ATOM 1275 C CA . ALA A 1 166 ? 33.142 6.166 -32.513 1.00 87.00 166 ALA A CA 1
ATOM 1276 C C . ALA A 1 166 ? 34.349 7.051 -32.877 1.00 87.00 166 ALA A C 1
ATOM 1278 O O . ALA A 1 166 ? 34.331 8.256 -32.627 1.00 87.00 166 ALA A O 1
ATOM 1279 N N . THR A 1 167 ? 35.381 6.462 -33.490 1.00 80.94 167 THR A N 1
ATOM 1280 C CA . THR A 1 167 ? 36.569 7.198 -33.977 1.00 80.94 167 THR A CA 1
ATOM 1281 C C . THR A 1 167 ? 36.294 7.989 -35.256 1.00 80.94 167 THR A C 1
ATOM 1283 O O . THR A 1 167 ? 36.907 9.026 -35.479 1.00 80.94 167 THR A O 1
ATOM 1286 N N . ASP A 1 168 ? 35.356 7.522 -36.082 1.00 76.88 168 ASP A N 1
ATOM 1287 C CA . ASP A 1 168 ? 34.903 8.210 -37.290 1.00 76.88 168 ASP A CA 1
ATOM 1288 C C . ASP A 1 168 ? 33.395 7.964 -37.496 1.00 76.88 168 ASP A C 1
ATOM 1290 O O . ASP A 1 168 ? 32.993 6.865 -37.896 1.00 76.88 168 ASP A O 1
ATOM 1294 N N . PRO A 1 169 ? 32.534 8.951 -37.199 1.00 64.25 169 PRO A N 1
ATOM 1295 C CA . PRO A 1 169 ? 31.085 8.831 -37.357 1.00 64.25 169 PRO A CA 1
ATOM 1296 C C . PRO A 1 169 ? 30.626 8.604 -38.801 1.00 64.25 169 PRO A C 1
ATOM 1298 O O . PRO A 1 169 ? 29.535 8.070 -39.002 1.00 64.25 169 PRO A O 1
ATOM 1301 N N . ALA A 1 170 ? 31.420 9.023 -39.793 1.00 61.66 170 ALA A N 1
ATOM 1302 C CA . ALA A 1 170 ? 31.005 9.080 -41.191 1.00 61.66 170 ALA A CA 1
ATOM 1303 C C . ALA A 1 170 ? 31.229 7.761 -41.945 1.00 61.66 170 ALA A C 1
ATOM 1305 O O . ALA A 1 170 ? 30.491 7.465 -42.882 1.00 61.66 170 ALA A O 1
ATOM 1306 N N . SER A 1 171 ? 32.207 6.945 -41.539 1.00 61.59 171 SER A N 1
ATOM 1307 C CA . SER A 1 171 ? 32.611 5.760 -42.311 1.00 61.59 171 SER A CA 1
ATOM 1308 C C . SER A 1 171 ? 31.732 4.524 -42.133 1.00 61.59 171 SER A C 1
ATOM 1310 O O . SER A 1 171 ? 31.911 3.567 -42.877 1.00 61.59 171 SER A O 1
ATOM 1312 N N . GLY A 1 172 ? 30.790 4.485 -41.181 1.00 59.00 172 GLY A N 1
ATOM 1313 C CA . GLY A 1 172 ? 29.881 3.339 -40.972 1.00 59.00 172 GLY A CA 1
ATOM 1314 C C . GLY A 1 172 ? 30.547 2.005 -40.566 1.00 59.00 172 GLY A C 1
ATOM 1315 O O . GLY A 1 172 ? 29.859 1.115 -40.068 1.00 59.00 172 GLY A O 1
ATOM 1316 N N . GLU A 1 173 ? 31.868 1.888 -40.721 1.00 61.03 173 GLU A N 1
ATOM 1317 C CA . GLU A 1 173 ? 32.721 0.719 -40.466 1.00 61.03 173 GLU A CA 1
ATOM 1318 C C . GLU A 1 173 ? 33.722 0.951 -39.316 1.00 61.03 173 GLU A C 1
ATOM 1320 O O . GLU A 1 173 ? 34.569 0.102 -39.035 1.00 61.03 173 GLU A O 1
ATOM 1325 N N . SER A 1 174 ? 33.634 2.092 -38.626 1.00 67.81 174 SER A N 1
ATOM 1326 C CA . SER A 1 174 ? 34.495 2.416 -37.488 1.00 67.81 174 SER A CA 1
ATOM 1327 C C . SER A 1 174 ? 34.119 1.612 -36.230 1.00 67.81 174 SER A C 1
ATOM 1329 O O . SER A 1 174 ? 32.940 1.310 -36.005 1.00 67.81 174 SER A O 1
ATOM 1331 N N . PRO A 1 175 ? 35.104 1.240 -35.389 1.00 74.94 175 PRO A N 1
ATOM 1332 C CA . PRO A 1 175 ? 34.836 0.553 -34.131 1.00 74.94 175 PRO A CA 1
ATOM 1333 C C . PRO A 1 175 ? 34.017 1.460 -33.203 1.00 74.94 175 PRO A C 1
ATOM 1335 O O . PRO A 1 175 ? 34.272 2.663 -33.101 1.00 74.94 175 PRO A O 1
ATOM 1338 N N . ARG A 1 176 ? 33.012 0.879 -32.539 1.00 83.94 176 ARG A N 1
ATOM 1339 C CA . ARG A 1 176 ? 32.044 1.611 -31.705 1.00 83.94 176 ARG A CA 1
ATOM 1340 C C . ARG A 1 176 ? 32.101 1.130 -30.271 1.00 83.94 176 ARG A C 1
ATOM 1342 O O . ARG A 1 176 ? 32.278 -0.055 -30.014 1.00 83.94 176 ARG A O 1
ATOM 1349 N N . VAL A 1 177 ? 31.858 2.025 -29.325 1.00 88.19 177 VAL A N 1
ATOM 1350 C CA . VAL A 1 177 ? 31.787 1.664 -27.909 1.00 88.19 177 VAL A CA 1
ATOM 1351 C C . VAL A 1 177 ? 30.500 2.201 -27.296 1.00 88.19 177 VAL A C 1
ATOM 1353 O O . VAL A 1 177 ? 30.184 3.376 -27.461 1.00 88.19 177 VAL A O 1
ATOM 1356 N N . ASN A 1 178 ? 29.744 1.345 -26.604 1.00 88.50 178 ASN A N 1
ATOM 1357 C CA . ASN A 1 178 ? 28.533 1.744 -25.883 1.00 88.50 178 ASN A CA 1
ATOM 1358 C C . ASN A 1 178 ? 28.805 1.756 -24.386 1.00 88.50 178 ASN A C 1
ATOM 1360 O O . ASN A 1 178 ? 29.305 0.781 -23.827 1.00 88.50 178 ASN A O 1
ATOM 1364 N N . VAL A 1 179 ? 28.408 2.834 -23.728 1.00 86.06 179 VAL A N 1
ATOM 1365 C CA . VAL A 1 179 ? 28.627 3.069 -22.308 1.00 86.06 179 VAL A CA 1
ATOM 1366 C C . VAL A 1 179 ? 27.280 3.218 -21.618 1.00 86.06 179 VAL A C 1
ATOM 1368 O O . VAL A 1 179 ? 26.526 4.142 -21.906 1.00 86.06 179 VAL A O 1
ATOM 1371 N N . TYR A 1 180 ? 26.983 2.313 -20.688 1.00 84.12 180 TYR A N 1
ATOM 1372 C CA . TYR A 1 180 ? 25.795 2.358 -19.841 1.00 84.12 180 TYR A CA 1
ATOM 1373 C C . TYR A 1 180 ? 26.128 3.142 -18.572 1.00 84.12 180 TYR A C 1
ATOM 1375 O O . TYR A 1 180 ?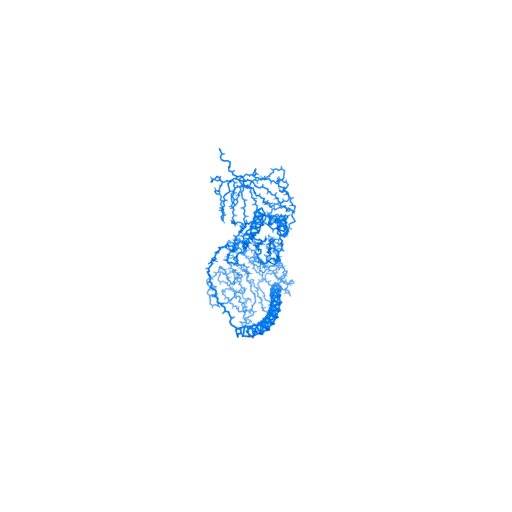 26.607 2.571 -17.588 1.00 84.12 180 TYR A O 1
ATOM 1383 N N . CYS A 1 181 ? 25.861 4.447 -18.585 1.00 71.69 181 CYS A N 1
ATOM 1384 C CA . CYS A 1 181 ? 26.177 5.372 -17.492 1.00 71.69 181 CYS A CA 1
ATOM 1385 C C . CYS A 1 181 ? 25.540 4.963 -16.152 1.00 71.69 181 CYS A C 1
ATOM 1387 O O . CYS A 1 181 ? 26.111 5.200 -15.090 1.00 71.69 181 CYS A O 1
ATOM 1389 N N . THR A 1 182 ? 24.383 4.298 -16.201 1.00 63.59 182 THR A N 1
ATOM 1390 C CA . THR A 1 182 ? 23.616 3.839 -15.031 1.00 63.59 182 THR A CA 1
ATOM 1391 C C . THR A 1 182 ? 24.216 2.609 -14.348 1.00 63.59 182 THR A C 1
ATOM 1393 O O . THR A 1 182 ? 24.099 2.458 -13.133 1.00 63.59 182 THR A O 1
ATOM 1396 N N . THR A 1 183 ? 24.868 1.723 -15.109 1.00 63.81 183 THR A N 1
ATOM 1397 C CA . THR A 1 183 ? 25.375 0.431 -14.604 1.00 63.81 183 THR A CA 1
ATOM 1398 C C . THR A 1 183 ? 26.899 0.314 -14.627 1.00 63.81 183 THR A C 1
ATOM 1400 O O . THR A 1 183 ? 27.445 -0.629 -14.051 1.00 63.81 183 THR A O 1
ATOM 1403 N N . GLY A 1 184 ? 27.602 1.252 -15.275 1.00 66.50 184 GLY A N 1
ATOM 1404 C CA . GLY A 1 184 ? 29.049 1.178 -15.492 1.00 66.50 184 GLY A CA 1
ATOM 1405 C C . GLY A 1 184 ? 29.449 0.010 -16.398 1.00 66.50 184 GLY A C 1
ATOM 1406 O O . GLY A 1 184 ? 30.512 -0.588 -16.212 1.00 66.50 184 GLY A O 1
ATOM 1407 N N . THR A 1 185 ? 28.564 -0.382 -17.319 1.00 79.69 185 THR A N 1
ATOM 1408 C CA . THR A 1 185 ? 28.820 -1.441 -18.305 1.00 79.69 185 THR A CA 1
ATOM 1409 C C . THR A 1 185 ? 29.297 -0.811 -19.605 1.00 79.69 185 THR A C 1
ATOM 1411 O O . THR A 1 185 ? 28.701 0.153 -20.077 1.00 79.69 185 THR A O 1
ATOM 1414 N N . VAL A 1 186 ? 30.354 -1.363 -20.193 1.00 85.31 186 VAL A N 1
ATOM 1415 C CA . VAL A 1 186 ? 30.919 -0.914 -21.467 1.00 85.31 186 VAL A CA 1
ATOM 1416 C C . VAL A 1 186 ? 30.893 -2.076 -22.455 1.00 85.31 186 VAL A C 1
ATOM 1418 O O . VAL A 1 186 ? 31.341 -3.177 -22.126 1.00 85.31 186 VAL A O 1
ATOM 1421 N N . LEU A 1 187 ? 30.353 -1.836 -23.648 1.00 85.56 187 LEU A N 1
ATOM 1422 C CA . LEU A 1 187 ? 30.363 -2.768 -24.775 1.00 85.56 187 LEU A CA 1
ATOM 1423 C C . LEU A 1 187 ? 31.319 -2.238 -25.843 1.00 85.56 187 LEU A C 1
ATOM 1425 O O . LEU A 1 187 ? 31.057 -1.182 -26.413 1.00 85.56 187 LEU A O 1
ATOM 1429 N N . ASP A 1 188 ? 32.399 -2.968 -26.108 1.00 83.19 188 ASP A N 1
ATOM 1430 C CA . ASP A 1 188 ? 33.352 -2.688 -27.192 1.00 83.19 188 ASP A CA 1
ATOM 1431 C C . ASP A 1 188 ? 32.939 -3.490 -28.440 1.00 83.19 188 ASP A C 1
ATOM 1433 O O . ASP A 1 188 ? 32.948 -4.726 -28.423 1.00 83.19 188 ASP A O 1
ATOM 1437 N N . HIS A 1 189 ? 32.513 -2.786 -29.493 1.00 75.94 189 HIS A N 1
ATOM 1438 C CA . HIS A 1 189 ? 32.133 -3.355 -30.786 1.00 75.94 189 HIS A CA 1
ATOM 1439 C C . HIS A 1 189 ? 33.320 -3.272 -31.748 1.00 75.94 189 HIS A C 1
ATOM 1441 O O . HIS A 1 189 ? 33.755 -2.190 -32.152 1.00 75.94 189 HIS A O 1
ATOM 1447 N N . HIS A 1 190 ? 33.830 -4.437 -32.143 1.00 65.50 190 HIS A N 1
ATOM 1448 C CA . HIS A 1 190 ? 34.917 -4.553 -33.111 1.00 65.50 190 HIS A CA 1
ATOM 1449 C C . HIS A 1 190 ? 34.452 -4.240 -34.545 1.00 65.50 190 HIS A C 1
ATOM 1451 O O . HIS A 1 190 ? 33.282 -4.396 -34.879 1.00 65.50 190 HIS A O 1
ATOM 1457 N N . THR A 1 191 ? 35.390 -3.859 -35.419 1.00 58.22 191 THR A N 1
ATOM 1458 C CA . THR A 1 191 ? 35.139 -3.527 -36.838 1.00 58.22 191 THR A CA 1
ATOM 1459 C C . THR A 1 191 ? 34.670 -4.706 -37.698 1.00 58.22 191 THR A C 1
ATOM 1461 O O . THR A 1 191 ? 34.202 -4.507 -38.815 1.00 58.22 191 THR A O 1
ATOM 1464 N N . GLN A 1 192 ? 34.771 -5.945 -37.208 1.00 56.34 192 GLN A N 1
ATOM 1465 C CA . GLN A 1 192 ? 34.304 -7.133 -37.925 1.00 56.34 192 GLN A CA 1
ATOM 1466 C C . GLN A 1 192 ? 32.896 -7.519 -37.459 1.00 56.34 192 GLN A C 1
ATOM 1468 O O . GLN A 1 192 ? 32.709 -7.881 -36.298 1.00 56.34 192 GLN A O 1
ATOM 1473 N N . ARG A 1 193 ? 31.929 -7.474 -38.389 1.00 52.16 193 ARG A N 1
ATOM 1474 C CA . ARG A 1 193 ? 30.484 -7.701 -38.165 1.00 52.16 193 ARG A CA 1
ATOM 1475 C C . ARG A 1 193 ? 30.115 -9.053 -37.523 1.00 52.16 193 ARG A C 1
ATOM 1477 O O . ARG A 1 193 ? 29.013 -9.161 -37.000 1.00 52.16 193 ARG A O 1
ATOM 1484 N N . ASP A 1 194 ? 31.028 -10.026 -37.481 1.00 47.03 194 ASP A N 1
ATOM 1485 C CA . ASP A 1 194 ? 30.754 -11.406 -37.038 1.00 47.03 194 ASP A CA 1
ATOM 1486 C C . ASP A 1 194 ? 31.277 -11.764 -35.632 1.00 47.03 194 ASP A C 1
ATOM 1488 O O . ASP A 1 194 ? 31.322 -12.939 -35.262 1.00 47.03 194 ASP A O 1
ATOM 1492 N N . ARG A 1 195 ? 31.692 -10.788 -34.810 1.00 58.88 195 ARG A N 1
ATOM 1493 C CA . ARG A 1 195 ? 32.132 -11.057 -33.427 1.00 58.88 195 ARG A CA 1
ATOM 1494 C C . ARG A 1 195 ? 31.204 -10.444 -32.389 1.00 58.88 195 ARG A C 1
ATOM 1496 O O . ARG A 1 195 ? 30.860 -9.269 -32.455 1.00 58.88 195 ARG A O 1
ATOM 1503 N N . THR A 1 196 ? 30.857 -11.243 -31.379 1.00 65.31 196 THR A N 1
ATOM 1504 C CA . THR A 1 196 ? 30.128 -10.780 -30.194 1.00 65.31 196 THR A CA 1
ATOM 1505 C C . THR A 1 196 ? 30.877 -9.631 -29.515 1.00 65.31 196 THR A C 1
ATOM 1507 O O . THR A 1 196 ? 32.087 -9.758 -29.295 1.00 65.31 196 THR A O 1
ATOM 1510 N N . PRO A 1 197 ? 30.182 -8.538 -29.150 1.00 75.00 197 PRO A N 1
ATOM 1511 C CA . PRO A 1 197 ? 30.804 -7.397 -28.495 1.00 75.00 197 PRO A CA 1
ATOM 1512 C C . PRO A 1 197 ? 31.418 -7.802 -27.158 1.00 75.00 197 PRO A C 1
ATOM 1514 O O . PRO A 1 197 ? 30.854 -8.602 -26.402 1.00 75.00 197 PRO A O 1
ATOM 1517 N N . LEU A 1 198 ? 32.580 -7.232 -26.852 1.00 79.31 198 LEU A N 1
ATOM 1518 C CA . LEU A 1 198 ? 33.274 -7.525 -25.609 1.00 79.31 198 LEU A CA 1
ATOM 1519 C C . LEU A 1 198 ? 32.592 -6.763 -24.466 1.00 79.31 198 LEU A C 1
ATOM 1521 O O . LEU A 1 198 ? 32.638 -5.533 -24.400 1.00 79.31 198 LEU A O 1
ATOM 1525 N N . VAL A 1 199 ? 31.955 -7.503 -23.556 1.00 82.88 199 VAL A N 1
ATOM 1526 C CA . VAL A 1 199 ? 31.222 -6.935 -22.419 1.00 82.88 199 VAL A CA 1
ATOM 1527 C C . VAL A 1 199 ? 32.153 -6.747 -21.226 1.00 82.88 199 VAL A C 1
ATOM 1529 O O . VAL A 1 199 ? 32.662 -7.715 -20.663 1.00 82.88 199 VAL A O 1
ATOM 1532 N N . ARG A 1 200 ? 32.327 -5.503 -20.779 1.00 78.06 200 ARG A N 1
ATOM 1533 C CA . ARG A 1 200 ? 33.063 -5.160 -19.555 1.00 78.06 200 ARG A CA 1
ATOM 1534 C C . ARG A 1 200 ? 32.091 -4.581 -18.532 1.00 78.06 200 ARG A C 1
ATOM 1536 O O . ARG A 1 200 ? 31.378 -3.626 -18.821 1.00 78.06 200 ARG A O 1
ATOM 1543 N N . ARG A 1 201 ? 32.033 -5.162 -17.333 1.00 75.38 201 ARG A N 1
ATOM 1544 C CA . ARG A 1 201 ? 31.133 -4.723 -16.248 1.00 75.38 201 ARG A CA 1
ATOM 1545 C C . ARG A 1 201 ? 31.923 -4.003 -15.157 1.00 75.38 201 ARG A C 1
ATOM 1547 O O . ARG A 1 201 ? 33.062 -4.380 -14.899 1.00 75.38 201 ARG A O 1
ATOM 1554 N N . LYS A 1 202 ? 31.287 -3.045 -14.469 1.00 67.69 202 LYS A N 1
ATOM 1555 C CA . LYS A 1 202 ? 31.873 -2.285 -13.343 1.00 67.69 202 LYS A CA 1
ATOM 1556 C C . LYS A 1 202 ? 33.138 -1.501 -13.755 1.00 67.69 202 LYS A C 1
ATOM 1558 O O . LYS A 1 202 ? 34.136 -1.510 -13.037 1.00 67.69 202 LYS A O 1
ATOM 1563 N N . VAL A 1 203 ? 33.099 -0.862 -14.925 1.00 71.50 203 VAL A N 1
ATOM 1564 C CA . VAL A 1 203 ? 34.190 -0.030 -15.455 1.00 71.50 203 VAL A CA 1
ATOM 1565 C C . VAL A 1 203 ? 34.171 1.336 -14.758 1.00 71.50 203 VAL A C 1
ATOM 1567 O O . VAL A 1 203 ? 33.122 1.972 -14.669 1.00 71.50 203 VAL A O 1
ATOM 1570 N N . ASP A 1 204 ? 35.318 1.763 -14.229 1.00 72.88 204 ASP A N 1
ATOM 1571 C CA . ASP A 1 204 ? 35.520 3.106 -13.668 1.00 72.88 204 ASP A CA 1
ATOM 1572 C C . ASP A 1 204 ? 36.013 4.089 -14.749 1.00 72.88 204 ASP A C 1
ATOM 1574 O O . ASP A 1 204 ? 36.344 3.688 -15.863 1.00 72.88 204 ASP A O 1
ATOM 1578 N N . LEU A 1 205 ? 36.033 5.393 -14.447 1.00 70.81 205 LEU A N 1
ATOM 1579 C CA . LEU A 1 205 ? 36.409 6.426 -15.425 1.00 70.81 205 LEU A CA 1
ATOM 1580 C C . LEU A 1 205 ? 37.850 6.286 -15.938 1.00 70.81 205 LEU A C 1
ATOM 1582 O O . LEU A 1 205 ? 38.103 6.615 -17.093 1.00 70.81 205 LEU A O 1
ATOM 1586 N N . GLN A 1 206 ? 38.772 5.771 -15.119 1.00 72.38 206 GLN A N 1
ATOM 1587 C CA . GLN A 1 206 ? 40.159 5.563 -15.534 1.00 72.38 206 GLN A CA 1
ATOM 1588 C C . GLN A 1 206 ? 40.258 4.414 -16.541 1.00 72.38 206 GLN A C 1
ATOM 1590 O O . GLN A 1 206 ? 40.783 4.596 -17.633 1.00 72.38 206 GLN A O 1
ATOM 1595 N N . LYS A 1 207 ? 39.656 3.260 -16.232 1.00 78.38 207 LYS A N 1
ATOM 1596 C CA . LYS A 1 207 ? 39.589 2.125 -17.164 1.00 78.38 207 LYS A CA 1
ATOM 1597 C C . LYS A 1 207 ? 38.812 2.465 -18.428 1.00 78.38 207 LYS A C 1
ATOM 1599 O O . LYS A 1 207 ? 39.089 1.895 -19.477 1.00 78.38 207 LYS A O 1
ATOM 1604 N N . LEU A 1 208 ? 37.819 3.352 -18.340 1.00 81.69 208 LEU A N 1
ATOM 1605 C CA . LEU A 1 208 ? 37.113 3.846 -19.517 1.00 81.69 208 LEU A CA 1
ATOM 1606 C C . LEU A 1 208 ? 38.047 4.646 -20.431 1.00 81.69 208 LEU A C 1
ATOM 1608 O O . LEU A 1 208 ? 38.023 4.417 -21.636 1.00 81.69 208 LEU A O 1
ATOM 1612 N N . ALA A 1 209 ? 38.861 5.543 -19.868 1.00 80.94 209 ALA A N 1
ATOM 1613 C CA . ALA A 1 209 ? 39.853 6.293 -20.634 1.00 80.94 209 ALA A CA 1
ATOM 1614 C C . ALA A 1 209 ? 40.842 5.343 -21.330 1.00 80.94 209 ALA A C 1
ATOM 1616 O O . ALA A 1 209 ? 41.023 5.443 -22.539 1.00 80.94 209 ALA A O 1
ATOM 1617 N N . ASP A 1 210 ? 41.342 4.325 -20.619 1.00 81.38 210 ASP A N 1
ATOM 1618 C CA . ASP A 1 210 ? 42.234 3.312 -21.201 1.00 81.38 210 ASP A CA 1
ATOM 1619 C C . ASP A 1 210 ? 41.565 2.538 -22.363 1.00 81.38 210 ASP A C 1
ATOM 1621 O O . ASP A 1 210 ? 42.206 2.202 -23.361 1.00 81.38 210 ASP A O 1
ATOM 1625 N N . ILE A 1 211 ? 40.260 2.246 -22.252 1.00 84.31 211 ILE A N 1
ATOM 1626 C CA . ILE A 1 211 ? 39.475 1.597 -23.318 1.00 84.31 211 ILE A CA 1
ATOM 1627 C C . ILE A 1 211 ? 39.335 2.521 -24.532 1.00 84.31 211 ILE A C 1
ATOM 1629 O O . ILE A 1 211 ? 39.458 2.050 -25.663 1.00 84.31 211 ILE A O 1
ATOM 1633 N N . PHE A 1 212 ? 39.076 3.810 -24.312 1.00 87.81 212 PHE A N 1
ATOM 1634 C CA . PHE A 1 212 ? 38.945 4.798 -25.380 1.00 87.81 212 PHE A CA 1
ATOM 1635 C C . PHE A 1 212 ? 40.268 5.016 -26.120 1.00 87.81 212 PHE A C 1
ATOM 1637 O O . PHE A 1 212 ? 40.289 4.952 -27.349 1.00 87.81 212 PHE A O 1
ATOM 1644 N N . ASP A 1 213 ? 41.377 5.139 -25.394 1.00 83.38 213 ASP A N 1
ATOM 1645 C CA . ASP A 1 213 ? 42.711 5.281 -25.980 1.00 83.38 213 ASP A CA 1
ATOM 1646 C C . ASP A 1 213 ? 43.102 4.043 -26.801 1.00 83.38 213 ASP A C 1
ATOM 1648 O O . ASP A 1 213 ? 43.614 4.156 -27.920 1.00 83.38 213 ASP A O 1
ATOM 1652 N N . ALA A 1 214 ? 42.795 2.842 -26.300 1.00 80.62 214 ALA A N 1
ATOM 1653 C CA . ALA A 1 214 ? 43.027 1.598 -27.032 1.00 80.62 214 ALA A CA 1
ATOM 1654 C C . ALA A 1 214 ? 42.198 1.506 -28.329 1.00 80.62 214 ALA A C 1
ATOM 1656 O O . ALA A 1 214 ? 42.659 0.927 -29.318 1.00 80.62 214 ALA A O 1
ATOM 1657 N N . LEU A 1 215 ? 40.986 2.067 -28.348 1.00 77.94 215 LEU A N 1
ATOM 1658 C CA . LEU A 1 215 ? 40.114 2.125 -29.527 1.00 77.94 215 LEU A CA 1
ATOM 1659 C C . LEU A 1 215 ? 40.709 3.029 -30.617 1.00 77.94 215 LEU A C 1
ATOM 1661 O O . LEU A 1 215 ? 40.802 2.623 -31.779 1.00 77.94 215 LEU A O 1
ATOM 1665 N N . THR A 1 216 ? 41.190 4.210 -30.230 1.00 76.00 216 THR A N 1
ATOM 1666 C CA . THR A 1 216 ? 41.824 5.174 -31.140 1.00 76.00 216 THR A CA 1
ATOM 1667 C C . THR A 1 216 ? 43.143 4.628 -31.701 1.00 76.00 216 THR A C 1
ATOM 1669 O O . THR A 1 216 ? 43.376 4.677 -32.911 1.00 76.00 216 THR A O 1
ATOM 1672 N N . GLN A 1 217 ? 43.971 3.983 -30.872 1.00 74.69 217 GLN A N 1
ATOM 1673 C CA . GLN A 1 217 ? 45.226 3.353 -31.313 1.00 74.69 217 GLN A CA 1
ATOM 1674 C C . GLN A 1 217 ? 45.006 2.212 -32.324 1.00 74.69 217 GLN A C 1
ATOM 1676 O O . GLN A 1 217 ? 45.752 2.094 -33.300 1.00 74.69 217 GLN A O 1
ATOM 1681 N N . ARG A 1 218 ? 43.954 1.395 -32.152 1.00 70.56 218 ARG A N 1
ATOM 1682 C CA . ARG A 1 218 ? 43.575 0.348 -33.125 1.00 70.56 218 ARG A CA 1
ATOM 1683 C C . ARG A 1 218 ? 43.137 0.936 -34.467 1.00 70.56 218 ARG A C 1
ATOM 1685 O O . ARG A 1 218 ? 43.486 0.385 -35.510 1.00 70.56 218 ARG A O 1
ATOM 1692 N N . SER A 1 219 ? 42.415 2.056 -34.443 1.00 62.66 219 SER A N 1
ATOM 1693 C CA . SER A 1 219 ? 41.987 2.773 -35.652 1.00 62.66 219 SER A CA 1
ATOM 1694 C C . SER A 1 219 ? 43.187 3.302 -36.452 1.00 62.66 219 SER A C 1
ATOM 1696 O O . SER A 1 219 ? 43.209 3.199 -37.678 1.00 62.66 219 SER A O 1
ATOM 1698 N N . HIS A 1 220 ? 44.232 3.789 -35.772 1.00 58.41 220 HIS A N 1
ATOM 1699 C CA . HIS A 1 220 ? 45.474 4.224 -36.423 1.00 58.41 220 HIS A CA 1
ATOM 1700 C C . HIS A 1 220 ? 46.299 3.059 -37.002 1.00 58.41 220 HIS A C 1
ATOM 1702 O O . HIS A 1 220 ? 46.835 3.179 -38.104 1.00 58.41 220 HIS A O 1
ATOM 1708 N N . ALA A 1 221 ? 46.363 1.911 -36.319 1.00 54.06 221 ALA A N 1
ATOM 1709 C CA . ALA A 1 221 ? 47.074 0.729 -36.820 1.00 54.06 221 ALA A CA 1
ATOM 1710 C C . ALA A 1 221 ? 46.397 0.092 -38.054 1.00 54.06 221 ALA A C 1
ATOM 1712 O O . ALA A 1 221 ? 47.085 -0.364 -38.968 1.00 54.06 221 ALA A O 1
ATOM 1713 N N . ALA A 1 222 ? 45.059 0.104 -38.120 1.00 51.88 222 ALA A N 1
ATOM 1714 C CA . ALA A 1 222 ? 44.300 -0.408 -39.266 1.00 51.88 222 ALA A CA 1
ATOM 1715 C C . ALA A 1 222 ? 44.475 0.448 -40.539 1.00 51.88 222 ALA A C 1
ATOM 1717 O O . ALA A 1 222 ? 44.496 -0.089 -41.646 1.00 51.88 222 ALA A O 1
ATOM 1718 N N . SER A 1 223 ? 44.679 1.761 -40.386 1.00 47.31 223 SER A N 1
ATOM 1719 C CA . SER A 1 223 ? 44.977 2.685 -41.492 1.00 47.31 223 SER A CA 1
ATOM 1720 C C . SER A 1 223 ? 46.361 2.432 -42.126 1.00 47.31 223 SER A C 1
ATOM 1722 O O . SER A 1 223 ? 46.518 2.536 -43.343 1.00 47.31 223 SER A O 1
ATOM 1724 N N . CYS A 1 224 ? 47.346 1.972 -41.343 1.00 38.59 224 CYS A N 1
ATOM 1725 C CA . CYS A 1 224 ? 48.703 1.681 -41.824 1.00 38.59 224 CYS A CA 1
ATOM 1726 C C . CYS A 1 224 ? 48.788 0.416 -42.713 1.00 38.59 224 CYS A C 1
ATOM 1728 O O . CYS A 1 224 ? 49.626 0.330 -43.610 1.00 38.59 224 CYS A O 1
ATOM 1730 N N . HIS A 1 225 ? 47.890 -0.560 -42.536 1.00 35.91 225 HIS A N 1
ATOM 1731 C CA . HIS A 1 225 ? 47.918 -1.826 -43.288 1.00 35.91 225 HIS A CA 1
ATOM 1732 C C . HIS A 1 225 ? 47.214 -1.787 -44.659 1.00 35.91 225 HIS A C 1
ATOM 1734 O O . HIS A 1 225 ? 47.313 -2.743 -45.429 1.00 35.91 225 HIS A O 1
ATOM 1740 N N . CYS A 1 226 ? 46.549 -0.683 -45.015 1.00 32.97 226 CYS A N 1
ATOM 1741 C CA . CYS A 1 226 ? 45.805 -0.566 -46.276 1.00 32.97 226 CYS A CA 1
ATOM 1742 C C . CYS A 1 226 ? 46.649 -0.029 -47.459 1.00 32.97 226 CYS A C 1
ATOM 1744 O O . CYS A 1 226 ? 46.215 -0.085 -48.607 1.00 32.97 226 CYS A O 1
ATOM 1746 N N . GLN A 1 227 ? 47.890 0.428 -47.236 1.00 38.09 227 GLN A N 1
ATOM 1747 C CA . GLN A 1 227 ? 48.739 0.981 -48.310 1.00 38.09 227 GLN A CA 1
ATOM 1748 C C . GLN A 1 227 ? 49.741 -0.004 -48.946 1.00 38.09 227 GLN A C 1
ATOM 1750 O O . GLN A 1 227 ? 50.431 0.365 -49.893 1.00 38.09 227 GLN A O 1
ATOM 1755 N N . GLN A 1 228 ? 49.797 -1.270 -48.516 1.00 37.06 228 GLN A N 1
ATOM 1756 C CA . GLN A 1 228 ? 50.760 -2.256 -49.052 1.00 37.06 228 GLN A CA 1
ATOM 1757 C C . GLN A 1 228 ? 50.165 -3.320 -49.993 1.00 37.06 228 GLN A C 1
ATOM 1759 O O . GLN A 1 228 ? 50.857 -4.256 -50.382 1.00 37.06 228 GLN A O 1
ATOM 1764 N N . ARG A 1 229 ? 48.911 -3.167 -50.443 1.00 32.81 229 ARG A N 1
ATOM 1765 C CA . ARG A 1 229 ? 48.261 -4.099 -51.393 1.00 32.81 229 ARG A CA 1
ATOM 1766 C C . ARG A 1 229 ? 47.781 -3.447 -52.696 1.00 32.81 229 ARG A C 1
ATOM 1768 O O . ARG A 1 229 ? 46.710 -3.752 -53.204 1.00 32.81 229 ARG A O 1
ATOM 1775 N N . LYS A 1 230 ? 48.607 -2.581 -53.284 1.00 36.03 230 LYS A N 1
ATOM 1776 C CA . LYS A 1 230 ? 48.523 -2.203 -54.708 1.00 36.03 230 LYS A CA 1
ATOM 1777 C C . LYS A 1 230 ? 49.928 -1.966 -55.253 1.00 36.03 230 LYS A C 1
ATOM 1779 O O . LYS A 1 230 ? 50.352 -0.826 -55.380 1.00 36.03 230 LYS A O 1
ATOM 1784 N N . ARG A 1 231 ? 50.658 -3.053 -55.515 1.00 37.31 231 ARG A N 1
ATOM 1785 C CA . ARG A 1 231 ? 51.817 -3.140 -56.428 1.00 37.31 231 ARG A CA 1
ATOM 1786 C C . ARG A 1 231 ? 52.375 -4.558 -56.349 1.00 37.31 231 ARG A C 1
ATOM 1788 O O . ARG A 1 231 ? 53.291 -4.816 -55.586 1.00 37.31 231 ARG A O 1
ATOM 1795 N N . GLN A 1 232 ? 51.777 -5.475 -57.100 1.00 32.41 232 GLN A N 1
ATOM 1796 C CA . GLN A 1 232 ? 52.409 -6.734 -57.494 1.00 32.41 232 GLN A CA 1
ATOM 1797 C C . GLN A 1 232 ? 51.557 -7.382 -58.584 1.00 32.41 232 GLN A C 1
ATOM 1799 O O . GLN A 1 232 ? 50.535 -7.992 -58.293 1.00 32.41 232 GLN A O 1
ATOM 1804 N N . ALA A 1 233 ? 51.953 -7.147 -59.833 1.00 29.83 233 ALA A N 1
ATOM 1805 C CA . ALA A 1 233 ? 51.896 -8.093 -60.946 1.00 29.83 233 ALA A CA 1
ATOM 1806 C C . ALA A 1 233 ? 52.269 -7.321 -62.215 1.00 29.83 233 ALA A C 1
ATOM 1808 O O . ALA A 1 233 ? 51.418 -6.666 -62.807 1.00 29.83 233 ALA A O 1
ATOM 1809 N N . LEU A 1 234 ? 53.550 -7.349 -62.574 1.00 34.72 234 LEU A N 1
ATOM 1810 C CA . LEU A 1 234 ? 54.043 -7.287 -63.951 1.00 34.72 234 LEU A CA 1
ATOM 1811 C C . LEU A 1 234 ? 55.546 -7.562 -63.887 1.00 34.72 234 LEU A C 1
ATOM 1813 O O . LEU A 1 234 ? 56.352 -6.652 -63.733 1.00 34.72 234 LEU A O 1
ATOM 1817 N N . ASP A 1 235 ? 55.879 -8.847 -63.959 1.00 27.34 235 ASP A N 1
ATOM 1818 C CA . ASP A 1 235 ? 57.203 -9.338 -64.328 1.00 27.34 235 ASP A CA 1
ATOM 1819 C C . ASP A 1 235 ? 57.008 -10.282 -65.528 1.00 27.34 235 ASP A C 1
ATOM 1821 O O . ASP A 1 235 ? 56.354 -11.313 -65.394 1.00 27.34 235 ASP A O 1
ATOM 1825 N N . SER A 1 236 ? 57.422 -9.795 -66.711 1.00 33.22 236 SER A N 1
ATOM 1826 C CA . SER A 1 236 ? 58.356 -10.376 -67.708 1.00 33.22 236 SER A CA 1
ATOM 1827 C C . SER A 1 236 ? 58.433 -11.906 -67.945 1.00 33.22 236 SER A C 1
ATOM 1829 O O . SER A 1 236 ? 58.120 -12.683 -67.054 1.00 33.22 236 SER A O 1
ATOM 1831 N N . PRO A 1 237 ? 59.099 -12.408 -69.018 1.00 43.97 237 PRO A N 1
ATOM 1832 C CA . PRO A 1 237 ? 59.288 -11.929 -70.399 1.00 43.97 237 PRO A CA 1
ATOM 1833 C C . PRO A 1 237 ? 59.156 -13.078 -71.458 1.00 43.97 237 PRO A C 1
ATOM 1835 O O . PRO A 1 237 ? 58.805 -14.207 -71.141 1.00 43.97 237 PRO A O 1
ATOM 1838 N N . HIS A 1 238 ? 59.557 -12.782 -72.706 1.00 28.53 238 HIS A N 1
ATOM 1839 C CA . HIS A 1 238 ? 60.014 -13.699 -73.777 1.00 28.53 238 HIS A CA 1
ATOM 1840 C C . HIS A 1 238 ? 58.993 -14.414 -74.682 1.00 28.53 238 HIS A C 1
ATOM 1842 O O . HIS A 1 238 ? 58.362 -15.398 -74.312 1.00 28.53 238 HIS A O 1
ATOM 1848 N N . ARG A 1 239 ? 59.057 -14.069 -75.980 1.00 27.20 239 ARG A N 1
ATOM 1849 C CA . ARG A 1 239 ? 59.143 -15.075 -77.049 1.00 27.20 239 ARG A CA 1
ATOM 1850 C C . ARG A 1 239 ? 59.961 -14.548 -78.236 1.00 27.20 239 ARG A C 1
ATOM 1852 O O . ARG A 1 239 ? 59.620 -13.531 -78.830 1.00 27.20 239 ARG A O 1
ATOM 1859 N N . GLN A 1 240 ? 61.059 -15.239 -78.534 1.00 33.78 240 GLN A N 1
ATOM 1860 C CA . GLN A 1 240 ? 61.880 -15.087 -79.738 1.00 33.78 240 GLN A CA 1
ATOM 1861 C C . GLN A 1 240 ? 61.257 -15.828 -80.936 1.00 33.78 240 GLN A C 1
ATOM 1863 O O . GLN A 1 240 ? 60.678 -16.893 -80.744 1.00 33.78 240 GLN A O 1
ATOM 1868 N N . GLN A 1 241 ? 61.466 -15.235 -82.124 1.00 33.16 241 GLN A N 1
ATOM 1869 C CA . GLN A 1 241 ? 61.716 -15.791 -83.476 1.00 33.16 241 GLN A CA 1
ATOM 1870 C C . GLN A 1 241 ? 60.853 -16.950 -84.028 1.00 33.16 241 GLN A C 1
ATOM 1872 O O . GLN A 1 241 ? 60.649 -17.962 -83.373 1.00 33.16 241 GLN A O 1
ATOM 1877 N N . VAL A 1 242 ? 60.450 -16.868 -85.309 1.00 30.98 242 VAL A N 1
ATOM 1878 C CA . VAL A 1 242 ? 61.160 -17.443 -86.483 1.00 30.98 242 VAL A CA 1
ATOM 1879 C C . VAL A 1 242 ? 60.447 -17.035 -87.800 1.00 30.98 242 VAL A C 1
ATOM 1881 O O . VAL A 1 242 ? 59.229 -16.925 -87.859 1.00 30.98 242 VAL A O 1
ATOM 1884 N N . ASN A 1 243 ? 61.285 -16.795 -88.815 1.00 31.22 243 ASN A N 1
ATOM 1885 C CA . ASN A 1 243 ? 61.137 -16.544 -90.261 1.00 31.22 243 ASN A CA 1
ATOM 1886 C C . ASN A 1 243 ? 59.913 -17.066 -91.045 1.00 31.22 243 ASN A C 1
ATOM 1888 O O . ASN A 1 243 ? 59.408 -18.152 -90.786 1.00 31.22 243 ASN A O 1
ATOM 1892 N N . GLY A 1 244 ? 59.634 -16.393 -92.174 1.00 30.39 244 GLY A N 1
ATOM 1893 C CA . GLY A 1 244 ? 59.004 -17.008 -93.350 1.00 30.39 244 GLY A CA 1
ATOM 1894 C C . GLY A 1 244 ? 58.617 -16.011 -94.448 1.00 30.39 244 GLY A C 1
ATOM 1895 O O . GLY A 1 244 ? 57.586 -15.362 -94.350 1.00 30.39 244 GLY A O 1
ATOM 1896 N N . HIS A 1 245 ? 59.443 -15.898 -95.491 1.00 35.72 245 HIS A N 1
ATOM 1897 C CA . HIS A 1 245 ? 59.130 -15.214 -96.751 1.00 35.72 245 HIS A CA 1
ATOM 1898 C C . HIS A 1 245 ? 57.956 -15.878 -97.489 1.00 35.72 245 HIS A C 1
ATOM 1900 O O . HIS A 1 245 ? 57.949 -17.101 -97.600 1.00 35.72 245 HIS A O 1
ATOM 1906 N N . ALA A 1 246 ? 57.076 -15.094 -98.121 1.00 33.72 246 ALA A N 1
ATOM 1907 C CA . ALA A 1 246 ? 56.417 -15.476 -99.374 1.00 33.72 246 ALA A CA 1
ATOM 1908 C C . ALA A 1 246 ? 55.880 -14.232 -100.099 1.00 33.72 246 ALA A C 1
ATOM 1910 O O . ALA A 1 246 ? 55.297 -13.345 -99.483 1.00 33.72 246 ALA A O 1
ATOM 1911 N N . ALA A 1 247 ? 56.144 -14.162 -101.402 1.00 42.53 247 ALA A N 1
ATOM 1912 C CA . ALA A 1 247 ? 55.697 -13.106 -102.297 1.00 42.53 247 ALA A CA 1
ATOM 1913 C C . ALA A 1 247 ? 54.181 -13.200 -102.520 1.00 42.53 247 ALA A C 1
ATOM 1915 O O . ALA A 1 247 ? 53.679 -14.265 -102.873 1.00 42.53 247 ALA A O 1
ATOM 1916 N N . VAL A 1 248 ? 53.485 -12.083 -102.322 1.00 38.94 248 VAL A N 1
ATOM 1917 C CA . VAL A 1 248 ? 52.038 -11.958 -102.509 1.00 38.94 248 VAL A CA 1
ATOM 1918 C C . VAL A 1 248 ? 51.761 -11.436 -103.916 1.00 38.94 248 VAL A C 1
ATOM 1920 O O . VAL A 1 248 ? 52.260 -10.385 -104.316 1.00 38.94 248 VAL A O 1
ATOM 1923 N N . SER A 1 249 ? 51.005 -12.221 -104.679 1.00 46.69 249 SER A N 1
ATOM 1924 C CA . SER A 1 249 ? 50.453 -11.875 -105.987 1.00 46.69 249 SER A CA 1
ATOM 1925 C C . SER A 1 249 ? 49.280 -10.900 -105.849 1.00 46.69 249 SER A C 1
ATOM 1927 O O . SER A 1 249 ? 48.520 -10.969 -104.883 1.00 46.69 249 SER A O 1
ATOM 1929 N N . SER A 1 250 ? 49.110 -10.026 -106.843 1.00 52.41 250 SER A N 1
ATOM 1930 C CA . SER A 1 250 ? 48.223 -8.851 -106.865 1.00 52.41 250 SER A CA 1
ATOM 1931 C C . SER A 1 250 ? 46.704 -9.124 -106.891 1.00 52.41 250 SER A C 1
ATOM 1933 O O . SER A 1 250 ? 45.963 -8.362 -107.501 1.00 52.41 250 SER A O 1
ATOM 1935 N N . GLU A 1 251 ? 46.231 -10.185 -106.233 1.00 53.62 251 GLU A N 1
ATOM 1936 C CA . GLU A 1 251 ? 44.804 -10.467 -105.984 1.00 53.62 251 GLU A CA 1
ATOM 1937 C C . GLU A 1 251 ? 44.479 -10.563 -104.471 1.00 53.62 251 GLU A C 1
ATOM 1939 O O . GLU A 1 251 ? 43.329 -10.384 -104.077 1.00 53.62 251 GLU A O 1
ATOM 1944 N N . GLU A 1 252 ? 45.470 -10.748 -103.582 1.00 50.22 252 GLU A N 1
ATOM 1945 C CA . GLU A 1 252 ? 45.260 -10.758 -102.115 1.00 50.22 252 GLU A CA 1
ATOM 1946 C C . GLU A 1 252 ? 45.180 -9.346 -101.499 1.00 50.22 252 GLU A C 1
ATOM 1948 O O . GLU A 1 252 ? 44.623 -9.159 -100.414 1.00 50.22 252 GLU A O 1
ATOM 1953 N N . GLU A 1 253 ? 45.687 -8.332 -102.204 1.00 52.69 253 GLU A N 1
ATOM 1954 C CA . GLU A 1 253 ? 45.677 -6.931 -101.764 1.00 52.69 253 GLU A CA 1
ATOM 1955 C C . GLU A 1 253 ? 44.260 -6.325 -101.839 1.00 52.69 253 GLU A C 1
ATOM 1957 O O . GLU A 1 253 ? 43.846 -5.592 -100.940 1.00 52.69 253 GLU A O 1
ATOM 1962 N N . GLU A 1 254 ? 43.454 -6.718 -102.835 1.00 56.00 254 GLU A N 1
ATOM 1963 C CA . GLU A 1 254 ? 42.048 -6.296 -102.946 1.00 56.00 254 GLU A CA 1
ATOM 1964 C C . GLU A 1 254 ? 41.155 -6.964 -101.885 1.00 56.00 254 GLU A C 1
ATOM 1966 O O . GLU A 1 254 ? 40.293 -6.309 -101.291 1.00 56.00 254 GLU A O 1
ATOM 1971 N N . VAL A 1 255 ? 41.400 -8.242 -101.566 1.00 59.16 255 VAL A N 1
ATOM 1972 C CA . VAL A 1 255 ? 40.674 -8.962 -100.503 1.00 59.16 255 VAL A CA 1
ATOM 1973 C C . VAL A 1 255 ? 41.027 -8.407 -99.118 1.00 59.16 255 VAL A C 1
ATOM 1975 O O . VAL A 1 255 ? 40.141 -8.265 -98.273 1.00 59.16 255 VAL A O 1
ATOM 1978 N N . GLY A 1 256 ? 42.286 -8.020 -98.886 1.00 63.09 256 GLY A N 1
ATOM 1979 C CA . GLY A 1 256 ? 42.728 -7.384 -97.640 1.00 63.09 256 GLY A CA 1
ATOM 1980 C C . GLY A 1 256 ? 42.052 -6.035 -97.372 1.00 63.09 256 GLY A C 1
ATOM 1981 O O . G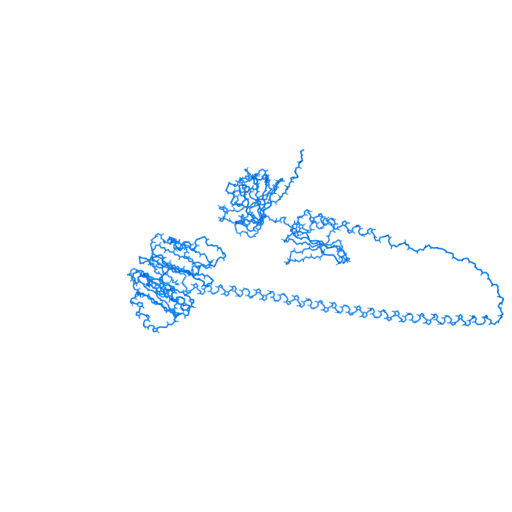LY A 1 256 ? 41.634 -5.769 -96.243 1.00 63.09 256 GLY A O 1
ATOM 1982 N N . VAL A 1 257 ? 41.859 -5.216 -98.412 1.00 67.94 257 VAL A N 1
ATOM 1983 C CA . VAL A 1 257 ? 41.154 -3.924 -98.306 1.00 67.94 257 VAL A CA 1
ATOM 1984 C C . VAL A 1 257 ? 39.671 -4.120 -97.966 1.00 67.94 257 VAL A C 1
ATOM 1986 O O . VAL A 1 257 ? 39.125 -3.398 -97.127 1.00 67.94 257 VAL A O 1
ATOM 1989 N N . VAL A 1 258 ? 39.014 -5.120 -98.562 1.00 71.75 258 VAL A N 1
ATOM 1990 C CA . VAL A 1 258 ? 37.613 -5.458 -98.248 1.00 71.75 258 VAL A CA 1
ATOM 1991 C C . VAL A 1 258 ? 37.478 -6.020 -96.827 1.00 71.75 258 VAL A C 1
ATOM 1993 O O . VAL A 1 258 ? 36.539 -5.664 -96.111 1.00 71.75 258 VAL A O 1
ATOM 1996 N N . LEU A 1 259 ? 38.431 -6.843 -96.381 1.00 72.88 259 LEU A N 1
ATOM 1997 C CA . LEU A 1 259 ? 38.442 -7.426 -95.038 1.00 72.88 259 LEU A CA 1
ATOM 1998 C C . LEU A 1 259 ? 38.630 -6.363 -93.944 1.00 72.88 259 LEU A C 1
ATOM 2000 O O . LEU A 1 259 ? 37.943 -6.406 -92.925 1.00 72.88 259 LEU A O 1
ATOM 2004 N N . GLU A 1 260 ? 39.518 -5.389 -94.153 1.00 75.62 260 GLU A N 1
ATOM 2005 C CA . GLU A 1 260 ? 39.711 -4.267 -93.224 1.00 75.62 260 GLU A CA 1
ATOM 2006 C C . GLU A 1 260 ? 38.483 -3.353 -93.157 1.00 75.62 260 GLU A C 1
ATOM 2008 O O . GLU A 1 260 ? 38.096 -2.900 -92.077 1.00 75.62 260 GLU A O 1
ATOM 2013 N N . LYS A 1 261 ? 37.792 -3.149 -94.284 1.00 78.06 261 LYS A N 1
ATOM 2014 C CA . LYS A 1 261 ? 36.524 -2.412 -94.298 1.00 78.06 261 LYS A CA 1
ATOM 2015 C C . LYS A 1 261 ? 35.441 -3.127 -93.479 1.00 78.06 261 LYS A C 1
ATOM 2017 O O . LYS A 1 261 ? 34.798 -2.490 -92.648 1.00 78.06 261 LYS A O 1
ATOM 2022 N N . LEU A 1 262 ? 35.293 -4.442 -93.652 1.00 79.00 262 LEU A N 1
ATOM 2023 C CA . LEU A 1 262 ? 34.368 -5.268 -92.865 1.00 79.00 262 LEU A CA 1
ATOM 2024 C C . LEU A 1 262 ? 34.723 -5.277 -91.374 1.00 79.00 262 LEU A C 1
ATOM 2026 O O . LEU A 1 262 ? 33.835 -5.171 -90.535 1.00 79.00 262 LEU A O 1
ATOM 2030 N N . ARG A 1 263 ? 36.011 -5.355 -91.023 1.00 81.06 263 ARG A N 1
ATOM 2031 C CA . ARG A 1 263 ? 36.465 -5.269 -89.624 1.00 81.06 263 ARG A CA 1
ATOM 2032 C C . ARG A 1 263 ? 36.105 -3.935 -88.987 1.00 81.06 263 ARG A C 1
ATOM 2034 O O . ARG A 1 263 ? 35.685 -3.919 -87.834 1.00 81.06 263 ARG A O 1
ATOM 2041 N N . ARG A 1 264 ? 36.227 -2.833 -89.732 1.00 81.44 264 ARG A N 1
ATOM 2042 C CA . ARG A 1 264 ? 35.818 -1.508 -89.255 1.00 81.44 264 ARG A CA 1
ATOM 2043 C C . ARG A 1 264 ? 34.310 -1.434 -89.028 1.00 81.44 264 ARG A C 1
ATOM 2045 O O . ARG A 1 264 ? 33.888 -0.962 -87.981 1.00 81.44 264 ARG A O 1
ATOM 2052 N N . GLU A 1 265 ? 33.513 -1.948 -89.960 1.00 83.38 265 GLU A N 1
ATOM 2053 C CA . GLU A 1 265 ? 32.049 -1.983 -89.831 1.00 83.38 265 GLU A CA 1
ATOM 2054 C C . GLU A 1 265 ? 31.593 -2.875 -88.660 1.00 83.38 265 GLU A C 1
ATOM 2056 O O . GLU A 1 265 ? 30.686 -2.502 -87.918 1.00 83.38 265 GLU A O 1
ATOM 2061 N N . VAL A 1 266 ? 32.259 -4.012 -88.428 1.00 83.56 266 VAL A N 1
ATOM 2062 C CA . VAL A 1 266 ? 32.008 -4.873 -87.257 1.00 83.56 266 VAL A CA 1
ATOM 2063 C C . VAL A 1 266 ? 32.397 -4.166 -85.959 1.00 83.56 266 VAL A C 1
ATOM 2065 O O . VAL A 1 266 ? 31.615 -4.179 -85.014 1.00 83.56 266 VAL A O 1
ATOM 2068 N N . ALA A 1 267 ? 33.551 -3.495 -85.912 1.00 84.25 267 ALA A N 1
ATOM 2069 C CA . ALA A 1 267 ? 33.980 -2.746 -84.732 1.00 84.25 267 ALA A CA 1
ATOM 2070 C C . ALA A 1 267 ? 33.038 -1.568 -84.415 1.00 84.25 267 ALA A C 1
ATOM 2072 O O . ALA A 1 267 ? 32.730 -1.315 -83.250 1.00 84.25 267 ALA A O 1
ATOM 2073 N N . GLU A 1 268 ? 32.538 -0.870 -85.439 1.00 85.00 268 GLU A N 1
ATOM 2074 C CA . GLU A 1 268 ? 31.526 0.182 -85.288 1.00 85.00 268 GLU A CA 1
ATOM 2075 C C . GLU A 1 268 ? 30.195 -0.395 -84.774 1.00 85.00 268 GLU A C 1
ATOM 2077 O O . GLU A 1 268 ? 29.609 0.149 -83.835 1.00 85.00 268 GLU A O 1
ATOM 2082 N N . ALA A 1 269 ? 29.744 -1.533 -85.310 1.00 81.94 269 ALA A N 1
ATOM 2083 C CA . ALA A 1 269 ? 28.536 -2.212 -84.840 1.00 81.94 269 ALA A CA 1
ATOM 2084 C C . ALA A 1 269 ? 28.670 -2.715 -83.389 1.00 81.94 269 ALA A C 1
ATOM 2086 O O . ALA A 1 269 ? 27.749 -2.554 -82.584 1.00 81.94 269 ALA A O 1
ATOM 2087 N N . GLU A 1 270 ? 29.825 -3.271 -83.018 1.00 88.56 270 GLU A N 1
ATOM 2088 C CA . GLU A 1 270 ? 30.129 -3.692 -81.648 1.00 88.56 270 GLU A CA 1
ATOM 2089 C C . GLU A 1 270 ? 30.181 -2.504 -80.679 1.00 88.56 270 GLU A C 1
ATOM 2091 O O . GLU A 1 270 ? 29.693 -2.609 -79.551 1.00 88.56 270 GLU A O 1
ATOM 2096 N N . ALA A 1 271 ? 30.716 -1.356 -81.103 1.00 86.50 271 ALA A N 1
ATOM 2097 C CA . ALA A 1 271 ? 30.723 -0.137 -80.298 1.00 86.50 271 ALA A CA 1
ATOM 2098 C C . ALA A 1 271 ? 29.297 0.368 -80.016 1.00 86.50 271 ALA A C 1
ATOM 2100 O O . ALA A 1 271 ? 28.979 0.694 -78.870 1.00 86.50 271 ALA A O 1
ATOM 2101 N N . VAL A 1 272 ? 28.416 0.357 -81.023 1.00 88.25 272 VAL A N 1
ATOM 2102 C CA . VAL A 1 272 ? 27.001 0.742 -80.871 1.00 88.25 272 VAL A CA 1
ATOM 2103 C C . VAL A 1 272 ? 26.249 -0.228 -79.954 1.00 88.25 272 VAL A C 1
ATOM 2105 O O . VAL A 1 272 ? 25.479 0.201 -79.093 1.00 88.25 272 VAL A O 1
ATOM 2108 N N . LEU A 1 273 ? 26.489 -1.536 -80.083 1.00 87.06 273 LEU A N 1
ATOM 2109 C CA . LEU A 1 273 ? 25.887 -2.541 -79.200 1.00 87.06 273 LEU A CA 1
ATOM 2110 C C . LEU A 1 273 ? 26.372 -2.401 -77.750 1.00 87.06 273 LEU A C 1
ATOM 2112 O O . LEU A 1 273 ? 25.570 -2.531 -76.821 1.00 87.06 273 LEU A O 1
ATOM 2116 N N . ASN A 1 274 ? 27.657 -2.103 -77.542 1.00 90.31 274 ASN A N 1
ATOM 2117 C CA . ASN A 1 274 ? 28.217 -1.867 -76.212 1.00 90.31 274 ASN A CA 1
ATOM 2118 C C . ASN A 1 274 ? 27.656 -0.588 -75.564 1.00 90.31 274 ASN A C 1
ATOM 2120 O O . ASN A 1 274 ? 27.315 -0.630 -74.383 1.00 90.31 274 ASN A O 1
ATOM 2124 N N . ASP A 1 275 ? 27.491 0.508 -76.315 1.00 90.31 275 ASP A N 1
ATOM 2125 C CA . ASP A 1 275 ? 26.842 1.741 -75.831 1.00 90.31 275 ASP A CA 1
ATOM 2126 C C . ASP A 1 275 ? 25.372 1.492 -75.448 1.00 90.31 275 ASP A C 1
ATOM 2128 O O . ASP A 1 275 ? 24.932 1.868 -74.359 1.00 90.31 275 ASP A O 1
ATOM 2132 N N . HIS A 1 276 ? 24.623 0.751 -76.272 1.00 87.06 276 HIS A N 1
ATOM 2133 C CA . HIS A 1 276 ? 23.250 0.358 -75.944 1.00 87.06 276 HIS A CA 1
ATOM 2134 C C . HIS A 1 276 ? 23.154 -0.537 -74.701 1.00 87.06 276 HIS A C 1
ATOM 2136 O O . HIS A 1 276 ? 22.209 -0.391 -73.918 1.00 87.06 276 HIS A O 1
ATOM 2142 N N . ARG A 1 277 ? 24.109 -1.455 -74.499 1.00 90.81 277 ARG A N 1
ATOM 2143 C CA . ARG A 1 277 ? 24.174 -2.287 -73.288 1.00 90.81 277 ARG A CA 1
ATOM 2144 C C . ARG A 1 277 ? 24.442 -1.430 -72.051 1.00 90.81 277 ARG A C 1
ATOM 2146 O O . ARG A 1 277 ? 23.733 -1.575 -71.060 1.00 90.81 277 ARG A O 1
ATOM 2153 N N . LEU A 1 278 ? 25.393 -0.502 -72.137 1.00 90.75 278 LEU A N 1
ATOM 2154 C CA . LEU A 1 278 ? 25.777 0.362 -71.021 1.00 90.75 278 LEU A CA 1
ATOM 2155 C C . LEU A 1 278 ? 24.626 1.288 -70.593 1.00 90.75 278 LEU A C 1
ATOM 2157 O O . LEU A 1 278 ? 24.355 1.412 -69.402 1.00 90.75 278 LEU A O 1
ATOM 2161 N N . ARG A 1 279 ? 23.873 1.846 -71.552 1.00 88.25 279 ARG A N 1
ATOM 2162 C CA . ARG A 1 279 ? 22.667 2.647 -71.262 1.00 88.25 279 ARG A CA 1
ATOM 2163 C C . ARG A 1 279 ? 21.562 1.838 -70.583 1.00 88.25 279 ARG A C 1
ATOM 2165 O O . ARG A 1 279 ? 20.909 2.347 -69.678 1.00 88.25 279 ARG A O 1
ATOM 2172 N N . ARG A 1 280 ? 21.358 0.574 -70.980 1.00 89.69 280 ARG A N 1
ATOM 2173 C CA . ARG A 1 280 ? 20.392 -0.317 -70.308 1.00 89.69 280 ARG A CA 1
ATOM 2174 C C . ARG A 1 280 ? 20.803 -0.620 -68.871 1.00 89.69 280 ARG A C 1
ATOM 2176 O O . ARG A 1 280 ? 19.968 -0.533 -67.977 1.00 89.69 280 ARG A O 1
ATOM 2183 N N . GLU A 1 281 ? 22.077 -0.928 -68.646 1.00 90.69 281 GLU A N 1
ATOM 2184 C CA . GLU A 1 281 ? 22.612 -1.174 -67.302 1.00 90.69 281 GLU A CA 1
ATOM 2185 C C . GLU A 1 281 ? 22.504 0.077 -66.414 1.00 90.69 281 GLU A C 1
ATOM 2187 O O . GLU A 1 281 ? 22.151 -0.019 -65.238 1.00 90.69 281 GLU A O 1
ATOM 2192 N N . GLU A 1 282 ? 22.749 1.267 -66.964 1.00 91.00 282 GLU A N 1
ATOM 2193 C CA . GLU A 1 282 ? 22.608 2.533 -66.242 1.00 91.00 282 GLU A CA 1
ATOM 2194 C C . GLU A 1 282 ? 21.143 2.844 -65.885 1.00 91.00 282 GLU A C 1
ATOM 2196 O O . GLU A 1 282 ? 20.845 3.208 -64.744 1.00 91.00 282 GLU A O 1
ATOM 2201 N N . GLU A 1 283 ? 20.204 2.617 -66.809 1.00 91.50 283 GLU A N 1
ATOM 2202 C CA . GLU A 1 283 ? 18.768 2.741 -66.533 1.00 91.50 283 GLU A CA 1
ATOM 2203 C C . GLU A 1 283 ? 18.287 1.743 -65.470 1.00 91.50 283 GLU A C 1
ATOM 2205 O O . GLU A 1 283 ? 17.483 2.097 -64.602 1.00 91.50 283 GLU A O 1
ATOM 2210 N N . GLU A 1 284 ? 18.779 0.503 -65.496 1.00 92.56 284 GLU A N 1
ATOM 2211 C CA . GLU A 1 284 ? 18.460 -0.504 -64.484 1.00 92.56 284 GLU A CA 1
ATOM 2212 C C . GLU A 1 284 ? 19.008 -0.128 -63.107 1.00 92.56 284 GLU A C 1
ATOM 2214 O O . GLU A 1 284 ? 18.292 -0.272 -62.110 1.00 92.56 284 GLU A O 1
ATOM 2219 N N . ARG A 1 285 ? 20.231 0.417 -63.041 1.00 90.69 285 ARG A N 1
ATOM 2220 C CA . ARG A 1 285 ? 20.811 0.940 -61.794 1.00 90.69 285 ARG A CA 1
ATOM 2221 C C . ARG A 1 285 ? 19.994 2.106 -61.249 1.00 90.69 285 ARG A C 1
ATOM 2223 O O . ARG A 1 285 ? 19.688 2.095 -60.058 1.00 90.69 285 ARG A O 1
ATOM 2230 N N . ARG A 1 286 ? 19.555 3.040 -62.103 1.00 92.50 286 ARG A N 1
ATOM 2231 C CA . ARG A 1 286 ? 18.694 4.160 -61.688 1.00 92.50 286 ARG A CA 1
ATOM 2232 C C . ARG A 1 286 ? 17.354 3.670 -61.138 1.00 92.50 286 ARG A C 1
ATOM 2234 O O . ARG A 1 286 ? 16.958 4.065 -60.047 1.00 92.50 286 ARG A O 1
ATOM 2241 N N . ARG A 1 287 ? 16.695 2.732 -61.828 1.00 93.69 287 ARG A N 1
ATOM 2242 C CA . ARG A 1 287 ? 15.434 2.125 -6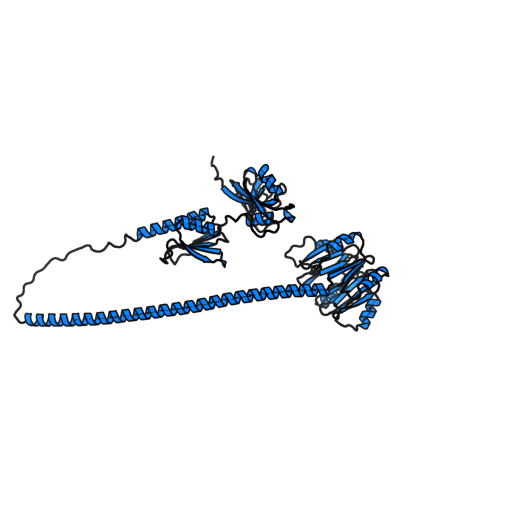1.357 1.00 93.69 287 ARG A CA 1
ATOM 2243 C C . ARG A 1 287 ? 15.615 1.326 -60.063 1.00 93.69 287 ARG A C 1
ATOM 2245 O O . ARG A 1 287 ? 14.710 1.285 -59.234 1.00 93.69 287 ARG A O 1
ATOM 2252 N N . ALA A 1 288 ? 16.750 0.650 -59.885 1.00 91.62 288 ALA A N 1
ATOM 2253 C CA . ALA A 1 288 ? 17.054 -0.077 -58.654 1.00 91.62 288 ALA A CA 1
ATOM 2254 C C . ALA A 1 288 ? 17.299 0.872 -57.473 1.00 91.62 288 ALA A C 1
ATOM 2256 O O . ALA A 1 288 ? 16.839 0.597 -56.365 1.00 91.62 288 ALA A O 1
ATOM 2257 N N . GLU A 1 289 ? 17.974 1.995 -57.712 1.00 92.88 289 GLU A N 1
ATOM 2258 C CA . GLU A 1 289 ? 18.195 3.033 -56.709 1.00 92.88 289 GLU A CA 1
ATOM 2259 C C . GLU A 1 289 ? 16.892 3.738 -56.308 1.00 92.88 289 GLU A C 1
ATOM 2261 O O . GLU A 1 289 ? 16.635 3.887 -55.115 1.00 92.88 289 GLU A O 1
ATOM 2266 N N . GLU A 1 290 ? 16.026 4.070 -57.271 1.00 94.19 290 GLU A N 1
ATOM 2267 C CA . GLU A 1 290 ? 14.688 4.619 -57.009 1.00 94.19 290 GLU A CA 1
ATOM 2268 C C . GLU A 1 290 ? 13.849 3.673 -56.132 1.00 94.19 290 GLU A C 1
ATOM 2270 O O . GLU A 1 290 ? 13.293 4.102 -55.120 1.00 94.19 290 GLU A O 1
ATOM 2275 N N . ARG A 1 291 ? 13.832 2.366 -56.439 1.00 93.69 291 ARG A N 1
ATOM 2276 C CA . ARG A 1 291 ? 13.143 1.359 -55.608 1.00 93.69 291 ARG A CA 1
ATOM 2277 C C . ARG A 1 291 ? 13.721 1.259 -54.197 1.00 93.69 291 ARG A C 1
ATOM 2279 O O . ARG A 1 291 ? 12.963 1.102 -53.242 1.00 93.69 291 ARG A O 1
ATOM 2286 N N . ARG A 1 292 ? 15.049 1.348 -54.049 1.00 94.25 292 ARG A N 1
ATOM 2287 C CA . ARG A 1 292 ? 15.705 1.330 -52.732 1.00 94.25 292 ARG A CA 1
ATOM 2288 C C . ARG A 1 292 ? 15.280 2.539 -51.900 1.00 94.25 292 ARG A C 1
ATOM 2290 O O . ARG A 1 292 ? 14.913 2.371 -50.742 1.00 94.25 292 ARG A O 1
ATOM 2297 N N . LEU A 1 293 ? 15.289 3.734 -52.493 1.00 94.94 293 LEU A N 1
ATOM 2298 C CA . LEU A 1 293 ? 14.866 4.966 -51.821 1.00 94.94 293 LEU A CA 1
ATOM 2299 C C . LEU A 1 293 ? 13.385 4.922 -51.421 1.00 94.94 293 LEU A C 1
ATOM 2301 O O . LEU A 1 293 ? 13.029 5.346 -50.322 1.00 94.94 293 LEU A O 1
ATOM 2305 N N . GLU A 1 294 ? 12.521 4.374 -52.277 1.00 94.06 294 GLU A N 1
ATOM 2306 C CA . GLU A 1 294 ? 11.103 4.195 -51.960 1.00 94.06 294 GLU A CA 1
ATOM 2307 C C . GLU A 1 294 ? 10.889 3.201 -50.810 1.00 94.06 294 GLU A C 1
ATOM 2309 O O . GLU A 1 294 ? 10.118 3.478 -49.888 1.00 94.06 294 GLU A O 1
ATOM 2314 N N . GLN A 1 295 ? 11.617 2.081 -50.811 1.00 93.56 295 GLN A N 1
ATOM 2315 C CA . GLN A 1 295 ? 11.564 1.098 -49.732 1.00 93.56 295 GLN A CA 1
ATOM 2316 C C . GLN A 1 295 ? 12.067 1.683 -48.402 1.00 93.56 295 GLN A C 1
ATOM 2318 O O . GLN A 1 295 ? 11.446 1.463 -47.362 1.00 93.56 295 GLN A O 1
ATOM 2323 N N . GLU A 1 296 ? 13.140 2.477 -48.424 1.00 94.12 296 GLU A N 1
ATOM 2324 C CA . GLU A 1 296 ? 13.631 3.195 -47.242 1.00 94.12 296 GLU A CA 1
ATOM 2325 C C . GLU A 1 296 ? 12.614 4.220 -46.721 1.00 94.12 296 GLU A C 1
ATOM 2327 O O . GLU A 1 296 ? 12.450 4.356 -45.506 1.00 94.12 296 GLU A O 1
ATOM 2332 N N . ARG A 1 297 ? 11.896 4.923 -47.610 1.00 95.69 297 ARG A N 1
ATOM 2333 C CA . ARG A 1 297 ? 10.832 5.857 -47.213 1.00 95.69 297 ARG A CA 1
ATOM 2334 C C . ARG A 1 297 ? 9.700 5.130 -46.488 1.00 95.69 297 ARG A C 1
ATOM 2336 O O . ARG A 1 297 ? 9.327 5.547 -45.395 1.00 95.69 297 ARG A O 1
ATOM 2343 N N . LEU A 1 298 ? 9.211 4.023 -47.049 1.00 95.19 298 LEU A N 1
ATOM 2344 C CA . LEU A 1 298 ? 8.152 3.218 -46.431 1.00 95.19 298 LEU A CA 1
ATOM 2345 C C . LEU A 1 298 ? 8.578 2.668 -45.063 1.00 95.19 298 LEU A C 1
ATOM 2347 O O . LEU A 1 298 ? 7.808 2.734 -44.107 1.00 95.19 298 LEU A O 1
ATOM 2351 N N . GLN A 1 299 ? 9.824 2.201 -44.934 1.00 94.19 299 GLN A N 1
ATOM 2352 C CA . GLN A 1 299 ? 10.361 1.740 -43.649 1.00 94.19 299 GLN A CA 1
ATOM 2353 C C . GLN A 1 299 ? 10.441 2.860 -42.606 1.00 94.19 299 GLN A C 1
ATOM 2355 O O . GLN A 1 299 ? 10.178 2.620 -41.428 1.00 94.19 299 GLN A O 1
ATOM 2360 N N . ARG A 1 300 ? 10.789 4.089 -43.011 1.00 94.50 300 ARG A N 1
ATOM 2361 C CA . ARG A 1 300 ? 10.800 5.247 -42.103 1.00 94.50 300 ARG A CA 1
ATOM 2362 C C . ARG A 1 300 ? 9.395 5.616 -41.638 1.00 94.50 300 ARG A C 1
ATOM 2364 O O . ARG A 1 300 ? 9.215 5.840 -40.446 1.00 94.50 300 ARG A O 1
ATOM 2371 N N . GLU A 1 301 ? 8.418 5.631 -42.541 1.00 94.81 301 GLU A N 1
ATOM 2372 C CA . GLU A 1 301 ? 7.016 5.911 -42.205 1.00 94.81 301 GLU A CA 1
ATOM 2373 C C . GLU A 1 301 ? 6.431 4.845 -41.268 1.00 94.81 301 GLU A C 1
ATOM 2375 O O . GLU A 1 301 ? 5.751 5.172 -40.293 1.00 94.81 301 GLU A O 1
ATOM 2380 N N . GLU A 1 302 ? 6.728 3.566 -41.510 1.00 94.31 302 GLU A N 1
ATOM 2381 C CA . GLU A 1 302 ? 6.307 2.482 -40.624 1.00 94.31 302 GLU A CA 1
ATOM 2382 C C . GLU A 1 302 ? 6.979 2.587 -39.249 1.00 94.31 302 GLU A C 1
ATOM 2384 O O . GLU A 1 302 ? 6.301 2.496 -38.224 1.00 94.31 302 GLU A O 1
ATOM 2389 N N . ALA A 1 303 ? 8.287 2.857 -39.205 1.00 94.12 303 ALA A N 1
ATOM 2390 C CA . ALA A 1 303 ? 9.009 3.065 -37.954 1.00 94.12 303 ALA A CA 1
ATOM 2391 C C . ALA A 1 303 ? 8.477 4.278 -37.174 1.00 94.12 303 ALA A C 1
ATOM 2393 O O . ALA A 1 303 ? 8.400 4.236 -35.946 1.00 94.12 303 ALA A O 1
ATOM 2394 N N . GLU A 1 304 ? 8.081 5.353 -37.858 1.00 94.75 304 GLU A N 1
ATOM 2395 C CA . GLU A 1 304 ? 7.461 6.518 -37.229 1.00 94.75 304 GLU A CA 1
ATOM 2396 C C . GLU A 1 304 ? 6.078 6.184 -36.660 1.00 94.75 304 GLU A C 1
ATOM 2398 O O . GLU A 1 304 ? 5.811 6.496 -35.498 1.00 94.75 304 GLU A O 1
ATOM 2403 N N . ARG A 1 305 ? 5.235 5.460 -37.408 1.00 94.88 305 ARG A N 1
ATOM 2404 C CA . ARG A 1 305 ? 3.943 4.968 -36.899 1.00 94.88 305 ARG A CA 1
ATOM 2405 C C . ARG A 1 305 ? 4.115 4.060 -35.687 1.00 94.88 305 ARG A C 1
ATOM 2407 O O . ARG A 1 305 ? 3.394 4.216 -34.706 1.00 94.88 305 ARG A O 1
ATOM 2414 N N . GLN A 1 306 ? 5.084 3.147 -35.719 1.00 94.31 306 GLN A N 1
ATOM 2415 C CA . GLN A 1 306 ? 5.386 2.273 -34.584 1.00 94.31 306 GLN A CA 1
ATOM 2416 C C . GLN A 1 306 ? 5.865 3.073 -33.366 1.00 94.31 306 GLN A C 1
ATOM 2418 O O . GLN A 1 306 ? 5.445 2.789 -32.245 1.00 94.31 306 GLN A O 1
ATOM 2423 N N . ARG A 1 307 ? 6.687 4.113 -33.565 1.00 94.69 307 ARG A N 1
ATOM 2424 C CA . ARG A 1 307 ? 7.107 5.023 -32.486 1.00 94.69 307 ARG A CA 1
ATOM 2425 C C . ARG A 1 307 ? 5.927 5.785 -31.892 1.00 94.69 307 ARG A C 1
ATOM 2427 O O . ARG A 1 307 ? 5.796 5.822 -30.673 1.00 94.69 307 ARG A O 1
ATOM 2434 N N . GLN A 1 308 ? 5.058 6.352 -32.728 1.00 94.50 308 GLN A N 1
ATOM 2435 C CA . GLN A 1 308 ? 3.864 7.069 -32.270 1.00 94.50 308 GLN A CA 1
ATOM 2436 C C . GLN A 1 308 ? 2.908 6.137 -31.511 1.00 94.50 308 GLN A C 1
ATOM 2438 O O . GLN A 1 308 ? 2.438 6.487 -30.430 1.00 94.50 308 GLN A O 1
ATOM 2443 N N . ALA A 1 309 ? 2.691 4.918 -32.013 1.00 94.81 309 ALA A N 1
ATOM 2444 C CA . ALA A 1 309 ? 1.885 3.906 -31.336 1.00 94.81 309 ALA A CA 1
ATOM 2445 C C . ALA A 1 309 ? 2.488 3.489 -29.983 1.00 94.81 309 ALA A C 1
ATOM 2447 O O . ALA A 1 309 ? 1.758 3.348 -29.004 1.00 94.81 309 ALA A O 1
ATOM 2448 N N . ALA A 1 310 ? 3.815 3.339 -29.896 1.00 94.00 310 ALA A N 1
ATOM 2449 C CA . ALA A 1 310 ? 4.496 3.013 -28.645 1.00 94.00 310 ALA A CA 1
ATOM 2450 C C . ALA A 1 310 ? 4.372 4.137 -27.600 1.00 94.00 310 ALA A C 1
ATOM 2452 O O . ALA A 1 310 ? 4.145 3.851 -26.424 1.00 94.00 310 ALA A O 1
ATOM 2453 N N . VAL A 1 311 ? 4.473 5.404 -28.021 1.00 95.44 311 VAL A N 1
ATOM 2454 C CA . VAL A 1 311 ? 4.261 6.565 -27.139 1.00 95.44 311 VAL A CA 1
ATOM 2455 C C . VAL A 1 311 ? 2.817 6.607 -26.640 1.00 95.44 311 VAL A C 1
ATOM 2457 O O . VAL A 1 311 ? 2.602 6.695 -25.433 1.00 95.44 311 VAL A O 1
ATOM 2460 N N . ALA A 1 312 ? 1.835 6.448 -27.533 1.00 94.12 312 ALA A N 1
ATOM 2461 C CA . ALA A 1 312 ? 0.422 6.422 -27.159 1.00 94.12 312 ALA A CA 1
ATOM 2462 C C . ALA A 1 312 ? 0.093 5.263 -26.198 1.00 94.12 312 ALA A C 1
ATOM 2464 O O . ALA A 1 312 ? -0.636 5.447 -25.226 1.00 94.12 312 ALA A O 1
ATOM 2465 N N . ALA A 1 313 ? 0.673 4.077 -26.414 1.00 94.25 313 ALA A N 1
ATOM 2466 C CA . ALA A 1 313 ? 0.498 2.930 -25.523 1.00 94.25 313 ALA A CA 1
ATOM 2467 C C . ALA A 1 313 ? 1.122 3.162 -24.135 1.00 94.25 313 ALA A C 1
ATOM 2469 O O . ALA A 1 313 ? 0.533 2.784 -23.120 1.00 94.25 313 ALA A O 1
ATOM 2470 N N . ALA A 1 314 ? 2.296 3.799 -24.071 1.00 93.06 314 ALA A N 1
ATOM 2471 C CA . ALA A 1 314 ? 2.936 4.155 -22.807 1.00 93.06 314 ALA A CA 1
ATOM 2472 C C . ALA A 1 314 ? 2.122 5.203 -22.030 1.00 93.06 314 ALA A C 1
ATOM 2474 O O . ALA A 1 314 ? 1.973 5.087 -20.812 1.00 93.06 314 ALA A O 1
ATOM 2475 N N . GLU A 1 315 ? 1.558 6.192 -22.725 1.00 94.56 315 GLU A N 1
ATOM 2476 C CA . GLU A 1 315 ? 0.692 7.203 -22.120 1.00 94.56 315 GLU A CA 1
ATOM 2477 C C . GLU A 1 315 ? -0.623 6.599 -21.612 1.00 94.56 315 GLU A C 1
ATOM 2479 O O . GLU A 1 315 ? -0.994 6.835 -20.464 1.00 94.56 315 GLU A O 1
ATOM 2484 N N . ALA A 1 316 ? -1.270 5.736 -22.401 1.00 94.25 316 ALA A N 1
ATOM 2485 C CA . ALA A 1 316 ? -2.476 5.023 -21.983 1.00 94.25 316 ALA A CA 1
ATOM 2486 C C . ALA A 1 316 ? -2.227 4.152 -20.739 1.00 94.25 316 ALA A C 1
ATOM 2488 O O . ALA A 1 316 ? -3.032 4.151 -19.808 1.00 94.25 316 ALA A O 1
ATOM 2489 N N . LYS A 1 317 ? -1.081 3.459 -20.676 1.00 94.44 317 LYS A N 1
ATOM 2490 C CA . LYS A 1 317 ? -0.688 2.689 -19.488 1.00 94.44 317 LYS A CA 1
ATOM 2491 C C . LYS A 1 317 ? -0.513 3.588 -18.260 1.00 94.44 317 LYS A C 1
ATOM 2493 O O . LYS A 1 317 ? -0.994 3.243 -17.185 1.00 94.44 317 LYS A O 1
ATOM 2498 N N . ARG A 1 318 ? 0.132 4.747 -18.416 1.00 93.19 318 ARG A N 1
ATOM 2499 C CA . ARG A 1 318 ? 0.313 5.716 -17.325 1.00 93.19 318 ARG A CA 1
ATOM 2500 C C . ARG A 1 318 ? -1.023 6.278 -16.833 1.00 93.19 318 ARG A C 1
ATOM 2502 O O . ARG A 1 318 ? -1.217 6.386 -15.626 1.00 93.19 318 ARG A O 1
ATOM 2509 N N . GLN A 1 319 ? -1.937 6.606 -17.746 1.00 93.88 319 GLN A N 1
ATOM 2510 C CA . GLN A 1 319 ? -3.282 7.076 -17.402 1.00 93.88 319 GLN A CA 1
ATOM 2511 C C . GLN A 1 319 ? -4.079 6.002 -16.652 1.00 93.88 319 GLN A C 1
ATOM 2513 O O . GLN A 1 319 ? -4.769 6.316 -15.685 1.00 93.88 319 GLN A O 1
ATOM 2518 N N . GLU A 1 320 ? -3.951 4.732 -17.043 1.00 92.06 320 GLU A N 1
ATOM 2519 C CA . GLU A 1 320 ? -4.597 3.625 -16.337 1.00 92.06 320 GLU A CA 1
ATOM 2520 C C . GLU A 1 320 ? -4.038 3.435 -14.922 1.00 92.06 320 GLU A C 1
ATOM 2522 O O . GLU A 1 320 ? -4.805 3.319 -13.967 1.00 92.06 320 GLU A O 1
ATOM 2527 N N . GLU A 1 321 ? -2.713 3.459 -14.761 1.00 91.38 321 GLU A N 1
ATOM 2528 C CA . GLU A 1 321 ? -2.062 3.389 -13.446 1.00 91.38 321 GLU A CA 1
ATOM 2529 C C . GLU A 1 321 ? -2.475 4.566 -12.544 1.00 91.38 321 GLU A C 1
ATOM 2531 O O . GLU A 1 321 ? -2.747 4.385 -11.354 1.00 91.38 321 GLU A O 1
ATOM 2536 N N . GLU A 1 322 ? -2.583 5.774 -13.103 1.00 92.56 322 GLU A N 1
ATOM 2537 C CA . GLU A 1 322 ? -3.061 6.951 -12.378 1.00 92.56 322 GLU A CA 1
ATOM 2538 C C . GLU A 1 322 ? -4.537 6.825 -11.985 1.00 92.56 322 GLU A C 1
ATOM 2540 O O . GLU A 1 322 ? -4.887 7.097 -10.835 1.00 92.56 322 GLU A O 1
ATOM 2545 N N . ARG A 1 323 ? -5.395 6.335 -12.887 1.00 92.25 323 ARG A N 1
ATOM 2546 C CA . ARG A 1 323 ? -6.812 6.070 -12.607 1.00 92.25 323 ARG A CA 1
ATOM 2547 C C . ARG A 1 323 ? -6.978 5.038 -11.495 1.00 92.25 323 ARG A C 1
ATOM 2549 O O . ARG A 1 323 ? -7.780 5.246 -10.587 1.00 92.25 323 ARG A O 1
ATOM 2556 N N . GLN A 1 324 ? -6.196 3.959 -11.519 1.00 84.94 324 GLN A N 1
ATOM 2557 C CA . GLN A 1 324 ? -6.191 2.949 -10.458 1.00 84.94 324 GLN A CA 1
ATOM 2558 C C . GLN A 1 324 ? -5.732 3.538 -9.122 1.00 84.94 324 GLN A C 1
ATOM 2560 O O . GLN A 1 324 ? -6.350 3.283 -8.086 1.00 84.94 324 GLN A O 1
ATOM 2565 N N . ARG A 1 325 ? -4.697 4.386 -9.132 1.00 82.56 325 ARG A N 1
ATOM 2566 C CA . ARG A 1 325 ? -4.232 5.090 -7.932 1.00 82.56 325 ARG A CA 1
ATOM 2567 C C . ARG A 1 325 ? -5.302 6.030 -7.373 1.00 82.56 325 ARG A C 1
ATOM 2569 O O . ARG A 1 325 ? -5.532 6.026 -6.167 1.00 82.56 325 ARG A O 1
ATOM 2576 N N . GLN A 1 326 ? -5.965 6.810 -8.225 1.00 85.38 326 GLN A N 1
ATOM 2577 C CA . GLN A 1 326 ? -7.051 7.705 -7.816 1.00 85.38 326 GLN A CA 1
ATOM 2578 C C . GLN A 1 326 ? -8.249 6.918 -7.265 1.00 85.38 326 GLN A C 1
ATOM 2580 O O . GLN A 1 326 ? -8.770 7.269 -6.209 1.00 85.38 326 GLN A O 1
ATOM 2585 N N . ALA A 1 327 ? -8.631 5.812 -7.910 1.00 81.19 327 ALA A N 1
ATOM 2586 C CA . ALA A 1 327 ? -9.690 4.928 -7.428 1.00 81.19 327 ALA A CA 1
ATOM 2587 C C . ALA A 1 327 ? -9.357 4.318 -6.056 1.00 81.19 327 ALA A C 1
ATOM 2589 O O . ALA A 1 327 ? -10.223 4.261 -5.185 1.00 81.19 327 ALA A O 1
ATOM 2590 N N . ALA A 1 328 ? -8.102 3.920 -5.822 1.00 74.06 328 ALA A N 1
ATOM 2591 C CA . ALA A 1 328 ? -7.657 3.413 -4.524 1.00 74.06 328 ALA A CA 1
ATOM 2592 C C . ALA A 1 328 ? -7.723 4.486 -3.422 1.00 74.06 328 ALA A C 1
ATOM 2594 O O . ALA A 1 328 ? -8.169 4.196 -2.311 1.00 74.06 328 ALA A O 1
ATOM 2595 N N . VAL A 1 329 ? -7.331 5.729 -3.729 1.00 80.50 329 VAL A N 1
ATOM 2596 C CA . VAL A 1 329 ? -7.443 6.864 -2.795 1.00 80.50 329 VAL A CA 1
ATOM 2597 C C . VAL A 1 329 ? -8.909 7.163 -2.474 1.00 80.50 329 VAL A C 1
ATOM 2599 O O . VAL A 1 329 ? -9.256 7.258 -1.299 1.00 80.50 329 VAL A O 1
ATOM 2602 N N . ALA A 1 330 ? -9.779 7.229 -3.485 1.00 78.94 330 ALA A N 1
ATOM 2603 C CA . ALA A 1 330 ? -11.211 7.460 -3.295 1.00 78.94 330 ALA A CA 1
ATOM 2604 C C . ALA A 1 330 ? -11.879 6.332 -2.486 1.00 78.94 330 ALA A C 1
ATOM 2606 O O . ALA A 1 330 ? -12.677 6.596 -1.589 1.00 78.94 330 ALA A O 1
ATOM 2607 N N . ALA A 1 331 ? -11.514 5.071 -2.742 1.00 76.38 331 ALA A N 1
ATOM 2608 C CA . ALA A 1 331 ? -12.005 3.929 -1.973 1.00 76.38 331 ALA A CA 1
ATOM 2609 C C . ALA A 1 331 ? -11.535 3.970 -0.508 1.00 76.38 331 ALA A C 1
ATOM 2611 O O . ALA A 1 331 ? -12.307 3.645 0.397 1.00 76.38 331 ALA A O 1
ATOM 2612 N N . ALA A 1 332 ? -10.289 4.382 -0.252 1.00 73.00 332 ALA A N 1
ATOM 2613 C CA . ALA A 1 332 ? -9.789 4.583 1.105 1.00 73.00 332 ALA A CA 1
ATOM 2614 C C . ALA A 1 332 ? -10.549 5.713 1.817 1.00 73.00 332 ALA A C 1
ATOM 2616 O O . ALA A 1 332 ? -10.978 5.538 2.955 1.00 73.00 332 ALA A O 1
ATOM 2617 N N . GLU A 1 333 ? -10.792 6.835 1.139 1.00 78.75 333 GLU A N 1
ATOM 2618 C CA . GLU A 1 333 ? -11.540 7.966 1.689 1.00 78.75 333 GLU A CA 1
ATOM 2619 C C . GLU A 1 333 ? -13.004 7.619 1.993 1.00 78.75 333 GLU A C 1
ATOM 2621 O O . GLU A 1 333 ? -13.483 7.916 3.088 1.00 78.75 333 GLU A O 1
ATOM 2626 N N . ALA A 1 334 ? -13.679 6.880 1.109 1.00 76.62 334 ALA A N 1
ATOM 2627 C CA . ALA A 1 334 ? -15.022 6.360 1.368 1.00 76.62 334 ALA A CA 1
ATOM 2628 C C . ALA A 1 334 ? -15.052 5.444 2.607 1.00 76.62 334 ALA A C 1
ATOM 2630 O O . ALA A 1 334 ? -15.939 5.559 3.455 1.00 76.62 334 ALA A O 1
ATOM 2631 N N . LYS A 1 335 ? -14.042 4.576 2.774 1.00 77.44 335 LYS A N 1
ATOM 2632 C CA . LYS A 1 335 ? -13.894 3.758 3.990 1.00 77.44 335 LYS A CA 1
ATOM 2633 C C . LYS A 1 335 ? -13.646 4.615 5.237 1.00 77.44 335 LYS A C 1
ATOM 2635 O O . LYS A 1 335 ? -14.133 4.260 6.307 1.00 77.44 335 LYS A O 1
ATOM 2640 N N . ARG A 1 336 ? -12.901 5.724 5.141 1.00 78.06 336 ARG A N 1
ATOM 2641 C CA . ARG A 1 336 ? -12.689 6.654 6.270 1.00 78.06 336 ARG A CA 1
ATOM 2642 C C . ARG A 1 336 ? -13.994 7.316 6.697 1.00 78.06 336 ARG A C 1
ATOM 2644 O O . ARG A 1 336 ? -14.292 7.289 7.886 1.00 78.06 336 ARG A O 1
ATOM 2651 N N . GLN A 1 337 ? -14.774 7.825 5.744 1.00 75.12 337 GLN A N 1
ATOM 2652 C CA . GLN A 1 337 ? -16.083 8.428 6.019 1.00 75.12 337 GLN A CA 1
ATOM 2653 C C . GLN A 1 337 ? -17.034 7.421 6.675 1.00 75.12 337 GLN A C 1
ATOM 2655 O O . GLN A 1 337 ? -17.642 7.723 7.695 1.00 75.12 337 GLN A O 1
ATOM 2660 N N . ALA A 1 338 ? -17.087 6.184 6.168 1.00 78.00 338 ALA A N 1
ATOM 2661 C CA . ALA A 1 338 ? -17.925 5.134 6.750 1.00 78.00 338 ALA A CA 1
ATOM 2662 C C . ALA A 1 338 ? -17.546 4.777 8.202 1.00 78.00 338 ALA A C 1
ATOM 2664 O O . ALA A 1 338 ? -18.401 4.367 8.982 1.00 78.00 338 ALA A O 1
ATOM 2665 N N . ARG A 1 339 ? -16.268 4.923 8.578 1.00 80.44 339 ARG A N 1
ATOM 2666 C CA . ARG A 1 339 ? -15.775 4.623 9.932 1.00 80.44 339 ARG A CA 1
ATOM 2667 C C . ARG A 1 339 ? -15.849 5.805 10.897 1.00 80.44 339 ARG A C 1
ATOM 2669 O O . ARG A 1 339 ? -15.740 5.582 12.099 1.00 80.44 339 ARG A O 1
ATOM 2676 N N . GLY A 1 340 ? -16.041 7.030 10.419 1.00 84.00 340 GLY A N 1
ATOM 2677 C CA . GLY A 1 340 ? -16.003 8.252 11.228 1.00 84.00 340 GLY A CA 1
ATOM 2678 C C . GLY A 1 340 ? -14.576 8.736 11.493 1.00 84.00 340 GLY A C 1
ATOM 2679 O O . GLY A 1 340 ? -13.665 7.949 11.796 1.00 84.00 340 GLY A O 1
ATOM 2680 N N . THR A 1 341 ? -14.375 10.043 11.345 1.00 85.12 341 THR A N 1
ATOM 2681 C CA . THR A 1 341 ? -13.062 10.701 11.447 1.00 85.12 341 THR A CA 1
ATOM 2682 C C . THR A 1 341 ? -12.771 11.322 12.813 1.00 85.12 341 THR A C 1
ATOM 2684 O O . THR A 1 341 ? -11.636 11.736 13.061 1.00 85.12 341 THR A O 1
ATOM 2687 N N . ARG A 1 342 ? -13.760 11.366 13.710 1.00 90.25 342 ARG A N 1
ATOM 2688 C CA . ARG A 1 342 ? -13.637 11.865 15.084 1.00 90.25 342 ARG A CA 1
ATOM 2689 C C . ARG A 1 342 ? -13.778 10.727 16.086 1.00 90.25 342 ARG A C 1
ATOM 2691 O O . ARG A 1 342 ? -14.352 9.683 15.772 1.00 90.25 342 ARG A O 1
ATOM 2698 N N . GLN A 1 343 ? -13.272 10.955 17.295 1.00 93.12 343 GLN A N 1
ATOM 2699 C CA . GLN A 1 343 ? -13.397 10.019 18.406 1.00 93.12 343 GLN A CA 1
ATOM 2700 C C . GLN A 1 343 ? -13.874 10.703 19.683 1.00 93.12 343 GLN A C 1
ATOM 2702 O O . GLN A 1 343 ? -13.612 11.882 19.912 1.00 93.12 343 GLN A O 1
ATOM 2707 N N . THR A 1 344 ? -14.555 9.933 20.521 1.00 93.75 344 THR A N 1
ATOM 2708 C CA . THR A 1 344 ? -14.766 10.213 21.941 1.00 93.75 344 THR A CA 1
ATOM 2709 C C . THR A 1 344 ? -14.720 8.883 22.682 1.00 93.75 344 THR A C 1
ATOM 2711 O O . THR A 1 344 ? -14.940 7.829 22.082 1.00 93.75 344 THR A O 1
ATOM 2714 N N . TYR A 1 345 ? -14.381 8.897 23.962 1.00 93.31 345 TYR A N 1
ATOM 2715 C CA . TYR A 1 345 ? -14.136 7.668 24.699 1.00 93.31 345 TYR A CA 1
ATOM 2716 C C . TYR A 1 345 ? -14.363 7.856 26.198 1.00 93.31 345 TYR A C 1
ATOM 2718 O O . TYR A 1 345 ? -14.175 8.946 26.739 1.00 93.31 345 TYR A O 1
ATOM 2726 N N . LEU A 1 346 ? -14.723 6.765 26.872 1.00 92.25 346 LEU A N 1
ATOM 2727 C CA . LEU A 1 346 ? -14.547 6.604 28.314 1.00 92.25 346 LEU A CA 1
ATOM 2728 C C . LEU A 1 346 ? -13.572 5.446 28.486 1.00 92.25 346 LEU A C 1
ATOM 2730 O O . LEU A 1 346 ? -13.952 4.287 28.382 1.00 92.25 346 LEU A O 1
ATOM 2734 N N . ILE A 1 347 ? -12.300 5.781 28.660 1.00 90.19 347 ILE A N 1
ATOM 2735 C CA . ILE A 1 347 ? -11.211 4.834 28.922 1.00 90.19 347 ILE A CA 1
ATOM 2736 C C . ILE A 1 347 ? -10.379 5.359 30.102 1.00 90.19 347 ILE A C 1
ATOM 2738 O O . ILE A 1 347 ? -10.460 6.558 30.416 1.00 90.19 347 ILE A O 1
ATOM 2742 N N . PRO A 1 348 ? -9.555 4.515 30.750 1.00 87.62 348 PRO A N 1
ATOM 2743 C CA . PRO A 1 348 ? -8.681 4.930 31.835 1.00 87.62 348 PRO A CA 1
ATOM 2744 C C . PRO A 1 348 ? -7.791 6.108 31.429 1.00 87.62 348 PRO A C 1
ATOM 2746 O O . PRO A 1 348 ? -7.221 6.130 30.337 1.00 87.62 348 PRO A O 1
ATOM 2749 N N . ARG A 1 349 ? -7.624 7.079 32.339 1.00 87.06 349 ARG A N 1
ATOM 2750 C CA . ARG A 1 349 ? -6.841 8.309 32.093 1.00 87.06 349 ARG A CA 1
ATOM 2751 C C . ARG A 1 349 ? -5.415 8.051 31.609 1.00 87.06 349 ARG A C 1
ATOM 2753 O O . ARG A 1 349 ? -4.872 8.867 30.879 1.00 87.06 349 ARG A O 1
ATOM 2760 N N . ILE A 1 350 ? -4.832 6.915 31.989 1.00 86.62 350 ILE A N 1
ATOM 2761 C CA . ILE A 1 350 ? -3.485 6.505 31.575 1.00 86.62 350 ILE A CA 1
ATOM 2762 C C . ILE A 1 350 ? -3.325 6.361 30.056 1.00 86.62 350 ILE A C 1
ATOM 2764 O O . ILE A 1 350 ? -2.199 6.386 29.579 1.00 86.62 350 ILE A O 1
ATOM 2768 N N . TRP A 1 351 ? -4.419 6.215 29.301 1.00 87.00 351 TRP A N 1
ATOM 2769 C CA . TRP A 1 351 ? -4.379 6.079 27.845 1.00 87.00 351 TRP A CA 1
ATOM 2770 C C . TRP A 1 351 ? -4.884 7.313 27.099 1.00 87.00 351 TRP A C 1
ATOM 2772 O O . TRP A 1 351 ? -4.934 7.258 25.877 1.00 87.00 351 TRP A O 1
ATOM 2782 N N . HIS A 1 352 ? -5.277 8.405 27.769 1.00 90.38 352 HIS A N 1
ATOM 2783 C CA . HIS A 1 352 ? -5.856 9.578 27.085 1.00 90.38 352 HIS A CA 1
ATOM 2784 C C . HIS A 1 352 ? -4.859 10.194 26.097 1.00 90.38 352 HIS A C 1
ATOM 2786 O O . HIS A 1 352 ? -5.133 10.225 24.899 1.00 90.38 352 HIS A O 1
ATOM 2792 N N . ASP A 1 353 ? -3.667 10.562 26.575 1.00 88.31 353 ASP A N 1
ATOM 2793 C CA . ASP A 1 353 ? -2.629 11.197 25.750 1.00 88.31 353 ASP A CA 1
ATOM 2794 C C . ASP A 1 353 ? -2.198 10.308 24.575 1.00 88.31 353 ASP A C 1
ATOM 2796 O O . ASP A 1 353 ? -2.059 10.773 23.441 1.00 88.31 353 ASP A O 1
ATOM 2800 N N . ASP A 1 354 ? -2.029 9.011 24.832 1.00 88.00 354 ASP A N 1
ATOM 2801 C CA . ASP A 1 354 ? -1.658 8.033 23.814 1.00 88.00 354 ASP A CA 1
ATOM 2802 C C . ASP A 1 354 ? -2.779 7.821 22.789 1.00 88.00 354 ASP A C 1
ATOM 2804 O O . ASP A 1 354 ? -2.514 7.771 21.588 1.00 88.00 354 ASP A O 1
ATOM 2808 N N . THR A 1 355 ? -4.031 7.719 23.235 1.00 89.06 355 THR A N 1
ATOM 2809 C CA . THR A 1 355 ? -5.197 7.522 22.359 1.00 89.06 355 THR A CA 1
ATOM 2810 C C . THR A 1 355 ? -5.404 8.732 21.458 1.00 89.06 355 THR A C 1
ATOM 2812 O O . THR A 1 355 ? -5.678 8.565 20.271 1.00 89.06 355 THR A O 1
ATOM 2815 N N . ASP A 1 356 ? -5.225 9.946 21.976 1.00 90.38 356 ASP A N 1
ATOM 2816 C CA . ASP A 1 356 ? -5.336 11.171 21.181 1.00 90.38 356 ASP A CA 1
ATOM 2817 C C . ASP A 1 356 ? -4.161 11.355 20.221 1.00 90.38 356 ASP A C 1
ATOM 2819 O O . ASP A 1 356 ? -4.363 11.746 19.071 1.00 90.38 356 ASP A O 1
ATOM 2823 N N . SER A 1 357 ? -2.940 11.027 20.649 1.00 89.94 357 SER A N 1
ATOM 2824 C CA . SER A 1 357 ? -1.742 11.167 19.811 1.00 89.94 357 SER A CA 1
ATOM 2825 C C . SER A 1 357 ? -1.690 10.141 18.675 1.00 89.94 357 SER A C 1
ATOM 2827 O O . SER A 1 357 ? -1.151 10.426 17.604 1.00 89.94 357 SER A O 1
ATOM 2829 N N . ASN A 1 358 ? -2.237 8.941 18.896 1.00 91.62 358 ASN A N 1
ATOM 2830 C CA . ASN A 1 358 ? -2.200 7.840 17.932 1.00 91.62 358 ASN A CA 1
ATOM 2831 C C . ASN A 1 358 ? -3.453 7.759 17.050 1.00 91.62 358 ASN A C 1
ATOM 2833 O O . ASN A 1 358 ? -3.387 7.233 15.937 1.00 91.62 358 ASN A O 1
ATOM 2837 N N . PHE A 1 359 ? -4.596 8.299 17.481 1.00 91.25 359 PHE A N 1
ATOM 2838 C CA . PHE A 1 359 ? -5.781 8.332 16.632 1.00 91.25 359 PHE A CA 1
ATOM 2839 C C . PHE A 1 359 ? -5.622 9.371 15.521 1.00 91.25 359 PHE A C 1
ATOM 2841 O O . PHE A 1 359 ? -5.670 10.582 15.730 1.00 91.25 359 PHE A O 1
ATOM 2848 N N . THR A 1 360 ? -5.463 8.890 14.292 1.00 89.56 360 THR A N 1
ATOM 2849 C CA . THR A 1 360 ? -5.295 9.739 13.112 1.00 89.56 360 THR A CA 1
ATOM 2850 C C . THR A 1 360 ? -6.381 9.451 12.085 1.00 89.56 360 THR A C 1
ATOM 2852 O O . THR A 1 360 ? -7.082 8.442 12.137 1.00 89.56 360 THR A O 1
ATOM 2855 N N . ARG A 1 361 ? -6.473 10.289 11.046 1.00 84.44 361 ARG A N 1
ATOM 2856 C CA . ARG A 1 361 ? -7.353 10.017 9.891 1.00 84.44 361 ARG A CA 1
ATOM 2857 C C . ARG A 1 361 ? -7.025 8.708 9.165 1.00 84.44 361 ARG A C 1
ATOM 2859 O O . ARG A 1 361 ? -7.852 8.223 8.400 1.00 84.44 361 ARG A O 1
ATOM 2866 N N . SER A 1 362 ? -5.829 8.158 9.385 1.00 86.69 362 SER A N 1
ATOM 2867 C CA . SER A 1 362 ? -5.404 6.880 8.817 1.00 86.69 362 SER A CA 1
ATOM 2868 C C . SER A 1 362 ? -5.817 5.672 9.664 1.00 86.69 362 SER A C 1
ATOM 2870 O O . SER A 1 362 ? -5.591 4.546 9.233 1.00 86.69 362 SER A O 1
ATOM 2872 N N . THR A 1 363 ? -6.427 5.874 10.840 1.00 89.81 363 THR A N 1
ATOM 2873 C CA . THR A 1 363 ? -6.846 4.789 11.735 1.00 89.81 363 THR A CA 1
ATOM 2874 C C . THR A 1 363 ? -8.012 3.995 11.135 1.00 89.81 363 THR A C 1
ATOM 2876 O O . THR A 1 363 ? -9.151 4.473 11.023 1.00 89.81 363 THR A O 1
ATOM 2879 N N . THR A 1 364 ? -7.736 2.747 10.756 1.00 87.94 364 THR A N 1
ATOM 2880 C CA . THR A 1 364 ? -8.695 1.824 10.133 1.00 87.94 364 THR A CA 1
ATOM 2881 C C . THR A 1 364 ? -9.523 1.068 11.153 1.00 87.94 364 THR A C 1
ATOM 2883 O O . THR A 1 364 ? -10.706 0.845 10.923 1.00 87.94 364 THR A O 1
ATOM 2886 N N . CYS A 1 365 ? -8.926 0.691 12.276 1.00 89.94 365 CYS A N 1
ATOM 2887 C CA . CYS A 1 365 ? -9.555 -0.134 13.294 1.00 89.94 365 CYS A CA 1
ATOM 2888 C C . CYS A 1 365 ? -9.062 0.311 14.670 1.00 89.94 365 CYS A C 1
ATOM 2890 O O . CYS A 1 365 ? -7.891 0.658 14.818 1.00 89.94 365 CYS A O 1
ATOM 2892 N N . VAL A 1 366 ? -9.969 0.315 15.644 1.00 92.19 366 VAL A N 1
ATOM 2893 C CA . VAL A 1 366 ? -9.668 0.487 17.065 1.00 92.19 366 VAL A CA 1
ATOM 2894 C C . VAL A 1 366 ? -10.329 -0.679 17.784 1.00 92.19 366 VAL A C 1
ATOM 2896 O O . VAL A 1 366 ? -11.512 -0.929 17.562 1.00 92.19 366 VAL A O 1
ATOM 2899 N N . ALA A 1 367 ? -9.575 -1.387 18.616 1.00 92.25 367 ALA A N 1
ATOM 2900 C CA . ALA A 1 367 ? -10.089 -2.445 19.470 1.00 92.25 367 ALA A CA 1
ATOM 2901 C C . ALA A 1 367 ? -9.690 -2.187 20.918 1.00 92.25 367 ALA A C 1
ATOM 2903 O O . ALA A 1 367 ? -8.557 -1.782 21.193 1.00 92.25 367 ALA A O 1
ATOM 2904 N N . LEU A 1 368 ? -10.625 -2.443 21.827 1.00 91.25 368 LEU A N 1
ATOM 2905 C CA . LEU A 1 368 ? -10.407 -2.392 23.263 1.00 91.25 368 LEU A CA 1
ATOM 2906 C C . LEU A 1 368 ? -10.459 -3.817 23.810 1.00 91.25 368 LEU A C 1
ATOM 2908 O O . LEU A 1 368 ? -11.370 -4.571 23.489 1.00 91.25 368 LEU A O 1
ATOM 2912 N N . GLY A 1 369 ? -9.478 -4.187 24.622 1.00 87.06 369 GLY A N 1
ATOM 2913 C CA . GLY A 1 369 ? -9.572 -5.341 25.510 1.00 87.06 369 GLY A CA 1
ATOM 2914 C C . GLY A 1 369 ? -9.849 -4.891 26.942 1.00 87.06 369 GLY A C 1
ATOM 2915 O O . GLY A 1 369 ? -10.266 -3.760 27.189 1.00 87.06 369 GLY A O 1
ATOM 2916 N N . GLU A 1 370 ? -9.591 -5.769 27.907 1.00 83.44 370 GLU A N 1
ATOM 2917 C CA . GLU A 1 370 ? -9.754 -5.440 29.330 1.00 83.44 370 GLU A CA 1
ATOM 2918 C C . GLU A 1 370 ? -8.750 -4.384 29.790 1.00 83.44 370 GLU A C 1
ATOM 2920 O O . GLU A 1 370 ? -9.137 -3.351 30.321 1.00 83.44 370 GLU A O 1
ATOM 2925 N N . ASN A 1 371 ? -7.470 -4.598 29.480 1.00 83.19 371 ASN A N 1
ATOM 2926 C CA . ASN A 1 371 ? -6.384 -3.686 29.836 1.00 83.19 371 ASN A CA 1
ATOM 2927 C C . ASN A 1 371 ? -5.520 -3.282 28.635 1.00 83.19 371 ASN A C 1
ATOM 2929 O O . ASN A 1 371 ? -4.322 -3.024 28.773 1.00 83.19 371 ASN A O 1
ATOM 2933 N N . CYS A 1 372 ? -6.101 -3.278 27.435 1.00 86.75 372 CYS A N 1
ATOM 2934 C CA . CYS A 1 372 ? -5.363 -2.967 26.221 1.00 86.75 372 CYS A CA 1
ATOM 2935 C C . CYS A 1 372 ? -6.190 -2.185 25.206 1.00 86.75 372 CYS A C 1
ATOM 2937 O O . CYS A 1 372 ? -7.406 -2.334 25.110 1.00 86.75 372 CYS A O 1
ATOM 2939 N N . ILE A 1 373 ? -5.496 -1.377 24.414 1.00 89.94 373 ILE A N 1
ATOM 2940 C CA . ILE A 1 373 ? -6.047 -0.691 23.251 1.00 89.94 373 ILE A CA 1
ATOM 2941 C C . ILE A 1 373 ? -5.146 -0.981 22.059 1.00 89.94 373 ILE A C 1
ATOM 2943 O O . ILE A 1 373 ? -3.923 -0.974 22.169 1.00 89.94 373 ILE A O 1
ATOM 2947 N N . THR A 1 374 ? -5.734 -1.282 20.910 1.00 91.62 374 THR A N 1
ATOM 2948 C CA . THR A 1 374 ? -4.999 -1.523 19.668 1.00 91.62 374 THR A CA 1
ATOM 2949 C C . THR A 1 374 ? -5.592 -0.683 18.556 1.00 91.62 374 THR A C 1
ATOM 2951 O O . THR A 1 374 ? -6.806 -0.666 18.369 1.00 91.62 374 THR A O 1
ATOM 2954 N N . MET A 1 375 ? -4.730 -0.006 17.802 1.00 92.69 375 MET A N 1
ATOM 2955 C CA . MET A 1 375 ? -5.109 0.784 16.638 1.00 92.69 375 MET A CA 1
ATOM 2956 C C . MET A 1 375 ? -4.332 0.327 15.413 1.00 92.69 375 MET A C 1
ATOM 2958 O O . MET A 1 375 ? -3.109 0.204 15.466 1.00 92.69 375 MET A O 1
ATOM 2962 N N . PHE A 1 376 ? -5.029 0.116 14.300 1.00 92.06 376 PHE A N 1
ATOM 2963 C CA . PHE A 1 376 ? -4.419 -0.176 13.000 1.00 92.06 3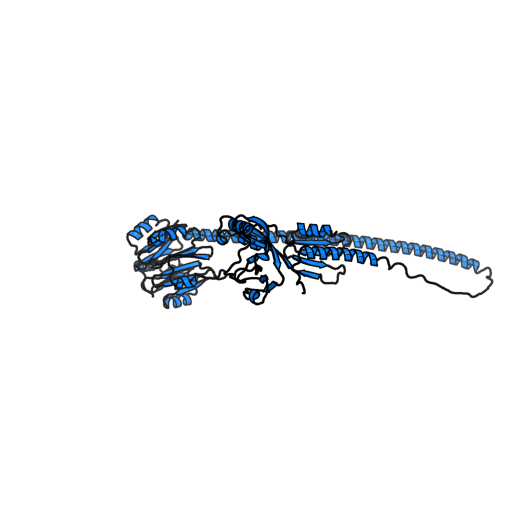76 PHE A CA 1
ATOM 2964 C C . PHE A 1 376 ? -4.547 1.008 12.054 1.00 92.06 376 PHE A C 1
ATOM 2966 O O . PHE A 1 376 ? -5.498 1.788 12.145 1.00 92.06 376 PHE A O 1
ATOM 2973 N N . TYR A 1 377 ? -3.594 1.118 11.130 1.00 90.44 377 TYR A N 1
ATOM 2974 C CA . TYR A 1 377 ? -3.498 2.217 10.177 1.00 90.44 377 TYR A CA 1
ATOM 2975 C C . TYR A 1 377 ? -3.532 1.729 8.730 1.00 90.44 377 TYR A C 1
ATOM 2977 O O . TYR A 1 377 ? -3.110 0.620 8.410 1.00 90.44 377 TYR A O 1
ATOM 2985 N N . GLU A 1 378 ? -3.954 2.600 7.816 1.00 85.38 378 GLU A N 1
ATOM 2986 C CA . GLU A 1 378 ? -4.008 2.309 6.375 1.00 85.38 378 GLU A CA 1
ATOM 2987 C C . GLU A 1 378 ? -2.644 1.995 5.754 1.00 85.38 378 GLU A C 1
ATOM 2989 O O . GLU A 1 378 ? -2.566 1.316 4.734 1.00 85.38 378 GLU A O 1
ATOM 2994 N N . THR A 1 379 ? -1.559 2.456 6.375 1.00 81.69 379 THR A N 1
ATOM 2995 C CA . THR A 1 379 ? -0.184 2.132 5.970 1.00 81.69 379 THR A CA 1
ATOM 2996 C C . THR A 1 379 ? 0.218 0.695 6.316 1.00 81.69 379 THR A C 1
ATOM 2998 O O . THR A 1 379 ? 1.321 0.271 5.974 1.00 81.69 379 THR A O 1
ATOM 3001 N N . GLY A 1 380 ? -0.648 -0.046 7.016 1.00 82.69 380 GLY A N 1
ATOM 3002 C CA . GLY A 1 380 ? -0.362 -1.367 7.562 1.00 82.69 380 GLY A CA 1
ATOM 3003 C C . GLY A 1 380 ? 0.416 -1.341 8.877 1.00 82.69 380 GLY A C 1
ATOM 3004 O O . GLY A 1 380 ? 0.799 -2.396 9.378 1.00 82.69 380 GLY A O 1
ATOM 3005 N N . GLY A 1 381 ? 0.674 -0.151 9.427 1.00 86.44 381 GLY A N 1
ATOM 3006 C CA . GLY A 1 381 ? 1.211 0.005 10.774 1.00 86.44 381 GLY A CA 1
ATOM 3007 C C . GLY A 1 381 ? 0.151 -0.251 11.844 1.00 86.44 381 GLY A C 1
ATOM 3008 O O . GLY A 1 381 ? -1.051 -0.230 11.576 1.00 86.44 381 GLY A O 1
ATOM 3009 N N . TRP A 1 382 ? 0.605 -0.428 13.079 1.00 89.75 382 TRP A N 1
ATOM 3010 C CA . TRP A 1 382 ? -0.255 -0.571 14.247 1.00 89.75 382 TRP A CA 1
ATOM 3011 C C . TRP A 1 382 ? 0.385 0.080 15.470 1.00 89.75 382 TRP A C 1
ATOM 3013 O O . TRP A 1 382 ? 1.605 0.240 15.542 1.00 89.75 382 TRP A O 1
ATOM 3023 N N . TRP A 1 383 ? -0.448 0.418 16.444 1.00 90.88 383 TRP A N 1
ATOM 3024 C CA . TRP A 1 383 ? -0.050 0.850 17.775 1.00 90.88 383 TRP A CA 1
ATOM 3025 C C . TRP A 1 383 ? -0.835 0.058 18.819 1.00 90.88 383 TRP A C 1
ATOM 3027 O O . TRP A 1 383 ? -2.004 -0.255 18.603 1.00 90.88 383 TRP A O 1
ATOM 3037 N N . ASN A 1 384 ? -0.190 -0.266 19.940 1.00 86.81 384 ASN A N 1
ATOM 3038 C CA . ASN A 1 384 ? -0.808 -0.999 21.037 1.00 86.81 384 ASN A CA 1
ATOM 3039 C C . ASN A 1 384 ? -0.489 -0.324 22.376 1.00 86.81 384 ASN A C 1
ATOM 3041 O O . ASN A 1 384 ? 0.685 -0.231 22.740 1.00 86.81 384 ASN A O 1
ATOM 3045 N N . GLY A 1 385 ? -1.518 0.042 23.135 1.00 79.56 385 GLY A N 1
ATOM 3046 C CA . GLY A 1 385 ? -1.429 0.327 24.564 1.00 79.56 385 GLY A CA 1
ATOM 3047 C C . GLY A 1 385 ? -1.570 -0.978 25.342 1.00 79.56 385 GLY A C 1
ATOM 3048 O O . GLY A 1 385 ? -2.586 -1.660 25.213 1.00 79.56 385 GLY A O 1
ATOM 3049 N N . THR A 1 386 ? -0.523 -1.356 26.083 1.00 84.12 386 THR A N 1
ATOM 3050 C CA . THR A 1 386 ? -0.474 -2.559 26.947 1.00 84.12 386 THR A CA 1
ATOM 3051 C C . THR A 1 386 ? -1.017 -3.854 26.301 1.00 84.12 386 THR A C 1
ATOM 3053 O O . THR A 1 386 ? -1.917 -4.484 26.849 1.00 84.12 386 THR A O 1
ATOM 3056 N N . PRO A 1 387 ? -0.484 -4.308 25.144 1.00 80.06 387 PRO A N 1
ATOM 3057 C CA . PRO A 1 387 ? -1.006 -5.488 24.449 1.00 80.06 387 PRO A CA 1
ATOM 3058 C C . PRO A 1 387 ? -0.859 -6.771 25.273 1.00 80.06 387 PRO A C 1
ATOM 3060 O O . PRO A 1 387 ? 0.148 -6.983 25.953 1.00 80.06 387 PRO A O 1
ATOM 3063 N N . THR A 1 388 ? -1.813 -7.693 25.120 1.00 80.62 388 THR A N 1
ATOM 3064 C CA . THR A 1 388 ? -1.653 -9.056 25.642 1.00 80.62 388 THR A CA 1
ATOM 3065 C C . THR A 1 388 ? -0.466 -9.739 24.960 1.00 80.62 388 THR A C 1
ATOM 3067 O O . THR A 1 388 ? -0.135 -9.459 23.803 1.00 80.62 388 THR A O 1
ATOM 3070 N N . LYS A 1 389 ? 0.180 -10.686 25.652 1.00 82.50 389 LYS A N 1
ATOM 3071 C CA . LYS A 1 389 ? 1.353 -11.407 25.122 1.00 82.50 389 LYS A CA 1
ATOM 3072 C C . LYS A 1 389 ? 1.078 -12.050 23.757 1.00 82.50 389 LYS A C 1
ATOM 3074 O O . LYS A 1 389 ? 1.961 -12.087 22.905 1.00 82.50 389 LYS A O 1
ATOM 3079 N N . GLN A 1 390 ? -0.137 -12.553 23.544 1.00 82.06 390 GLN A N 1
ATOM 3080 C CA . GLN A 1 390 ? -0.512 -13.231 22.305 1.00 82.06 390 GLN A CA 1
ATOM 3081 C C . GLN A 1 390 ? -0.609 -12.250 21.131 1.00 82.06 390 GLN A C 1
ATOM 3083 O O . GLN A 1 390 ? 0.020 -12.472 20.095 1.00 82.06 390 GLN A O 1
ATOM 3088 N N . VAL A 1 391 ? -1.307 -11.128 21.325 1.00 84.69 391 VAL A N 1
ATOM 3089 C CA . VAL A 1 391 ? -1.421 -10.058 20.323 1.00 84.69 391 VAL A CA 1
ATOM 3090 C C . VAL A 1 391 ? -0.053 -9.436 20.046 1.00 84.69 391 VAL A C 1
ATOM 3092 O O . VAL A 1 391 ? 0.337 -9.281 18.887 1.00 84.69 391 VAL A O 1
ATOM 3095 N N . TYR A 1 392 ? 0.735 -9.178 21.094 1.00 85.38 392 TYR A N 1
ATOM 3096 C CA . TYR A 1 392 ? 2.098 -8.671 20.959 1.00 85.38 392 TYR A CA 1
ATOM 3097 C C . TYR A 1 392 ? 2.973 -9.600 20.115 1.00 85.38 392 TYR A C 1
ATOM 3099 O O . TYR A 1 392 ? 3.637 -9.131 19.202 1.00 85.38 392 TYR A O 1
ATOM 3107 N N . ASN A 1 393 ? 2.938 -10.913 20.348 1.00 84.81 393 ASN A N 1
ATOM 3108 C CA . ASN A 1 393 ? 3.733 -11.868 19.571 1.00 84.81 393 ASN A CA 1
ATOM 3109 C C . ASN A 1 393 ? 3.308 -11.958 18.097 1.00 84.81 393 ASN A C 1
ATOM 3111 O O . ASN A 1 393 ? 4.129 -12.296 17.245 1.00 84.81 393 ASN A O 1
ATOM 3115 N N . LYS A 1 394 ? 2.034 -11.696 17.782 1.00 84.88 394 LYS A N 1
ATOM 3116 C CA . LYS A 1 394 ? 1.529 -11.713 16.399 1.00 84.88 394 LYS A CA 1
ATOM 3117 C C . LYS A 1 394 ? 1.867 -10.441 15.629 1.00 84.88 394 LYS A C 1
ATOM 3119 O O . LYS A 1 394 ? 2.081 -10.507 14.415 1.00 84.88 394 LYS A O 1
ATOM 3124 N N . LEU A 1 395 ? 1.893 -9.307 16.322 1.00 85.56 395 LEU A N 1
ATOM 3125 C CA . LEU A 1 395 ? 2.113 -7.999 15.719 1.00 85.56 395 LEU A CA 1
ATOM 3126 C C . LEU A 1 395 ? 3.591 -7.586 15.778 1.00 85.56 395 LEU A C 1
ATOM 3128 O O . LEU A 1 395 ? 4.176 -7.222 14.763 1.00 85.56 395 LEU A O 1
ATOM 3132 N N . ASN A 1 396 ? 4.238 -7.676 16.937 1.00 82.69 396 ASN A N 1
ATOM 3133 C CA . ASN A 1 396 ? 5.591 -7.169 17.133 1.00 82.69 396 ASN A CA 1
ATOM 3134 C C . ASN A 1 396 ? 6.656 -8.003 16.398 1.00 82.69 396 ASN A C 1
ATOM 3136 O O . ASN A 1 396 ? 6.653 -9.230 16.438 1.00 82.69 396 ASN A O 1
ATOM 3140 N N . GLY A 1 397 ? 7.601 -7.327 15.735 1.00 76.00 397 GLY A N 1
ATOM 3141 C CA . GLY A 1 397 ? 8.665 -7.982 14.961 1.00 76.00 397 GLY A CA 1
ATOM 3142 C C . GLY A 1 397 ? 8.210 -8.589 13.627 1.00 76.00 397 GLY A C 1
ATOM 3143 O O . GLY A 1 397 ? 8.994 -9.278 12.970 1.00 76.00 397 GLY A O 1
ATOM 3144 N N . ARG A 1 398 ? 6.966 -8.331 13.194 1.00 82.00 398 ARG A N 1
ATOM 3145 C CA . ARG A 1 398 ? 6.447 -8.806 11.906 1.00 82.00 398 ARG A CA 1
ATOM 3146 C C . ARG A 1 398 ? 7.242 -8.205 10.739 1.00 82.00 398 ARG A C 1
ATOM 3148 O O . ARG A 1 398 ? 7.486 -7.001 10.670 1.00 82.00 398 ARG A O 1
ATOM 3155 N N . GLN A 1 399 ? 7.656 -9.061 9.807 1.00 78.38 399 GLN A N 1
ATOM 3156 C CA . GLN A 1 399 ? 8.463 -8.661 8.653 1.00 78.38 399 GLN A CA 1
ATOM 3157 C C . GLN A 1 399 ? 7.618 -7.887 7.632 1.00 78.38 399 GLN A C 1
ATOM 3159 O O . GLN A 1 399 ? 6.483 -8.263 7.360 1.00 78.38 399 GLN A O 1
ATOM 3164 N N . ARG A 1 400 ? 8.188 -6.845 7.008 1.00 78.00 400 ARG A N 1
ATOM 3165 C CA . ARG A 1 400 ? 7.471 -5.947 6.073 1.00 78.00 400 ARG A CA 1
ATOM 3166 C C . ARG A 1 400 ? 6.862 -6.628 4.843 1.00 78.00 400 ARG A C 1
ATOM 3168 O O . ARG A 1 400 ? 5.993 -6.046 4.213 1.00 78.00 400 ARG A O 1
ATOM 3175 N N . HIS A 1 401 ? 7.356 -7.804 4.462 1.00 81.19 401 HIS A N 1
ATOM 3176 C CA . HIS A 1 401 ? 6.831 -8.541 3.312 1.00 81.19 401 HIS A CA 1
ATOM 3177 C C . HIS A 1 401 ? 5.593 -9.382 3.655 1.00 81.19 401 HIS A C 1
ATOM 3179 O O . HIS A 1 401 ? 4.950 -9.904 2.750 1.00 81.19 401 HIS A O 1
ATOM 3185 N N . LEU A 1 402 ? 5.292 -9.570 4.945 1.00 84.50 402 LEU A N 1
ATOM 3186 C CA . LEU A 1 402 ? 4.098 -10.287 5.366 1.00 84.50 402 LEU A CA 1
ATOM 3187 C C . LEU A 1 402 ? 2.870 -9.377 5.226 1.00 84.50 402 LEU A C 1
ATOM 3189 O O . LEU A 1 402 ? 2.993 -8.165 5.413 1.00 84.50 402 LEU A O 1
ATOM 3193 N N . PRO A 1 403 ? 1.684 -9.949 4.961 1.00 85.00 403 PRO A N 1
ATOM 3194 C CA . PRO A 1 403 ? 0.436 -9.197 4.887 1.00 85.00 403 PRO A CA 1
ATOM 3195 C C . PRO A 1 403 ? 0.230 -8.325 6.128 1.00 85.00 403 PRO A C 1
ATOM 3197 O O . PRO A 1 403 ? 0.414 -8.795 7.260 1.00 85.00 403 PRO A O 1
ATOM 3200 N N . ALA A 1 404 ? -0.122 -7.058 5.909 1.00 87.69 404 ALA A N 1
ATOM 3201 C CA . ALA A 1 404 ? -0.387 -6.107 6.979 1.00 87.69 404 ALA A CA 1
ATOM 3202 C C . ALA A 1 404 ? -1.708 -6.440 7.691 1.00 87.69 404 ALA A C 1
ATOM 3204 O O . ALA A 1 404 ? -2.638 -6.903 7.029 1.00 87.69 404 ALA A O 1
ATOM 3205 N N . PRO A 1 405 ? -1.812 -6.224 9.010 1.00 90.06 405 PRO A N 1
ATOM 3206 C CA . PRO A 1 405 ? -3.065 -6.415 9.725 1.00 90.06 405 PRO A CA 1
ATOM 3207 C C . PRO A 1 405 ? -4.070 -5.308 9.356 1.00 90.06 405 PRO A C 1
ATOM 3209 O O . PRO A 1 405 ? -3.709 -4.133 9.279 1.00 90.06 405 PRO A O 1
ATOM 3212 N N . THR A 1 406 ? -5.323 -5.681 9.095 1.00 88.31 406 THR A N 1
ATOM 3213 C CA . THR A 1 406 ? -6.380 -4.778 8.595 1.00 88.31 406 THR A CA 1
ATOM 3214 C C . THR A 1 406 ? -7.498 -4.556 9.600 1.00 88.31 406 THR A C 1
ATOM 3216 O O . THR A 1 406 ? -8.031 -3.446 9.684 1.00 88.31 406 THR A O 1
ATOM 3219 N N . TYR A 1 407 ? -7.817 -5.579 10.387 1.00 91.25 407 TYR A N 1
ATOM 3220 C CA . TYR A 1 407 ? -8.866 -5.555 11.398 1.00 91.25 407 TYR A CA 1
ATOM 3221 C C . TYR A 1 407 ? -8.437 -6.348 12.630 1.00 91.25 407 TYR A C 1
ATOM 3223 O O . TYR A 1 407 ? -7.725 -7.347 12.518 1.00 91.25 407 TYR A O 1
ATOM 3231 N N . VAL A 1 408 ? -8.866 -5.892 13.806 1.00 92.94 408 VAL A N 1
ATOM 3232 C CA . VAL A 1 408 ? -8.667 -6.591 15.072 1.00 92.94 408 VAL A CA 1
ATOM 3233 C C . VAL A 1 408 ? -9.910 -6.478 15.945 1.00 92.94 408 VAL A C 1
ATOM 3235 O O . VAL A 1 408 ? -10.579 -5.449 15.968 1.00 92.94 408 VAL A O 1
ATOM 3238 N N . SER A 1 409 ? -10.193 -7.543 16.683 1.00 92.50 409 SER A N 1
ATOM 3239 C CA . SER A 1 409 ? -11.159 -7.583 17.774 1.00 92.50 409 SER A CA 1
ATOM 3240 C C . SER A 1 409 ? -10.498 -8.216 18.991 1.00 92.50 409 SER A C 1
ATOM 3242 O O . SER A 1 409 ? -9.715 -9.157 18.840 1.00 92.50 409 SER A O 1
ATOM 3244 N N . LEU A 1 410 ? -10.772 -7.676 20.176 1.00 91.31 410 LEU A N 1
ATOM 3245 C CA . LEU A 1 410 ? -10.139 -8.051 21.440 1.00 91.31 410 LEU A CA 1
ATOM 3246 C C . LEU A 1 410 ? -11.208 -8.304 22.505 1.00 91.31 410 LEU A C 1
ATOM 3248 O O . LEU A 1 410 ? -12.305 -7.760 22.430 1.00 91.31 410 LEU A O 1
ATOM 3252 N N . SER A 1 411 ? -10.868 -9.121 23.499 1.00 85.75 411 SER A N 1
ATOM 3253 C CA . SER A 1 411 ? -11.661 -9.323 24.716 1.00 85.75 411 SER A CA 1
ATOM 3254 C C . SER A 1 411 ? -10.753 -9.563 25.932 1.00 85.75 411 SER A C 1
ATOM 3256 O O . SER A 1 411 ? -9.534 -9.698 25.783 1.00 85.75 411 SER A O 1
ATOM 3258 N N . GLY A 1 412 ? -11.327 -9.540 27.140 1.00 73.12 412 GLY A N 1
ATOM 3259 C CA . GLY A 1 412 ? -10.602 -9.617 28.414 1.00 73.12 412 GLY A CA 1
ATOM 3260 C C . GLY A 1 412 ? -9.826 -10.913 28.631 1.00 73.12 412 GLY A C 1
ATOM 3261 O O . GLY A 1 412 ? -8.669 -10.874 29.041 1.00 73.12 412 GLY A O 1
ATOM 3262 N N . ASP A 1 413 ? -10.350 -12.054 28.179 1.00 72.31 413 ASP A N 1
ATOM 3263 C CA . ASP A 1 413 ? -9.720 -13.370 28.398 1.00 72.31 413 ASP A CA 1
ATOM 3264 C C . ASP A 1 413 ? -8.547 -13.676 27.450 1.00 72.31 413 ASP A C 1
ATOM 3266 O O . ASP A 1 413 ? -8.302 -14.822 27.076 1.00 72.31 413 ASP A O 1
ATOM 3270 N N . SER A 1 414 ? -7.824 -12.654 26.982 1.00 80.19 414 SER A N 1
ATOM 3271 C CA . SER A 1 414 ? -6.798 -12.773 25.932 1.00 80.19 414 SER A CA 1
ATOM 3272 C C . SER A 1 414 ? -7.308 -13.329 24.594 1.00 80.19 414 SER A C 1
ATOM 3274 O O . SER A 1 414 ? -6.497 -13.708 23.745 1.00 80.19 414 SER A O 1
ATOM 3276 N N . ARG A 1 415 ? -8.629 -13.338 24.379 1.00 89.00 415 ARG A N 1
ATOM 3277 C CA . ARG A 1 415 ? -9.244 -13.662 23.090 1.00 89.00 415 ARG A CA 1
ATOM 3278 C C . ARG A 1 415 ? -8.975 -12.548 22.097 1.00 89.00 415 ARG A C 1
ATOM 3280 O O . ARG A 1 415 ? -9.025 -11.360 22.432 1.00 89.00 415 ARG A O 1
ATOM 3287 N N . TYR A 1 416 ? -8.684 -12.940 20.868 1.00 92.50 416 TYR A N 1
ATOM 3288 C CA . TYR A 1 416 ? -8.505 -11.989 19.788 1.00 92.50 416 TYR A CA 1
ATOM 3289 C C . TYR A 1 416 ? -8.913 -12.594 18.459 1.00 92.50 416 TYR A C 1
ATOM 3291 O O . TYR A 1 416 ? -8.835 -13.801 18.259 1.00 92.50 416 TYR A O 1
ATOM 3299 N N . TYR A 1 417 ? -9.269 -11.722 17.530 1.00 93.38 417 TYR A N 1
ATOM 3300 C CA . TYR A 1 417 ? -9.387 -12.031 16.116 1.00 93.38 417 TYR A CA 1
ATOM 3301 C C . TYR A 1 417 ? -8.625 -10.957 15.347 1.00 93.38 417 TYR A C 1
ATOM 3303 O O . TYR A 1 417 ? -8.843 -9.773 15.586 1.00 93.38 417 TYR A O 1
ATOM 3311 N N . ILE A 1 418 ? -7.714 -11.347 14.460 1.00 92.44 418 ILE A N 1
ATOM 3312 C CA . ILE A 1 418 ? -6.965 -10.442 13.585 1.00 92.44 418 ILE A CA 1
ATOM 3313 C C . ILE A 1 418 ? -7.167 -10.897 12.147 1.00 92.44 418 ILE A C 1
ATOM 3315 O O . ILE A 1 418 ? -6.940 -12.060 11.826 1.00 92.44 418 ILE A O 1
ATOM 3319 N N . GLU A 1 419 ? -7.525 -9.960 11.281 1.00 91.25 419 GLU A N 1
ATOM 3320 C CA . GLU A 1 419 ? -7.550 -10.144 9.834 1.00 91.25 419 GLU A CA 1
ATOM 3321 C C . GLU A 1 419 ? -6.333 -9.462 9.199 1.00 91.25 419 GLU A C 1
ATOM 3323 O O . GLU A 1 419 ? -5.860 -8.421 9.673 1.00 91.25 419 GLU A O 1
ATOM 3328 N N . PHE A 1 420 ? -5.826 -10.045 8.118 1.00 90.44 420 PHE A N 1
ATOM 3329 C CA . PHE A 1 420 ? -4.715 -9.522 7.341 1.00 90.44 420 PHE A CA 1
ATOM 3330 C C . PHE A 1 420 ? -5.136 -9.151 5.915 1.00 90.44 420 PHE A C 1
ATOM 3332 O O . PHE A 1 420 ? -6.117 -9.647 5.371 1.00 90.44 420 PHE A O 1
ATOM 3339 N N . ALA A 1 421 ? -4.328 -8.313 5.265 1.00 86.50 421 ALA A N 1
ATOM 3340 C CA . ALA A 1 421 ? -4.583 -7.791 3.923 1.00 86.50 421 ALA A CA 1
ATOM 3341 C C . ALA A 1 421 ? -4.663 -8.856 2.809 1.00 86.50 421 ALA A C 1
ATOM 3343 O O . ALA A 1 421 ? -5.117 -8.541 1.712 1.00 86.50 421 ALA A O 1
ATOM 3344 N N . ASP A 1 422 ? -4.214 -10.090 3.057 1.00 83.56 422 ASP A N 1
ATOM 3345 C CA . ASP A 1 422 ? -4.369 -11.226 2.139 1.00 83.56 422 ASP A CA 1
ATOM 3346 C C . ASP A 1 422 ? -5.691 -11.991 2.338 1.00 83.56 422 ASP A C 1
ATOM 3348 O O . ASP A 1 422 ? -5.890 -13.028 1.707 1.00 83.56 422 ASP A O 1
ATOM 3352 N N . GLY A 1 423 ? -6.578 -11.497 3.209 1.00 82.75 423 GLY A N 1
ATOM 3353 C CA . GLY A 1 423 ? -7.849 -12.128 3.567 1.00 82.75 423 GLY A CA 1
ATOM 3354 C C . GLY A 1 423 ? -7.704 -13.284 4.556 1.00 82.75 423 GLY A C 1
ATOM 3355 O O . GLY A 1 423 ? -8.697 -13.909 4.917 1.00 82.75 423 GLY A O 1
ATOM 3356 N N . LYS A 1 424 ? -6.483 -13.596 5.011 1.00 87.88 424 LYS A N 1
ATOM 3357 C CA . LYS A 1 424 ? -6.289 -14.589 6.069 1.00 87.88 424 LYS A CA 1
ATOM 3358 C C . LYS A 1 424 ? -6.576 -13.973 7.425 1.00 87.88 424 LYS A C 1
ATOM 3360 O O . LYS A 1 424 ? -6.360 -12.783 7.646 1.00 87.88 424 LYS A O 1
ATOM 3365 N N . SER A 1 425 ? -6.957 -14.821 8.365 1.00 90.81 425 SER A N 1
ATOM 3366 C CA . SER A 1 425 ? -7.191 -14.436 9.747 1.00 90.81 425 SER A CA 1
ATOM 3367 C C . SER A 1 425 ? -6.405 -15.312 10.718 1.00 90.81 425 SER A C 1
ATOM 3369 O O . SER A 1 425 ? -5.925 -16.397 10.389 1.00 90.81 425 SER A O 1
ATOM 3371 N N . ALA A 1 426 ? -6.192 -14.785 11.918 1.00 91.00 426 ALA A N 1
ATOM 3372 C CA . ALA A 1 426 ? -5.637 -15.503 13.053 1.00 91.00 426 ALA A CA 1
ATOM 3373 C C . ALA A 1 426 ? -6.427 -15.113 14.296 1.00 91.00 426 ALA A C 1
ATOM 3375 O O . ALA A 1 426 ? -6.620 -13.925 14.554 1.00 91.00 426 ALA A O 1
ATOM 3376 N N . TRP A 1 427 ? -6.847 -16.097 15.079 1.00 92.38 427 TRP A N 1
ATOM 3377 C CA . TRP A 1 427 ? -7.667 -15.850 16.254 1.00 92.38 427 TRP A CA 1
ATOM 3378 C C . TRP A 1 427 ? -7.369 -16.838 17.375 1.00 92.38 427 TRP A C 1
ATOM 3380 O O . TRP A 1 427 ? -6.692 -17.848 17.175 1.00 92.38 427 TRP A O 1
ATOM 3390 N N . VAL A 1 428 ? -7.845 -16.489 18.565 1.00 92.06 428 VAL A N 1
ATOM 3391 C CA . VAL A 1 428 ? -7.947 -17.360 19.735 1.00 92.06 428 VAL A CA 1
ATOM 3392 C C . VAL A 1 428 ? -9.331 -17.133 20.325 1.00 92.06 428 VAL A C 1
ATOM 3394 O O . VAL A 1 428 ? -9.658 -16.011 20.720 1.00 92.06 428 VAL A O 1
ATOM 3397 N N . GLY A 1 429 ? -10.134 -18.192 20.341 1.00 89.62 429 GLY A N 1
ATOM 3398 C CA . GLY A 1 429 ? -11.533 -18.184 20.748 1.00 89.62 429 GLY A CA 1
ATOM 3399 C C . GLY A 1 429 ? -12.029 -19.602 21.058 1.00 89.62 429 GLY A C 1
ATOM 3400 O O . GLY A 1 429 ? -11.212 -20.520 21.124 1.00 89.62 429 GLY A O 1
ATOM 3401 N N . PRO A 1 430 ? -13.337 -19.773 21.291 1.00 90.12 430 PRO A N 1
ATOM 3402 C CA . PRO A 1 430 ? -13.938 -21.074 21.575 1.00 90.12 430 PRO A CA 1
ATOM 3403 C C . PRO A 1 430 ? -13.995 -21.968 20.330 1.00 90.12 430 PRO A C 1
ATOM 3405 O O . PRO A 1 430 ? -14.228 -21.466 19.234 1.00 90.12 430 PRO A O 1
ATOM 3408 N N . ASP A 1 431 ? -13.893 -23.288 20.511 1.00 89.62 431 ASP A N 1
ATOM 3409 C CA . ASP A 1 431 ? -13.906 -24.284 19.419 1.00 89.62 431 ASP A CA 1
ATOM 3410 C C . ASP A 1 431 ? -15.158 -24.165 18.527 1.00 89.62 431 ASP A C 1
ATOM 3412 O O . ASP A 1 431 ? -15.108 -24.348 17.315 1.00 89.62 431 ASP A O 1
ATOM 3416 N N . SER A 1 432 ? -16.292 -23.764 19.109 1.00 90.50 432 SER A N 1
ATOM 3417 C CA . SER A 1 432 ? -17.538 -23.539 18.361 1.00 90.50 432 SER A CA 1
ATOM 3418 C C . SER A 1 432 ? -17.452 -22.421 17.315 1.00 90.50 432 SER A C 1
ATOM 3420 O O . SER A 1 432 ? -18.221 -22.390 16.351 1.00 90.50 432 SER A O 1
ATOM 3422 N N . MET A 1 433 ? -16.524 -21.484 17.506 1.00 90.75 433 MET A N 1
ATOM 3423 C CA . MET A 1 433 ? -16.234 -20.443 16.533 1.00 90.75 433 MET A CA 1
ATOM 3424 C C . MET A 1 433 ? -15.496 -21.027 15.326 1.00 90.75 433 MET A C 1
ATOM 3426 O O . MET A 1 433 ? -15.817 -20.644 14.202 1.00 90.75 433 MET A O 1
ATOM 3430 N N . ASP A 1 434 ? -14.575 -21.971 15.539 1.00 88.44 434 ASP A N 1
ATOM 3431 C CA . ASP A 1 434 ? -13.846 -22.653 14.461 1.00 88.44 434 ASP A CA 1
ATOM 3432 C C . ASP A 1 434 ? -14.829 -23.389 13.547 1.00 88.44 434 ASP A C 1
ATOM 3434 O O . ASP A 1 434 ? -14.849 -23.151 12.339 1.00 88.44 434 ASP A O 1
ATOM 3438 N N . ASP A 1 435 ? -15.750 -24.154 14.145 1.00 87.81 435 ASP A N 1
ATOM 3439 C CA . ASP A 1 435 ? -16.814 -24.855 13.420 1.00 87.81 435 ASP A CA 1
ATOM 3440 C C . ASP A 1 435 ? -17.639 -23.898 12.546 1.00 87.81 435 ASP A C 1
ATOM 3442 O O . ASP A 1 435 ? -17.992 -24.217 11.406 1.00 87.81 435 ASP A O 1
ATOM 3446 N N . LYS A 1 436 ? -17.959 -22.700 13.059 1.00 89.50 436 LYS A N 1
ATOM 3447 C CA . LYS A 1 436 ? -18.746 -21.718 12.306 1.00 89.50 436 LYS A CA 1
ATOM 3448 C C . LYS A 1 436 ? -17.967 -21.125 11.137 1.00 89.50 436 LYS A C 1
ATOM 3450 O O . LYS A 1 436 ? -18.544 -20.937 10.062 1.00 89.50 436 LYS A O 1
ATOM 3455 N N . ILE A 1 437 ? -16.702 -20.780 11.360 1.00 89.12 437 ILE A N 1
ATOM 3456 C CA . ILE A 1 437 ? -15.838 -20.168 10.348 1.00 89.12 437 ILE A CA 1
ATOM 3457 C C . ILE A 1 437 ? -15.591 -21.162 9.211 1.00 89.12 437 ILE A C 1
ATOM 3459 O O . ILE A 1 437 ? -15.770 -20.807 8.041 1.00 89.12 437 ILE A O 1
ATOM 3463 N N . ASP A 1 438 ? -15.287 -22.412 9.553 1.00 86.44 438 ASP A N 1
ATOM 3464 C CA . ASP A 1 438 ? -15.042 -23.478 8.585 1.00 86.44 438 ASP A CA 1
ATOM 3465 C C . ASP A 1 438 ? -16.311 -23.836 7.795 1.00 86.44 438 ASP A C 1
ATOM 3467 O O . ASP A 1 438 ? -16.258 -24.026 6.576 1.00 86.44 438 ASP A O 1
ATOM 3471 N N . ALA A 1 439 ? -17.476 -23.866 8.454 1.00 87.31 439 ALA A N 1
ATOM 3472 C CA . ALA A 1 439 ? -18.736 -24.230 7.808 1.00 87.31 439 ALA A CA 1
ATOM 3473 C C . ALA A 1 439 ? -19.238 -23.192 6.792 1.00 87.31 439 ALA A C 1
ATOM 3475 O O . ALA A 1 439 ? -19.804 -23.566 5.764 1.00 87.31 439 ALA A O 1
ATOM 3476 N N . GLU A 1 440 ? -19.087 -21.894 7.070 1.00 84.00 440 GLU A N 1
ATOM 3477 C CA . GLU A 1 440 ? -19.684 -20.853 6.224 1.00 84.00 440 GLU A CA 1
ATOM 3478 C C . GLU A 1 440 ? -18.792 -20.466 5.037 1.00 84.00 440 GLU A C 1
ATOM 3480 O O . GLU A 1 440 ? -19.326 -19.996 4.037 1.00 84.00 440 GLU A O 1
ATOM 3485 N N . SER A 1 441 ? -17.465 -20.674 5.098 1.00 79.50 441 SER A N 1
ATOM 3486 C CA . SER A 1 441 ? -16.517 -20.317 4.017 1.00 79.50 441 SER A CA 1
ATOM 3487 C C . SER A 1 441 ? -16.697 -18.881 3.473 1.00 79.50 441 SER A C 1
ATOM 3489 O O . SER A 1 441 ? -16.460 -18.604 2.295 1.00 79.50 441 SER A O 1
ATOM 3491 N N . ARG A 1 442 ? -17.150 -17.956 4.328 1.00 86.50 442 ARG A N 1
ATOM 3492 C CA . ARG A 1 442 ? -17.402 -16.541 4.013 1.00 86.50 442 ARG A CA 1
ATOM 3493 C C . ARG A 1 442 ? -16.343 -15.658 4.653 1.00 86.50 442 ARG A C 1
ATOM 3495 O O . ARG A 1 442 ? -15.861 -15.949 5.745 1.00 86.50 442 ARG A O 1
ATOM 3502 N N . ASN A 1 443 ? -16.064 -14.523 4.019 1.00 89.62 443 ASN A N 1
ATOM 3503 C CA . ASN A 1 443 ? -15.201 -13.505 4.607 1.00 89.62 443 ASN A CA 1
ATOM 3504 C C . ASN A 1 443 ? -15.895 -12.844 5.798 1.00 89.62 443 ASN A C 1
ATOM 3506 O O . ASN A 1 443 ? -17.061 -12.440 5.725 1.00 89.62 443 ASN A O 1
ATOM 3510 N N . ILE A 1 444 ? -15.161 -12.748 6.898 1.00 91.94 444 ILE A N 1
ATOM 3511 C CA . ILE A 1 444 ? -15.643 -12.182 8.150 1.00 91.94 444 ILE A CA 1
ATOM 3512 C C . ILE A 1 444 ? -15.404 -10.682 8.129 1.00 91.94 444 ILE A C 1
ATOM 3514 O O . ILE A 1 444 ? -14.277 -10.229 7.966 1.00 91.94 444 ILE A O 1
ATOM 3518 N N . ARG A 1 445 ? -16.465 -9.920 8.372 1.00 90.88 445 ARG A N 1
ATOM 3519 C CA . ARG A 1 445 ? -16.419 -8.463 8.425 1.00 90.88 445 ARG A CA 1
ATOM 3520 C C . ARG A 1 445 ? -16.077 -7.955 9.817 1.00 90.88 445 ARG A C 1
ATOM 3522 O O . ARG A 1 445 ? -15.247 -7.066 9.969 1.00 90.88 445 ARG A O 1
ATOM 3529 N N . THR A 1 446 ? -16.750 -8.493 10.834 1.00 93.19 446 THR A N 1
ATOM 3530 C CA . THR A 1 446 ? -16.512 -8.138 12.239 1.00 93.19 446 THR A CA 1
ATOM 3531 C C . THR A 1 446 ? -16.773 -9.315 13.159 1.00 93.19 446 THR A C 1
ATOM 3533 O O . THR A 1 446 ? -17.727 -10.065 12.949 1.00 93.19 446 THR A O 1
ATOM 3536 N N . VAL A 1 447 ? -15.978 -9.408 14.220 1.00 94.69 447 VAL A N 1
ATOM 3537 C CA . VAL A 1 447 ? -16.143 -10.379 15.304 1.00 94.69 447 VAL A CA 1
ATOM 3538 C C . VAL A 1 447 ? -16.310 -9.617 16.607 1.00 94.69 447 VAL A C 1
ATOM 3540 O O . VAL A 1 447 ? -15.540 -8.700 16.889 1.00 94.69 447 VAL A O 1
ATOM 3543 N N . ALA A 1 448 ? -17.276 -10.015 17.422 1.00 94.19 448 ALA A N 1
ATOM 3544 C CA . ALA A 1 448 ? -17.401 -9.562 18.795 1.00 94.19 448 ALA A CA 1
ATOM 3545 C C . ALA A 1 448 ? -17.394 -10.760 19.741 1.00 94.19 448 ALA A C 1
ATOM 3547 O O . ALA A 1 448 ? -18.069 -11.761 19.505 1.00 94.19 448 ALA A O 1
ATOM 3548 N N . PHE A 1 449 ? -16.635 -10.634 20.818 1.00 92.75 449 PHE A N 1
ATOM 3549 C CA . PHE A 1 449 ? -16.563 -11.624 21.881 1.00 92.75 449 PHE A CA 1
ATOM 3550 C C . PHE A 1 449 ? -17.429 -11.150 23.046 1.00 92.75 449 PHE A C 1
ATOM 3552 O O . PHE A 1 449 ? -17.337 -9.990 23.442 1.00 92.75 449 PHE A O 1
ATOM 3559 N N . GLY A 1 450 ? -18.286 -12.027 23.563 1.00 88.62 450 GLY A N 1
ATOM 3560 C CA . GLY A 1 450 ? -19.094 -11.740 24.747 1.00 88.62 450 GLY A CA 1
ATOM 3561 C C . GLY A 1 450 ? -18.303 -11.908 26.042 1.00 88.62 450 GLY A C 1
ATOM 3562 O O . GLY A 1 450 ? -17.099 -12.164 26.018 1.00 88.62 450 GLY A O 1
ATOM 3563 N N . GLN A 1 451 ? -18.995 -11.789 27.174 1.00 86.75 451 GLN A N 1
ATOM 3564 C CA . GLN A 1 451 ? -18.400 -11.960 28.500 1.00 86.75 451 GLN A CA 1
ATOM 3565 C C . GLN A 1 451 ? -17.832 -13.374 28.683 1.00 86.75 451 GLN A C 1
ATOM 3567 O O . GLN A 1 451 ? -16.658 -13.520 29.004 1.00 86.75 451 GLN A O 1
ATOM 3572 N N . ASP A 1 452 ? -18.631 -14.402 28.402 1.00 88.88 452 ASP A N 1
ATOM 3573 C CA . ASP A 1 452 ? -18.185 -15.788 28.533 1.00 88.88 452 ASP A CA 1
ATOM 3574 C C . ASP A 1 452 ? -17.291 -16.216 27.369 1.00 88.88 452 ASP A C 1
ATOM 3576 O O . ASP A 1 452 ? -17.416 -15.716 26.244 1.00 88.88 452 ASP A O 1
ATOM 3580 N N . TRP A 1 453 ? -16.419 -17.193 27.632 1.00 89.19 453 TRP A N 1
ATOM 3581 C CA . TRP A 1 453 ? -15.492 -17.755 26.646 1.00 89.19 453 TRP A CA 1
ATOM 3582 C C . TRP A 1 453 ? -16.208 -18.246 25.381 1.00 89.19 453 TRP A C 1
ATOM 3584 O O . TRP A 1 453 ? -15.772 -17.924 24.275 1.00 89.19 453 TRP A O 1
ATOM 3594 N N . ASP A 1 454 ? -17.337 -18.938 25.555 1.00 90.62 454 ASP A N 1
ATOM 3595 C CA . ASP A 1 454 ? -18.135 -19.542 24.481 1.00 90.62 454 ASP A CA 1
ATOM 3596 C C . ASP A 1 454 ? -19.075 -18.558 23.770 1.00 90.62 454 ASP A C 1
ATOM 3598 O O . ASP A 1 454 ? -19.728 -18.923 22.789 1.00 90.62 454 ASP A O 1
ATOM 3602 N N . THR A 1 455 ? -19.143 -17.309 24.238 1.00 92.44 455 THR A N 1
ATOM 3603 C CA . THR A 1 455 ? -20.022 -16.293 23.662 1.00 92.44 455 THR A CA 1
ATOM 3604 C C . THR A 1 455 ? -19.304 -15.509 22.573 1.00 92.44 455 THR A C 1
ATOM 3606 O O . THR A 1 455 ? -18.323 -14.802 22.826 1.00 92.44 455 THR A O 1
ATOM 3609 N N . TRP A 1 456 ? -19.828 -15.576 21.352 1.00 94.06 456 TRP A N 1
ATOM 3610 C CA . TRP A 1 456 ? -19.301 -14.846 20.202 1.00 94.06 456 TRP A CA 1
ATOM 3611 C C . TRP A 1 456 ? -20.405 -14.428 19.236 1.00 94.06 456 TRP A C 1
ATOM 3613 O O . TRP A 1 456 ? -21.478 -15.027 19.166 1.00 94.06 456 TRP A O 1
ATOM 3623 N N . PHE A 1 457 ? -20.115 -13.393 18.454 1.00 95.75 457 PHE A N 1
ATOM 3624 C CA . PHE A 1 457 ? -20.964 -12.897 17.383 1.00 95.75 457 PHE A CA 1
ATOM 3625 C C . PHE A 1 457 ? -20.105 -12.556 16.166 1.00 95.75 457 PHE A C 1
ATOM 3627 O O . PHE A 1 457 ? -19.171 -11.760 16.259 1.00 95.75 457 PHE A O 1
ATOM 3634 N N . ILE A 1 458 ? -20.444 -13.119 15.010 1.00 95.31 458 ILE A N 1
ATOM 3635 C CA . ILE A 1 458 ? -19.764 -12.879 13.736 1.00 95.31 458 ILE A CA 1
ATOM 3636 C C . ILE A 1 458 ? -20.737 -12.229 12.755 1.00 95.31 458 ILE A C 1
ATOM 3638 O O . ILE A 1 458 ? -21.866 -12.689 12.575 1.00 95.31 458 ILE A O 1
ATOM 3642 N N . VAL A 1 459 ? -20.270 -11.177 12.088 1.00 94.88 459 VAL A N 1
ATOM 3643 C CA . VAL A 1 459 ? -20.906 -10.592 10.903 1.00 94.88 459 VAL A CA 1
ATOM 3644 C C . VAL A 1 459 ? -19.986 -10.830 9.713 1.00 94.88 459 VAL A C 1
ATOM 3646 O O . VAL A 1 459 ? -18.783 -10.579 9.799 1.00 94.88 459 VAL A O 1
ATOM 3649 N N . PHE A 1 460 ? -20.550 -11.295 8.607 1.00 93.81 460 PHE A N 1
A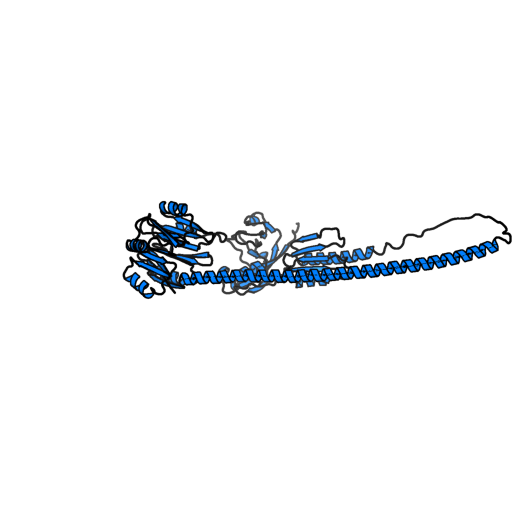TOM 3650 C CA . PHE A 1 460 ? -19.848 -11.574 7.358 1.00 93.81 460 PHE A CA 1
ATOM 3651 C C . PHE A 1 460 ? -19.962 -10.400 6.376 1.00 93.81 460 PHE A C 1
ATOM 3653 O O . PHE A 1 460 ? -20.790 -9.500 6.539 1.00 93.81 460 PHE A O 1
ATOM 3660 N N . ASP A 1 461 ? -19.116 -10.388 5.346 1.00 90.62 461 ASP A N 1
ATOM 3661 C CA . ASP A 1 461 ? -19.072 -9.300 4.359 1.00 90.62 461 ASP A CA 1
ATOM 3662 C C . ASP A 1 461 ? -20.374 -9.124 3.567 1.00 90.62 461 ASP A C 1
ATOM 3664 O O . ASP A 1 461 ? -20.720 -8.001 3.190 1.00 90.62 461 ASP A O 1
ATOM 3668 N N . ASP A 1 462 ? -21.115 -10.215 3.362 1.00 90.12 462 ASP A N 1
ATOM 3669 C CA . ASP A 1 462 ? -22.427 -10.238 2.706 1.00 90.12 462 ASP A CA 1
ATOM 3670 C C . ASP A 1 462 ? -23.570 -9.728 3.607 1.00 90.12 462 ASP A C 1
ATOM 3672 O O . ASP A 1 462 ? -24.708 -9.615 3.156 1.00 90.12 462 ASP A O 1
ATOM 3676 N N . GLY A 1 463 ? -23.271 -9.395 4.865 1.00 91.31 463 GLY A N 1
ATOM 3677 C CA . GLY A 1 463 ? -24.223 -8.927 5.868 1.00 91.31 463 GLY A CA 1
ATOM 3678 C C . GLY A 1 463 ? -24.936 -10.041 6.630 1.00 91.31 463 GLY A C 1
ATOM 3679 O O . GLY A 1 463 ? -25.721 -9.745 7.539 1.00 91.31 463 GLY A O 1
ATOM 3680 N N . TYR A 1 464 ? -24.669 -11.307 6.300 1.00 93.06 464 TYR A N 1
ATOM 3681 C CA . TYR A 1 464 ? -25.112 -12.438 7.103 1.00 93.06 464 TYR A CA 1
ATOM 3682 C C . TYR A 1 464 ? -24.420 -12.421 8.466 1.00 93.06 464 TYR A C 1
ATOM 3684 O O . TYR A 1 464 ? -23.346 -11.844 8.644 1.00 93.06 464 TYR A O 1
ATOM 3692 N N . TRP A 1 465 ? -25.037 -13.060 9.452 1.00 94.31 465 TRP A N 1
ATOM 3693 C CA . TRP A 1 465 ? -24.513 -13.089 10.807 1.00 94.31 465 TRP A CA 1
ATOM 3694 C C . TRP A 1 465 ? -24.830 -14.403 11.511 1.00 94.31 465 TRP A C 1
ATOM 3696 O O . TRP A 1 465 ? -25.777 -15.115 11.170 1.00 94.31 465 TRP A O 1
ATOM 3706 N N . GLY A 1 466 ? -24.021 -14.714 12.516 1.00 93.19 466 GLY A N 1
ATOM 3707 C CA . GLY A 1 466 ? -24.208 -15.847 13.409 1.00 93.19 466 GLY A CA 1
ATOM 3708 C C . GLY A 1 466 ? -23.668 -15.524 14.793 1.00 93.19 466 GLY A C 1
ATOM 3709 O O . GLY A 1 466 ? -22.780 -14.689 14.936 1.00 93.19 466 GLY A O 1
ATOM 3710 N N . TRP A 1 467 ? -24.211 -16.179 15.807 1.00 94.38 467 TRP A N 1
ATOM 3711 C CA . TRP A 1 467 ? -23.751 -16.046 17.183 1.00 94.38 467 TRP A CA 1
ATOM 3712 C C . TRP A 1 467 ? -23.953 -17.353 17.934 1.00 94.38 467 TRP A C 1
ATOM 3714 O O . TRP A 1 467 ? -24.745 -18.201 17.514 1.00 94.38 467 TRP A O 1
ATOM 3724 N N . GLN A 1 468 ? -23.248 -17.479 19.049 1.00 93.94 468 GLN A N 1
ATOM 3725 C CA . GLN A 1 468 ? -23.385 -18.563 20.011 1.00 93.94 468 GLN A CA 1
ATOM 3726 C C . GLN A 1 468 ? -23.100 -18.032 21.421 1.00 93.94 468 GLN A C 1
ATOM 3728 O O . GLN A 1 468 ? -22.503 -16.965 21.570 1.00 93.94 468 GLN A O 1
ATOM 3733 N N . GLY A 1 469 ? -23.554 -18.767 22.437 1.00 90.94 469 GLY A N 1
ATOM 3734 C CA . GLY A 1 469 ? -23.394 -18.418 23.849 1.00 90.94 469 GLY A CA 1
ATOM 3735 C C . GLY A 1 469 ? -24.480 -17.474 24.364 1.00 90.94 469 GLY A C 1
ATOM 3736 O O . GLY A 1 469 ? -25.553 -17.378 23.773 1.00 90.94 469 GLY A O 1
ATOM 3737 N N . ASP A 1 470 ? -24.217 -16.801 25.481 1.00 91.19 470 ASP A N 1
ATOM 3738 C CA . ASP A 1 470 ? -25.171 -15.901 26.136 1.00 91.19 470 ASP A CA 1
ATOM 3739 C C . ASP A 1 470 ? -24.950 -14.445 25.701 1.00 91.19 470 ASP A C 1
ATOM 3741 O O . ASP A 1 470 ? -24.222 -13.670 26.323 1.00 91.19 470 ASP A O 1
ATOM 3745 N N . ILE A 1 471 ? -25.536 -14.073 24.560 1.00 93.44 471 ILE A N 1
ATOM 3746 C CA . ILE A 1 471 ? -25.515 -12.681 24.092 1.00 93.44 471 ILE A CA 1
ATOM 3747 C C . ILE A 1 471 ? -26.586 -11.841 24.816 1.00 93.44 471 ILE A C 1
ATOM 3749 O O . ILE A 1 471 ? -27.653 -12.367 25.139 1.00 93.44 471 ILE A O 1
ATOM 3753 N N . PRO A 1 472 ? -26.393 -10.519 25.003 1.00 94.06 472 PRO A N 1
ATOM 3754 C CA . PRO A 1 472 ? -27.322 -9.699 25.784 1.00 94.06 472 PRO A CA 1
ATOM 3755 C C . PRO A 1 472 ? -28.787 -9.784 25.314 1.00 94.06 472 PRO A C 1
ATOM 3757 O O . PRO A 1 472 ? -29.070 -9.676 24.122 1.00 94.06 472 PRO A O 1
ATOM 3760 N N . ASN A 1 473 ? -29.746 -9.883 26.243 1.00 92.88 473 ASN A N 1
ATOM 3761 C CA . ASN A 1 473 ? -31.181 -10.021 25.922 1.00 92.88 473 ASN A CA 1
ATOM 3762 C C . ASN A 1 473 ? -31.700 -8.932 24.968 1.00 92.88 473 ASN A C 1
ATOM 3764 O O . ASN A 1 473 ? -32.412 -9.220 24.007 1.00 92.88 473 ASN A O 1
ATOM 3768 N N . GLY A 1 474 ? -31.288 -7.677 25.180 1.00 92.50 474 GLY A N 1
ATOM 3769 C CA . GLY A 1 474 ? -31.669 -6.573 24.294 1.00 92.50 474 GLY A CA 1
ATOM 3770 C C . GLY A 1 474 ? -31.166 -6.755 22.858 1.00 92.50 474 GLY A C 1
ATOM 3771 O O . GLY A 1 474 ? -31.868 -6.393 21.915 1.00 92.50 474 GLY A O 1
ATOM 3772 N N . LEU A 1 475 ? -29.990 -7.363 22.684 1.00 94.25 475 LEU A N 1
ATOM 3773 C CA . LEU A 1 475 ? -29.455 -7.721 21.376 1.00 94.25 475 LEU A CA 1
ATOM 3774 C C . LEU A 1 475 ? -30.292 -8.840 20.740 1.00 94.25 475 LEU A C 1
ATOM 3776 O O . LEU A 1 475 ? -30.705 -8.702 19.588 1.00 94.25 475 LEU A O 1
ATOM 3780 N N . GLN A 1 476 ? -30.620 -9.897 21.491 1.00 94.06 476 GLN A N 1
ATOM 3781 C CA . GLN A 1 476 ? -31.467 -10.998 21.005 1.00 94.06 476 GLN A CA 1
ATOM 3782 C C . GLN A 1 476 ? -32.832 -10.503 20.510 1.00 94.06 476 GLN A C 1
ATOM 3784 O O . GLN A 1 476 ? -33.264 -10.856 19.411 1.00 94.06 476 GLN A O 1
ATOM 3789 N N . GLU A 1 477 ? -33.486 -9.626 21.275 1.00 93.75 477 GLU A N 1
ATOM 3790 C CA . GLU A 1 477 ? -34.762 -9.027 20.883 1.00 93.75 477 GLU A CA 1
ATOM 3791 C C . GLU A 1 477 ? -34.655 -8.223 19.584 1.00 93.75 477 GLU A C 1
ATOM 3793 O O . GLU A 1 477 ? -35.545 -8.301 18.732 1.00 93.75 477 GLU A O 1
ATOM 3798 N N . GLN A 1 478 ? -33.576 -7.452 19.400 1.00 94.00 478 GLN A N 1
ATOM 3799 C CA . GLN A 1 478 ? -33.376 -6.719 18.150 1.00 94.00 478 GLN A CA 1
ATOM 3800 C C . GLN A 1 478 ? -33.163 -7.662 16.969 1.00 94.00 478 GLN A C 1
ATOM 3802 O O . GLN A 1 478 ? -33.751 -7.444 15.912 1.00 94.00 478 GLN A O 1
ATOM 3807 N N . LEU A 1 479 ? -32.378 -8.727 17.129 1.00 93.25 479 LEU A N 1
ATOM 3808 C CA . LEU A 1 479 ? -32.171 -9.716 16.068 1.00 93.25 479 LEU A CA 1
ATOM 3809 C C . LEU A 1 479 ? -33.479 -10.419 15.687 1.00 93.25 479 LEU A C 1
ATOM 3811 O O . LEU A 1 479 ? -33.744 -10.605 14.499 1.00 93.25 479 LEU A O 1
ATOM 3815 N N . ALA A 1 480 ? -34.322 -10.739 16.673 1.00 92.44 480 ALA A N 1
ATOM 3816 C CA . ALA A 1 480 ? -35.644 -11.315 16.444 1.00 92.44 480 ALA A CA 1
ATOM 3817 C C . ALA A 1 480 ? -36.551 -10.361 15.647 1.00 92.44 480 ALA A C 1
ATOM 3819 O O . ALA A 1 480 ? -37.161 -10.767 14.660 1.00 92.44 480 ALA A O 1
ATOM 3820 N N . ARG A 1 481 ? -36.578 -9.066 15.997 1.00 92.44 481 ARG A N 1
ATOM 3821 C CA . ARG A 1 481 ? -37.347 -8.038 15.262 1.00 92.44 481 ARG A CA 1
ATOM 3822 C C . ARG A 1 481 ? -36.869 -7.834 13.825 1.00 92.44 481 ARG A C 1
ATOM 3824 O O . ARG A 1 481 ? -37.635 -7.370 12.982 1.00 92.44 481 ARG A O 1
ATOM 3831 N N . ARG A 1 482 ? -35.597 -8.123 13.552 1.00 89.94 482 ARG A N 1
ATOM 3832 C CA . ARG A 1 482 ? -34.993 -7.984 12.222 1.00 89.94 482 ARG A CA 1
ATOM 3833 C C . ARG A 1 482 ? -35.274 -9.161 11.300 1.00 89.94 482 ARG A C 1
ATOM 3835 O O . ARG A 1 482 ? -34.978 -9.032 10.117 1.00 89.94 482 ARG A O 1
ATOM 3842 N N . ASP A 1 483 ? -35.819 -10.262 11.814 1.00 89.06 483 ASP A N 1
ATOM 3843 C CA . ASP A 1 483 ? -36.242 -11.420 11.022 1.00 89.06 483 ASP A CA 1
ATOM 3844 C C . ASP A 1 483 ? -35.138 -11.948 10.082 1.00 89.06 483 ASP A C 1
ATOM 3846 O O . ASP A 1 483 ? -35.293 -12.041 8.867 1.00 89.06 483 ASP A O 1
ATOM 3850 N N . ARG A 1 484 ? -33.952 -12.217 10.650 1.00 84.31 484 ARG A N 1
ATOM 3851 C CA . ARG A 1 484 ? -32.787 -12.812 9.955 1.00 84.31 484 ARG A CA 1
ATOM 3852 C C . ARG A 1 484 ? -32.281 -12.056 8.714 1.00 84.31 484 ARG A C 1
ATOM 3854 O O . ARG A 1 484 ? -31.575 -12.634 7.887 1.00 84.31 484 ARG A O 1
ATOM 3861 N N . ARG A 1 485 ? -32.583 -10.761 8.580 1.00 90.75 485 ARG A N 1
ATOM 3862 C CA . ARG A 1 485 ? -32.022 -9.931 7.501 1.00 90.75 485 ARG A CA 1
ATOM 3863 C C . ARG A 1 485 ? -30.492 -9.954 7.514 1.00 90.75 485 ARG A C 1
ATOM 3865 O O . ARG A 1 485 ? -29.865 -9.853 8.570 1.00 90.75 485 ARG A O 1
ATOM 3872 N N . SER A 1 486 ? -29.928 -10.103 6.317 1.00 91.25 486 SER A N 1
ATOM 3873 C CA . SER A 1 486 ? -28.488 -10.192 6.052 1.00 91.25 486 SER A CA 1
ATOM 3874 C C . SER A 1 486 ? -27.938 -8.832 5.612 1.00 91.25 486 SER A C 1
ATOM 3876 O O . SER A 1 486 ? -27.519 -8.646 4.479 1.00 91.25 486 SER A O 1
ATOM 3878 N N . ASP A 1 487 ? -28.044 -7.839 6.485 1.00 93.62 487 ASP A N 1
ATOM 3879 C CA . ASP A 1 487 ? -27.692 -6.441 6.210 1.00 93.62 487 ASP A CA 1
ATOM 3880 C C . ASP A 1 487 ? -26.874 -5.813 7.347 1.00 93.62 487 ASP A C 1
ATOM 3882 O O . ASP A 1 487 ? -26.758 -4.589 7.409 1.00 93.62 487 ASP A O 1
ATOM 3886 N N . LEU A 1 488 ? -26.324 -6.618 8.263 1.00 93.88 488 LEU A N 1
ATOM 3887 C CA . LEU A 1 488 ? -25.467 -6.110 9.334 1.00 93.88 488 LEU A CA 1
ATOM 3888 C C . LEU A 1 488 ? -24.082 -5.736 8.795 1.00 93.88 488 LEU A C 1
ATOM 3890 O O . LEU A 1 488 ? -23.555 -6.367 7.885 1.00 93.88 488 LEU A O 1
ATOM 3894 N N . THR A 1 489 ? -23.484 -4.689 9.358 1.00 92.25 489 THR A N 1
ATOM 3895 C CA . THR A 1 489 ? -22.158 -4.192 8.952 1.00 92.25 489 THR A CA 1
ATOM 3896 C C . THR A 1 489 ? -21.133 -4.189 10.065 1.00 92.25 489 THR A C 1
ATOM 3898 O O . THR A 1 489 ? -19.937 -4.176 9.776 1.00 92.25 489 THR A O 1
ATOM 3901 N N . PHE A 1 490 ? -21.581 -4.134 11.315 1.00 93.38 490 PHE A N 1
ATOM 3902 C CA . PHE A 1 490 ? -20.703 -4.053 12.470 1.00 93.38 490 PHE A CA 1
ATOM 3903 C C . PHE A 1 490 ? -21.425 -4.574 13.707 1.00 93.38 490 PHE A C 1
ATOM 3905 O O . PHE A 1 490 ? -22.629 -4.347 13.860 1.00 93.38 490 PHE A O 1
ATOM 3912 N N . VAL A 1 491 ? -20.679 -5.217 14.601 1.00 95.00 491 VAL A N 1
ATOM 3913 C CA . VAL A 1 491 ? -21.136 -5.610 15.934 1.00 95.00 491 VAL A CA 1
ATOM 3914 C C . VAL A 1 491 ? -20.016 -5.394 16.952 1.00 95.00 491 VAL A C 1
ATOM 3916 O O . VAL A 1 491 ? -18.841 -5.578 16.638 1.00 95.00 491 VAL A O 1
ATOM 3919 N N . SER A 1 492 ? -20.377 -5.011 18.173 1.00 94.44 492 SER A N 1
ATOM 3920 C CA . SER A 1 492 ? -19.486 -5.009 19.333 1.00 94.44 492 SER A CA 1
ATOM 3921 C C . SER A 1 492 ? -20.257 -5.431 20.580 1.00 94.44 492 SER A C 1
ATOM 3923 O O . SER A 1 492 ? -21.433 -5.092 20.729 1.00 94.44 492 SER A O 1
ATOM 3925 N N . LEU A 1 493 ? -19.586 -6.177 21.454 1.00 93.56 493 LEU A N 1
ATOM 3926 C CA . LEU A 1 493 ? -20.095 -6.670 22.728 1.00 93.56 493 LEU A CA 1
ATOM 3927 C C . LEU A 1 493 ? -19.133 -6.226 23.831 1.00 93.56 493 LEU A C 1
ATOM 3929 O O . LEU A 1 493 ? -17.920 -6.266 23.634 1.00 93.56 493 LEU A O 1
ATOM 3933 N N . GLY A 1 494 ? -19.682 -5.783 24.957 1.00 89.88 494 GLY A N 1
ATOM 3934 C CA . GLY A 1 494 ? -18.942 -5.447 26.168 1.00 89.88 494 GLY A CA 1
ATOM 3935 C C . GLY A 1 494 ? -19.060 -6.528 27.236 1.00 89.88 494 GLY A C 1
ATOM 3936 O O . GLY A 1 494 ? -19.908 -7.422 27.167 1.00 89.88 494 GLY A O 1
ATOM 3937 N N . SER A 1 495 ? -18.194 -6.442 28.243 1.00 86.38 495 SER A N 1
ATOM 3938 C CA . SER A 1 495 ? -18.113 -7.423 29.327 1.00 86.38 495 SER A CA 1
ATOM 3939 C C . SER A 1 495 ? -19.247 -7.319 30.353 1.00 86.38 495 SER A C 1
ATOM 3941 O O . SER A 1 495 ? -19.385 -8.222 31.169 1.00 86.38 495 SER A O 1
ATOM 3943 N N . ASN A 1 496 ? -20.046 -6.244 30.346 1.00 86.50 496 ASN A N 1
ATOM 3944 C CA . ASN A 1 496 ? -21.145 -6.015 31.295 1.00 86.50 496 ASN A CA 1
ATOM 3945 C C . ASN A 1 496 ? -22.522 -6.039 30.615 1.00 86.50 496 ASN A C 1
ATOM 3947 O O . ASN A 1 496 ? -23.492 -5.482 31.134 1.00 86.50 496 ASN A O 1
ATOM 3951 N N . GLY A 1 497 ? -22.613 -6.663 29.440 1.00 87.81 497 GLY A N 1
ATOM 3952 C CA . GLY A 1 497 ? -23.842 -6.727 28.656 1.00 87.81 497 GLY A CA 1
ATOM 3953 C C . GLY A 1 497 ? -24.074 -5.514 27.755 1.00 87.81 497 GLY A C 1
ATOM 3954 O O . GLY A 1 497 ? -25.161 -5.391 27.181 1.00 87.81 497 GLY A O 1
ATOM 3955 N N . GLU A 1 498 ? -23.079 -4.633 27.599 1.00 93.44 498 GLU A N 1
ATOM 3956 C CA . GLU A 1 498 ? -23.104 -3.597 26.573 1.00 93.44 498 GLU A CA 1
ATOM 3957 C C . GLU A 1 498 ? -23.108 -4.236 25.180 1.00 93.44 498 GLU A C 1
ATOM 3959 O O . GLU A 1 498 ? -22.433 -5.234 24.922 1.00 93.44 498 GLU A O 1
ATOM 3964 N N . TRP A 1 499 ? -23.860 -3.658 24.250 1.00 94.94 499 TRP A N 1
ATOM 3965 C CA . TRP A 1 499 ? -23.846 -4.113 22.866 1.00 94.94 499 TRP A CA 1
ATOM 3966 C C . TRP A 1 499 ? -24.120 -2.973 21.898 1.00 94.94 499 TRP A C 1
ATOM 3968 O O . TRP A 1 499 ? -24.826 -2.010 22.208 1.00 94.94 499 TRP A O 1
ATOM 3978 N N . PHE A 1 500 ? -23.569 -3.112 20.698 1.00 95.44 500 PHE A N 1
ATOM 3979 C CA . PHE A 1 500 ? -23.757 -2.204 19.577 1.00 95.44 500 PHE A CA 1
ATOM 3980 C C . PHE A 1 500 ? -23.829 -3.011 18.284 1.00 95.44 500 PHE A C 1
ATOM 3982 O O . PHE A 1 500 ? -23.048 -3.938 18.077 1.00 95.44 500 PHE A O 1
ATOM 3989 N N . MET A 1 501 ? -24.740 -2.638 17.390 1.00 94.81 501 MET A N 1
ATOM 3990 C CA . MET A 1 501 ? -24.762 -3.132 16.018 1.00 94.81 501 MET A CA 1
ATOM 3991 C C . MET A 1 501 ? -25.097 -2.001 15.046 1.00 94.81 501 MET A C 1
ATOM 3993 O O . MET A 1 501 ? -25.839 -1.074 15.383 1.00 94.81 501 MET A O 1
ATOM 3997 N N . SER A 1 502 ? -24.639 -2.126 13.806 1.00 93.81 502 SER A N 1
ATOM 3998 C CA . SER A 1 502 ? -25.074 -1.266 12.704 1.00 93.81 502 SER A CA 1
ATOM 3999 C C . SER A 1 502 ? -25.418 -2.073 11.459 1.00 93.81 502 SER A C 1
ATOM 4001 O O . SER A 1 502 ? -24.969 -3.210 11.291 1.00 93.81 502 SER A O 1
ATOM 4003 N N . ALA A 1 503 ? -26.249 -1.486 10.599 1.00 92.69 503 ALA A N 1
ATOM 4004 C CA . ALA A 1 503 ? -26.681 -2.073 9.337 1.00 92.69 503 ALA A CA 1
ATOM 4005 C C . ALA A 1 503 ? -26.257 -1.230 8.126 1.00 92.69 503 ALA A C 1
ATOM 4007 O O . ALA A 1 503 ? -25.989 -0.034 8.237 1.00 92.69 503 ALA A O 1
ATOM 4008 N N . GLN A 1 504 ? -26.289 -1.841 6.938 1.00 89.88 504 GLN A N 1
ATOM 4009 C CA . GLN A 1 504 ? -25.895 -1.228 5.661 1.00 89.88 504 GLN A CA 1
ATOM 4010 C C . GLN A 1 504 ? -26.681 0.049 5.323 1.00 89.88 504 GLN A C 1
ATOM 4012 O O . GLN A 1 504 ? -26.183 0.911 4.607 1.00 89.88 504 GLN A O 1
ATOM 4017 N N . ASN A 1 505 ? -27.897 0.198 5.854 1.00 88.25 505 ASN A N 1
ATOM 4018 C CA . ASN A 1 505 ? -28.728 1.393 5.676 1.00 88.25 505 ASN A CA 1
ATOM 4019 C C . ASN A 1 505 ? -28.357 2.564 6.609 1.00 88.25 505 ASN A C 1
ATOM 4021 O O . ASN A 1 505 ? -29.098 3.544 6.667 1.00 88.25 505 ASN A O 1
ATOM 4025 N N . GLY A 1 506 ? -27.267 2.447 7.373 1.00 85.38 506 GLY A N 1
ATOM 4026 C CA . GLY A 1 506 ? -26.787 3.466 8.307 1.00 85.38 506 GLY A CA 1
ATOM 4027 C C . GLY A 1 506 ? -27.513 3.493 9.653 1.00 85.38 506 GLY A C 1
ATOM 4028 O O . GLY A 1 506 ? -27.154 4.285 10.519 1.00 85.38 506 GLY A O 1
ATOM 4029 N N . ARG A 1 507 ? -28.522 2.638 9.874 1.00 90.19 507 ARG A N 1
ATOM 4030 C CA . ARG A 1 507 ? -29.151 2.521 11.196 1.00 90.19 507 ARG A CA 1
ATOM 4031 C C . ARG A 1 507 ? -28.215 1.797 12.157 1.00 90.19 507 ARG A C 1
ATOM 4033 O O . ARG A 1 507 ? -27.614 0.782 11.803 1.00 90.19 507 ARG A O 1
ATOM 4040 N N . ALA A 1 508 ? -28.164 2.297 13.383 1.00 92.19 508 ALA A N 1
ATOM 4041 C CA . ALA A 1 508 ? -27.417 1.711 14.481 1.00 92.19 508 ALA A CA 1
ATOM 4042 C C . ALA A 1 508 ? -28.329 1.490 15.693 1.00 92.19 508 ALA A C 1
ATOM 4044 O O . ALA A 1 508 ? -29.287 2.234 15.908 1.00 92.19 508 ALA A O 1
ATOM 4045 N N . TRP A 1 509 ? -28.019 0.459 16.473 1.00 94.06 509 TRP A N 1
ATOM 4046 C CA . TRP A 1 509 ? -28.717 0.098 17.702 1.00 94.06 509 TRP A CA 1
ATOM 4047 C C . TRP A 1 509 ? -27.693 -0.234 18.776 1.00 94.06 509 TRP A C 1
ATOM 4049 O O . TRP A 1 509 ? -26.644 -0.803 18.483 1.00 94.06 509 TRP A O 1
ATOM 4059 N N . TRP A 1 510 ? -28.014 0.103 20.017 1.00 94.88 510 TRP A N 1
ATOM 4060 C CA . TRP A 1 510 ? -27.172 -0.182 21.169 1.00 94.88 510 TRP A CA 1
ATOM 4061 C C . TRP A 1 510 ? -28.017 -0.374 22.423 1.00 94.88 510 TRP A C 1
ATOM 4063 O O . TRP A 1 510 ? -29.175 0.050 22.479 1.00 94.88 510 TRP A O 1
ATOM 4073 N N . GLY A 1 511 ? -27.428 -0.995 23.440 1.00 94.31 511 GLY A N 1
ATOM 4074 C CA . GLY A 1 511 ? -28.060 -1.206 24.736 1.00 94.31 511 GLY A CA 1
ATOM 4075 C C . GLY A 1 511 ? -27.066 -1.693 25.785 1.00 94.31 511 GLY A C 1
ATOM 4076 O O . GLY A 1 511 ? -25.890 -1.878 25.492 1.00 94.31 511 GLY A O 1
ATOM 4077 N N . GLY A 1 512 ? -27.543 -1.855 27.022 1.00 91.69 512 GLY A N 1
ATOM 4078 C CA . GLY A 1 512 ? -26.712 -2.296 28.152 1.00 91.69 512 GLY A CA 1
ATOM 4079 C C . GLY A 1 512 ? -25.752 -1.236 28.703 1.00 91.69 512 GLY A C 1
ATOM 4080 O O . GLY A 1 512 ? -24.925 -1.555 29.544 1.00 91.69 512 GLY A O 1
ATOM 4081 N N . LEU A 1 513 ? -25.862 0.017 28.251 1.00 93.75 513 LEU A N 1
ATOM 4082 C CA . LEU A 1 513 ? -24.961 1.105 28.637 1.00 93.75 513 LEU A CA 1
ATOM 4083 C C . LEU A 1 513 ? -25.255 1.653 30.042 1.00 93.75 513 LEU A C 1
ATOM 4085 O O . LEU A 1 513 ? -26.420 1.894 30.379 1.00 93.75 513 LEU A O 1
ATOM 4089 N N . SER A 1 514 ? -24.199 1.957 30.800 1.00 92.38 514 SER A N 1
ATOM 4090 C CA . SER A 1 514 ? -24.265 2.739 32.042 1.00 92.38 514 SER A CA 1
ATOM 4091 C C . SER A 1 514 ? -24.723 4.181 31.788 1.00 92.38 514 SER A C 1
ATOM 4093 O O . SER A 1 514 ? -24.642 4.670 30.661 1.00 92.38 514 SER A O 1
ATOM 4095 N N . ASP A 1 515 ? -25.170 4.893 32.826 1.00 91.56 515 ASP A N 1
ATOM 4096 C CA . ASP A 1 515 ? -25.621 6.289 32.695 1.00 91.56 515 ASP A CA 1
ATOM 4097 C C . ASP A 1 515 ? -24.527 7.202 32.108 1.00 91.56 515 ASP A C 1
ATOM 4099 O O . ASP A 1 515 ? -24.786 7.972 31.184 1.00 91.56 515 ASP A O 1
ATOM 4103 N N . GLU A 1 516 ? -23.278 7.035 32.554 1.00 90.62 516 GLU A N 1
ATOM 4104 C CA . GLU A 1 516 ? -22.123 7.776 32.028 1.00 90.62 516 GLU A CA 1
ATOM 4105 C C . GLU A 1 516 ? -21.878 7.488 30.539 1.00 90.62 516 GLU A C 1
ATOM 4107 O O . GLU A 1 516 ? -21.686 8.407 29.740 1.00 90.62 516 GLU A O 1
ATOM 4112 N N . GLN A 1 517 ? -21.927 6.212 30.137 1.00 93.12 517 GLN A N 1
ATOM 4113 C CA . GLN A 1 517 ? -21.789 5.821 28.732 1.00 93.12 517 GLN A CA 1
ATOM 4114 C C . GLN A 1 517 ? -22.941 6.384 27.893 1.00 93.12 517 GLN A C 1
ATOM 4116 O O . GLN A 1 517 ? -22.720 6.866 26.781 1.00 93.12 517 GLN A O 1
ATOM 4121 N N . GLN A 1 518 ? -24.170 6.354 28.415 1.00 93.19 518 GLN A N 1
ATOM 4122 C CA . GLN A 1 518 ? -25.334 6.894 27.721 1.00 93.19 518 GLN A CA 1
ATOM 4123 C C . GLN A 1 518 ? -25.189 8.386 27.446 1.00 93.19 518 GLN A C 1
ATOM 4125 O O . GLN A 1 518 ? -25.537 8.820 26.348 1.00 93.19 518 GLN A O 1
ATOM 4130 N N . ASP A 1 519 ? -24.669 9.167 28.388 1.00 91.31 519 ASP A N 1
ATOM 4131 C CA . ASP A 1 519 ? -24.490 10.606 28.200 1.00 91.31 519 ASP A CA 1
ATOM 4132 C C . ASP A 1 519 ? -23.473 10.917 27.096 1.00 91.31 519 ASP A C 1
ATOM 4134 O O . ASP A 1 519 ? -23.743 11.744 26.216 1.00 91.31 519 ASP A O 1
ATOM 4138 N N . VAL A 1 520 ? -22.357 10.182 27.057 1.00 92.38 520 VAL A N 1
ATOM 4139 C CA . VAL A 1 520 ? -21.370 10.318 25.976 1.00 92.38 520 VAL A CA 1
ATOM 4140 C C . VAL A 1 520 ? -21.981 9.919 24.633 1.00 92.38 520 VAL A C 1
ATOM 4142 O O . VAL A 1 520 ? -21.901 10.688 23.673 1.00 92.38 520 VAL A O 1
ATOM 4145 N N . VAL A 1 521 ? -22.664 8.774 24.553 1.00 93.44 521 VAL A N 1
ATOM 4146 C CA . VAL A 1 521 ? -23.301 8.304 23.310 1.00 93.44 521 VAL A CA 1
ATOM 4147 C C . VAL A 1 521 ? -24.379 9.277 22.827 1.00 93.44 521 VAL A C 1
ATOM 4149 O O . VAL A 1 521 ? -24.448 9.579 21.635 1.00 93.44 521 VAL A O 1
ATOM 4152 N N . ARG A 1 522 ? -25.200 9.829 23.728 1.00 91.75 522 ARG A N 1
ATOM 4153 C CA . ARG A 1 522 ? -26.256 10.799 23.387 1.00 91.75 522 ARG A CA 1
ATOM 4154 C C . ARG A 1 522 ? -25.697 12.062 22.739 1.00 91.75 522 ARG A C 1
ATOM 4156 O O . ARG A 1 522 ? -26.361 12.611 21.862 1.00 91.75 522 ARG A O 1
ATOM 4163 N N . SER A 1 523 ? -24.492 12.488 23.119 1.00 90.38 523 SER A N 1
ATOM 4164 C CA . SER A 1 523 ? -23.837 13.668 22.539 1.00 90.38 523 SER A CA 1
ATOM 4165 C C . SER A 1 523 ? -23.434 13.491 21.064 1.00 90.38 523 SER A C 1
ATOM 4167 O O . SER A 1 523 ? -23.311 14.474 20.329 1.00 90.38 523 SER A O 1
ATOM 4169 N N . VAL A 1 524 ? -23.272 12.243 20.605 1.00 92.44 524 VAL A N 1
ATOM 4170 C CA . VAL A 1 524 ? -22.800 11.902 19.248 1.00 92.44 524 VAL A CA 1
ATOM 4171 C C . VAL A 1 524 ? -23.759 11.006 18.459 1.00 92.44 524 VAL A C 1
ATOM 4173 O O . VAL A 1 524 ? -23.448 10.640 17.329 1.00 92.44 524 VAL A O 1
ATOM 4176 N N . LYS A 1 525 ? -24.942 10.693 19.003 1.00 89.50 525 LYS A N 1
ATOM 4177 C CA . LYS A 1 525 ? -25.892 9.702 18.461 1.00 89.50 525 LYS A CA 1
ATOM 4178 C C . LYS A 1 525 ? -26.219 9.871 16.970 1.00 89.50 525 LYS A C 1
ATOM 4180 O O . LYS A 1 525 ? -26.324 8.879 16.261 1.00 89.50 525 LYS A O 1
ATOM 4185 N N . ASP A 1 526 ? -26.353 11.111 16.492 1.00 88.25 526 ASP A N 1
ATOM 4186 C CA . ASP A 1 526 ? -26.796 11.408 15.121 1.00 88.25 526 ASP A CA 1
ATOM 4187 C C . ASP A 1 526 ? -25.649 11.308 14.101 1.00 88.25 526 ASP A C 1
ATOM 4189 O O . ASP A 1 526 ? -25.875 11.350 12.895 1.00 88.25 526 ASP A O 1
ATOM 4193 N N . ARG A 1 527 ? -24.407 11.192 14.585 1.00 89.38 527 ARG A N 1
ATOM 4194 C CA . ARG A 1 527 ? -23.176 11.118 13.781 1.00 89.38 527 ARG A CA 1
ATOM 4195 C C . ARG A 1 527 ? -22.384 9.841 14.063 1.00 89.38 527 ARG A C 1
ATOM 4197 O O . ARG A 1 527 ? -21.263 9.698 13.590 1.00 89.38 527 ARG A O 1
ATOM 4204 N N . LEU A 1 528 ? -22.959 8.943 14.859 1.00 91.25 528 LEU A N 1
ATOM 4205 C CA . LEU A 1 528 ? -22.346 7.717 15.344 1.00 91.25 528 LEU A CA 1
ATOM 4206 C C . LEU A 1 528 ? -22.086 6.748 14.188 1.00 91.25 528 LEU A C 1
ATOM 4208 O O . LEU A 1 528 ? -23.015 6.358 13.484 1.00 91.25 528 LEU A O 1
ATOM 4212 N N . THR A 1 529 ? -20.834 6.321 14.027 1.00 89.38 529 THR A N 1
ATOM 4213 C CA . THR A 1 529 ? -20.439 5.368 12.977 1.00 89.38 529 THR A CA 1
ATOM 4214 C C . THR A 1 529 ? -20.114 3.995 13.551 1.00 89.38 529 THR A C 1
ATOM 4216 O O . THR A 1 529 ? -20.535 2.974 13.009 1.00 89.38 529 THR A O 1
ATOM 4219 N N . SER A 1 530 ? -19.376 3.950 14.661 1.00 91.50 530 SER A N 1
ATOM 4220 C CA . SER A 1 530 ? -19.029 2.703 15.342 1.00 91.50 530 SER A CA 1
ATOM 4221 C C . SER A 1 530 ? -18.775 2.930 16.824 1.00 91.50 530 SER A C 1
ATOM 4223 O O . SER A 1 530 ? -18.395 4.020 17.252 1.00 91.50 530 SER A O 1
ATOM 4225 N N . MET A 1 531 ? -18.994 1.874 17.596 1.00 93.81 531 MET A N 1
ATOM 4226 C CA . MET A 1 531 ? -18.802 1.846 19.035 1.00 93.81 531 MET A CA 1
ATOM 4227 C C . MET A 1 531 ? -18.169 0.515 19.397 1.00 93.81 531 MET A C 1
ATOM 4229 O O . MET A 1 531 ? -18.656 -0.534 18.969 1.00 93.81 531 MET A O 1
ATOM 4233 N N . VAL A 1 532 ? -17.070 0.577 20.135 1.00 93.38 532 VAL A N 1
ATOM 4234 C CA . VAL A 1 532 ? -16.311 -0.590 20.571 1.00 93.38 532 VAL A CA 1
ATOM 4235 C C . VAL A 1 532 ? -16.225 -0.569 22.083 1.00 93.38 532 VAL A C 1
ATOM 4237 O O . VAL A 1 532 ? -15.901 0.463 22.672 1.00 93.38 532 VAL A O 1
ATOM 4240 N N . PHE A 1 533 ? -16.515 -1.708 22.694 1.00 92.69 533 PHE A N 1
ATOM 4241 C CA . PHE A 1 533 ? -16.440 -1.891 24.137 1.00 92.69 533 PHE A CA 1
ATOM 4242 C C . PHE A 1 533 ? -15.165 -2.636 24.522 1.00 92.69 533 PHE A C 1
ATOM 4244 O O . PHE A 1 533 ? -14.692 -3.492 23.777 1.00 92.69 533 PHE A O 1
ATOM 4251 N N . GLY A 1 534 ? -14.609 -2.276 25.675 1.00 87.19 534 GLY A N 1
ATOM 4252 C CA . GLY A 1 534 ? -13.528 -2.999 26.344 1.00 87.19 534 GLY A CA 1
ATOM 4253 C C . GLY A 1 534 ? -13.987 -3.567 27.685 1.00 87.19 534 GLY A C 1
ATOM 4254 O O . GLY A 1 534 ? -15.185 -3.631 27.964 1.00 87.19 534 GLY A O 1
ATOM 4255 N N . GLY A 1 535 ? -13.030 -3.947 28.534 1.00 83.12 535 GLY A N 1
ATOM 4256 C CA . GLY A 1 535 ? -13.334 -4.300 29.930 1.00 83.12 535 GLY A CA 1
ATOM 4257 C C . GLY A 1 535 ? -13.696 -3.079 30.775 1.00 83.12 535 GLY A C 1
ATOM 4258 O O . GLY A 1 535 ? -13.496 -1.945 30.348 1.00 83.12 535 GLY A O 1
ATOM 4259 N N . ASP A 1 536 ? -14.240 -3.306 31.972 1.00 81.69 536 ASP A N 1
ATOM 4260 C CA . ASP A 1 536 ? -14.511 -2.269 32.982 1.00 81.69 536 ASP A CA 1
ATOM 4261 C C . ASP A 1 536 ? -15.316 -1.053 32.484 1.00 81.69 536 ASP A C 1
ATOM 4263 O O . ASP A 1 536 ? -15.067 0.084 32.881 1.00 81.69 536 ASP A O 1
ATOM 4267 N N . ARG A 1 537 ? -16.325 -1.289 31.630 1.00 83.56 537 ARG A N 1
ATOM 4268 C CA . ARG A 1 537 ? -17.194 -0.249 31.032 1.00 83.56 537 ARG A CA 1
ATOM 4269 C C . ARG A 1 537 ? -16.453 0.714 30.099 1.00 83.56 537 ARG A C 1
ATOM 4271 O O . ARG A 1 537 ? -16.973 1.787 29.774 1.00 83.56 537 ARG A O 1
ATOM 4278 N N . ASN A 1 538 ? -15.273 0.325 29.625 1.00 90.25 538 ASN A N 1
ATOM 4279 C CA . ASN A 1 538 ? -14.529 1.106 28.655 1.00 90.25 538 ASN A CA 1
ATOM 4280 C C . ASN A 1 538 ? -15.265 1.145 27.315 1.00 90.25 538 ASN A C 1
ATOM 4282 O O . ASN A 1 538 ? -15.742 0.126 26.814 1.00 90.25 538 ASN A O 1
ATOM 4286 N N . ILE A 1 539 ? -15.324 2.328 26.715 1.00 93.12 539 ILE A N 1
ATOM 4287 C CA . ILE A 1 539 ? -15.981 2.557 25.430 1.00 93.12 539 ILE A CA 1
ATOM 4288 C C . ILE A 1 539 ? -15.120 3.474 24.569 1.00 93.12 539 ILE A C 1
ATOM 4290 O O . ILE A 1 539 ? -14.624 4.508 25.021 1.00 93.12 539 ILE A O 1
ATOM 4294 N N . HIS A 1 540 ? -14.979 3.109 23.301 1.00 94.00 540 HIS A N 1
ATOM 4295 C CA . HIS A 1 540 ? -14.439 3.966 22.258 1.00 94.00 540 HIS A CA 1
ATOM 4296 C C . HIS A 1 540 ? -15.510 4.169 21.197 1.00 94.00 540 HIS A C 1
ATOM 4298 O O . HIS A 1 540 ? -16.113 3.212 20.709 1.00 94.00 540 HIS A O 1
ATOM 4304 N N . ILE A 1 541 ? -15.779 5.426 20.869 1.00 94.50 541 ILE A N 1
ATOM 4305 C CA . ILE A 1 541 ? -16.816 5.812 19.925 1.00 94.50 541 ILE A CA 1
ATOM 4306 C C . ILE A 1 541 ? -16.172 6.580 18.787 1.00 94.50 541 ILE A C 1
ATOM 4308 O O . ILE A 1 541 ? -15.469 7.568 19.008 1.00 94.50 541 ILE A O 1
ATOM 4312 N N . ARG A 1 542 ? -16.494 6.178 17.558 1.00 93.19 542 ARG A N 1
ATOM 4313 C CA . ARG A 1 542 ? -16.184 6.946 16.355 1.00 93.19 542 ARG A CA 1
ATOM 4314 C C . ARG A 1 542 ? -17.447 7.582 15.793 1.00 93.19 542 ARG A C 1
ATOM 4316 O O . ARG A 1 542 ? -18.533 6.999 15.841 1.00 93.19 542 ARG A O 1
ATOM 4323 N N . TYR A 1 543 ? -17.284 8.792 15.278 1.00 91.38 543 TYR A N 1
ATOM 4324 C CA . TYR A 1 543 ? -18.357 9.582 14.686 1.00 91.38 543 TYR A CA 1
ATOM 4325 C C . TYR A 1 543 ? -17.800 10.576 13.660 1.00 91.38 543 TYR A C 1
ATOM 4327 O O . TYR A 1 543 ? -16.581 10.733 13.543 1.00 91.38 543 TYR A O 1
ATOM 4335 N N . GLU A 1 544 ? -18.687 11.236 12.915 1.00 87.38 544 GLU A N 1
ATOM 4336 C CA . GLU A 1 544 ? -18.330 12.258 11.912 1.00 87.38 544 GLU A CA 1
ATOM 4337 C C . GLU A 1 544 ? -18.452 13.713 12.409 1.00 87.38 544 GLU A C 1
ATOM 4339 O O . GLU A 1 544 ? -19.378 14.044 13.194 1.00 87.38 544 GLU A O 1
#

pLDDT: mean 81.98, std 14.95, range [27.2, 95.75]

Foldseek 3Di:
DDDQDKDKDKWKAKAFPVVVVVCVVPNDDWACCCPFQHTFDKTHFQQVSQLNQQACVNRVYQWMKMWIKMFIFRFEAEEAEGDHCCVVVPGQKYWYCAYPVGNHIMIGGNDRVRIDTDDMFIDHHPDNDGRDPGLQLDVVLLVVLLVVLQWDWQDADPVQCKTKTFNDNPPVQTWMKIARSPFRWIWTGHSDPPDGTDIDGPHHSVNSSVVSNVSSVVVVVVVVVPPPPPDDDDDDDDDDDDDDDDDDDPPVVVVVVVVVVVVVVVVVVVVVVVVVVVVVVVVVVVVVVVVVVVVVVVVVVVVVVVVVVVVVVVVVVVVVVVVVVVVVVVVQVVLLLLQFQDKDWDDDPVCPVVCVVPRGSQWQEWEAAAQKIKTAGPVLDIDMDPQDPVVCVVHPPDDPVDFRWRYKYYYHVRWMWIAGPVLDIDTDADPVVVVVCVVPVFRWQEKEAEQDRQWIKTQGPQQFIDIDDDAAPVVVVVCVVVVRDSFWRYKYYANQRWIKTAGNVGDIDIDSADPVRVVVCVVAVVFWNDWYYYHPRIIMTHGD

Radius of gyration: 42.6 Å; chains: 1; bounding box: 99×44×140 Å

Organism: NCBI:txid72548